Protein 4H3S (pdb70)

Solvent-accessible surface area: 27238 Å² total; per-residue (Å²): 215,162,20,4,7,25,81,32,21,3,35,127,24,34,148,28,20,117,6,89,39,47,71,118,97,34,25,146,113,2,69,118,66,9,57,40,121,8,30,0,17,5,37,12,72,14,56,13,59,8,42,1,14,54,0,5,18,0,2,0,1,6,3,7,2,130,82,79,121,18,41,4,8,1,5,0,6,13,0,42,23,92,180,113,18,84,87,32,38,81,2,0,67,111,1,1,58,14,0,18,13,155,43,104,96,72,8,34,2,5,71,40,6,84,74,0,21,118,5,0,18,36,0,0,105,77,23,75,0,1,0,0,58,15,61,68,115,70,14,100,133,10,45,4,72,105,112,103,76,40,142,78,99,48,32,187,39,44,129,27,63,80,143,77,3,24,98,23,0,76,30,0,76,82,35,132,28,137,70,55,84,0,14,0,10,0,46,19,61,17,126,14,123,14,65,36,16,27,0,13,52,0,3,48,2,58,82,36,88,5,55,130,34,33,122,122,20,102,1,0,2,23,66,54,0,0,71,1,0,1,2,8,57,5,18,0,0,1,1,3,23,26,44,113,113,130,98,23,60,86,5,14,46,34,0,0,24,39,7,83,32,15,33,1,2,11,45,8,4,0,105,9,43,12,58,11,17,4,45,46,106,158,38,3,25,52,0,27,103,100,175,71,6,118,13,57,32,1,3,27,1,7,2,0,23,0,0,47,33,16,0,0,7,0,3,6,0,8,32,18,3,29,113,41,20,3,64,92,73,58,22,88,3,77,6,90,117,1,22,16,31,3,22,111,39,0,55,82,13,4,0,49,0,0,0,0,25,51,28,5,37,1,18,3,64,70,16,66,126,126,68,56,33,91,5,60,6,53,11,40,83,84,9,119,79,14,37,114,12,47,0,1,0,14,14,72,1,25,2,14,62,70,2,16,25,90,84,77,123,57,183,138,23,84,65,1,5,58,117,37,59,0,0,0,27,117,10,86,74,23,2,27,45,99,51,45,69,91,58,192,96,38,110,24,85,86,0,33,0,47,4,48,63,238,242,177,19,130,34,108,0,0,0,0,0,52,10,115,145,82,124,6,19,43,128,0,38,24,0,8,12,12,61,61,8,4,133,50,118,88,2,58,74,43,127,129,31,15,39,123,4,28,27,109,104,6,42,50,54,72,136,98,0,1,0,0,42,9,5,35,67,0,52,156,86,6,35,34,47,7,61,82,23,114,108,48,103,26,90,15,142,31,85,156,122,20,76,18,3,5,17,0,18,0,24,90,24,0,2,0,0,9,0,142,90,5,71,136,104,134,12,17,0,0,32,1,5,34,42,143,74,90,93,121,199

Sequence (585 aa):
KRTMFNEGFLGDLHKKVGEENPQAYPELMKEHLEVTGGKVRTRFPPEPNGYLHIGHSKAIMVNFGYAKYHNGTCYYLRFDDTNNPEKEAPEYFEESIKRMVSWLGFKPWWKITYSSDYFDEELYRLAEVLIKNGKAYVCHCTAEEEIKRGRGIGTPGGEERYACKHRDQSIEQNLQEFRDMRDGKKYKPGEAILRMKQDLNSPSPQMWDLIAYRRVLNAPHPRTGTKWRIYPTYDFTHCLVDSMENITHSLCTTEFYYLSRESYEWLCDQVHVFRPAQREYGRLNITGTVLSKRRKIAQQLVDEKFVRRGWDDPRLFTLEAIRRRRGVPPGAILSFINTLGVTTSTTNIQVVRFEESSAVRKYLEEDTTTPRLMFVLDPVEVVVDNLSDDYEELATIPYRPGTPEFGERTVPFTNKFYIERSDFSENVDDKEFFRLTPNQPVGLIKVSHTVSFKSLEKDEAGKIIRIHVNYDNKKKPKTYIQWVPISSKYNNSPLRVTETRVYNQLFKSENPSSHPEEGFLKDINPESEVVYKESVMEHNFGDDVVKNSPWVVDSVKNSEFYVEEDKDSKKEVCCRFQAMMRVGYFTLDKESTTSKVILNRIVSLKDATSK

B-factor: mean 52.73, std 15.09, range [30.98, 138.37]

Organism: Saccharomyces cerevisiae (strain ATCC 204508 / S288c) (NCBI:txid559292)

GO terms:
  GO:0004819 glutamine-tRNA ligase activity (F, IDA)
  GO:0005739 mitochondrion (C, IDA)
  GO:0005829 cytosol (C, IDA)
  GO:1990825 sequence-specific mRNA binding (F, IDA)
  GO:0003729 mRNA binding (F, HDA)
  GO:0006425 glutaminyl-tRNA aminoacylation (P, IMP)

Nearest PDB structures (foldseek):
  4h3s-assembly1_A  TM=1.002E+00  e=0.000E+00  Saccharomyces cerevisiae S288C
  5bnz-assembly2_B  TM=8.940E-01  e=2.618E-63  Pseudomonas aeruginosa PAO1
  2hz7-assembly1_A  TM=8.549E-01  e=1.106E-59  Deinococcus radiodurans
  7wrs-assembly1_A  TM=8.658E-01  e=7.623E-50  Gallus gallus
  7wru-assembly1_A  TM=8.829E-01  e=6.756E-43  Gallus gallus

Radius of gyration: 30.84 Å; Cα contacts (8 Å, |Δi|>4): 1229; chains: 1; bounding box: 51×100×58 Å

CATH classification: 3.40.50.620 (+2 more: 2.40.240.10, 2.40.240.10)

InterPro domains:
  IPR000924 Glutamyl/glutaminyl-tRNA synthetase [PR00987] (255-267)
  IPR000924 Glutamyl/glutaminyl-tRNA synthetase [PR00987] (269-280)
  IPR000924 Glutamyl/glutaminyl-tRNA synthetase [PR00987] (284-297)
  IPR000924 Glutamyl/glutaminyl-tRNA synthetase [PR00987] (438-448)
  IPR001412 Aminoacyl-tRNA synthetase, class I, conserved site [PS00178] (258-269)
  IPR004514 Glutamine-tRNA synthetase [TIGR00440] (252-809)
  IPR007638 Glutaminyl-tRNA synthetase, class Ib, non-specific RNA-binding domain 2 [PF04557] (166-244)
  IPR007639 Glutaminyl-tRNA synthetase, class Ib, non-specific RNA-binding domain, N-terminal [PF04558] (5-163)
  IPR011035 Large ribosomal subunit protein bL25/Gln-tRNA synthetase, anti-codon-binding domain superfamily [SSF50715] (568-805)
  IPR014729 Rossmann-like alpha/beta/alpha sandwich fold [G3DSA:3.40.50.620] (215-570)
  IPR020056 Large ribosomal subunit protein bL25/Gln-tRNA synthetase, N-terminal [G3DSA:2.40.240.10] (571-697)
  IPR020056 Large ribosomal subunit protein bL25/Gln-tRNA synthetase, N-terminal [G3DSA:2.40.240.10] (698-809)
  IPR020058 Glutamyl/glutaminyl-tRNA synthetase, class Ib, catalytic domain [PF00749] (251-564)
  IPR020059 Glutamyl/glutaminyl-tRNA synthetase, class Ib, anti-codon binding domain [PF03950] (568-669)
  IPR042558 Glutaminyl-tRNA synthetase, class Ib, non-specific RNA-binding domain, N-terminal, subdomain 1 [G3DSA:1.10.8.1290] (1-115)
  IPR042559 Glutaminyl-tRNA synthetase, class Ib, non-specific RNA-binding domain, N-terminal, subdomain 2 [G3DSA:1.10.10.2420] (116-187)
  IPR049437 tRNA synthetases class I (E and Q), anti-codon binding domain [PF20974] (685-746)
  IPR050132 Glutamine/Glutamate--tRNA Ligase [PTHR43097] (13-806)

Secondary structure (DSSP, 8-state):
---TTSSHHHHTPPPTT-S--SSTTHHHHHHHHHTT--EEEE---SSS--BTTHHHHHHHHHHHHHHTT-EEEEEE---S-----HHHHHHHHHHHHHTT---SEEEEGGGGHHHHHHHHHHHHHTT-EEEE---HHHHHHHTT---S-------GGGG--HHHHHHHHHHHHTT-S-TTS-EEEE---TTSS-GGGS--EEEEE----BTTTBTS-SEEE-HHHHHHHHHHHTT-S-EEEEGGGGGGHHHHHHHHHHTT-----EEEEPPEEEESS---HHHHHHHHHTTSSSSTT-TTS-BHHHHHHHT--HHHHHHHHHHH---SSPEEEEHHHHHHHHHHHHHHH--EE-EESSEEEEEETTS-TT--EEEEEESSTT-GGG-EEEEEE-SEEEEEGGGB-S-TT-TT--SBBTTB-BEETT-SS-EEEEEEEE-TTS-EEEEEEEE------S-EE--EE-BGGGTBPEEEEEEEEE--SBSSS-GGG-TT-GGGGB-TTSEEEEEEEEE-TTHHHHHHTPSP--HHHHTSTT-----TT-GGG--EEETTTEEEEE-TT--SSS-EEEEEE-SS-----

Structure (mmCIF, N/CA/C/O backbone):
data_4H3S
#
_entry.id   4H3S
#
_cell.length_a   176.611
_cell.length_b   176.611
_cell.length_c   72.188
_cell.angle_alpha   90.00
_cell.angle_beta   90.00
_cell.angle_gamma   120.00
#
_symmetry.space_group_name_H-M   'P 31 2 1'
#
loop_
_entity.id
_entity.type
_entity.pdbx_description
1 polymer 'Glutamine-tRNA ligase'
2 non-polymer 'ZINC ION'
3 non-polymer GLYCEROL
4 non-polymer 'BROMIDE ION'
5 non-polymer 'CHLORIDE ION'
6 non-polymer 'ACETATE ION'
7 non-polymer 2,3-DIHYDROXY-1,4-DITHIOBUTANE
8 water water
#
loop_
_atom_site.group_PDB
_atom_site.id
_atom_site.type_symbol
_atom_site.label_atom_id
_atom_site.label_alt_id
_atom_site.label_comp_id
_atom_site.label_asym_id
_atom_site.label_entity_id
_atom_site.label_seq_id
_atom_site.pdbx_PDB_ins_code
_atom_site.Cartn_x
_atom_site.Cartn_y
_atom_site.Cartn_z
_atom_site.occupancy
_atom_site.B_iso_or_equiv
_atom_site.auth_seq_id
_atom_site.auth_comp_id
_atom_site.auth_asym_id
_atom_site.auth_atom_id
_atom_site.pdbx_PDB_model_num
ATOM 1 N N . LYS A 1 215 ? -100.374 29.066 -7.068 1.00 101.40 215 LYS A N 1
ATOM 2 C CA . LYS A 1 215 ? -100.252 28.345 -5.806 1.00 100.67 215 LYS A CA 1
ATOM 3 C C . LYS A 1 215 ? -99.288 27.168 -5.927 1.00 98.23 215 LYS A C 1
ATOM 4 O O . LYS A 1 215 ? -98.731 26.709 -4.929 1.00 97.33 215 LYS A O 1
ATOM 22 N N . ARG A 1 216 ? -99.092 26.683 -7.149 1.00 93.70 216 ARG A N 1
ATOM 23 C CA . ARG A 1 216 ? -98.250 25.514 -7.374 1.00 85.66 216 ARG A CA 1
ATOM 24 C C . ARG A 1 216 ? -96.769 25.852 -7.238 1.00 72.36 216 ARG A C 1
ATOM 25 O O . ARG A 1 216 ? -96.280 26.823 -7.818 1.00 70.78 216 ARG A O 1
ATOM 46 N N . THR A 1 217 ? -96.067 25.041 -6.455 1.00 58.06 217 THR A N 1
ATOM 47 C CA . THR A 1 217 ? -94.635 25.199 -6.255 1.00 49.19 217 THR A CA 1
ATOM 48 C C . THR A 1 217 ? -93.986 23.826 -6.316 1.00 44.03 217 THR A C 1
ATOM 49 O O . THR A 1 217 ? -94.670 22.820 -6.491 1.00 44.16 217 THR A O 1
ATOM 60 N N . MET A 1 218 ? -92.668 23.784 -6.158 1.00 42.15 218 MET A N 1
ATOM 61 C CA . MET A 1 218 ? -91.934 22.524 -6.197 1.00 43.65 218 MET A CA 1
ATOM 62 C C . MET A 1 218 ? -92.423 21.528 -5.143 1.00 44.34 218 MET A C 1
ATOM 63 O O . MET A 1 218 ? -92.238 20.320 -5.294 1.00 43.71 218 MET A O 1
ATOM 77 N N . PHE A 1 219 ? -93.054 22.027 -4.085 1.00 44.93 219 PHE A N 1
ATOM 78 C CA . PHE A 1 219 ? -93.409 21.177 -2.950 1.00 45.39 219 PHE A CA 1
ATOM 79 C C . PHE A 1 219 ? -94.711 20.399 -3.139 1.00 47.03 219 PHE A C 1
ATOM 80 O O . PHE A 1 219 ? -94.937 19.400 -2.456 1.00 48.62 219 PHE A O 1
ATOM 97 N N . ASN A 1 220 ? -95.559 20.843 -4.063 1.00 47.39 220 ASN A N 1
ATOM 98 C CA . ASN A 1 220 ? -96.831 20.164 -4.311 1.00 51.14 220 ASN A CA 1
ATOM 99 C C . ASN A 1 220 ? -96.982 19.656 -5.745 1.00 53.71 220 ASN A C 1
ATOM 100 O O . ASN A 1 220 ? -98.088 19.351 -6.190 1.00 57.00 220 ASN A O 1
ATOM 111 N N . GLU A 1 221 ? -95.869 19.561 -6.464 1.00 53.26 221 GLU A N 1
ATOM 112 C CA . GLU A 1 221 ? -95.873 18.957 -7.790 1.00 55.42 221 GLU A CA 1
ATOM 113 C C . GLU A 1 221 ? -94.523 18.306 -8.062 1.00 51.78 221 GLU A C 1
ATOM 114 O O . GLU A 1 221 ? -93.604 18.405 -7.250 1.00 54.06 221 GLU A O 1
ATOM 126 N N . GLY A 1 222 ? -94.410 17.635 -9.202 1.00 45.36 222 GLY A N 1
ATOM 127 C CA . GLY A 1 222 ? -93.179 16.961 -9.565 1.00 41.59 222 GLY A CA 1
ATOM 128 C C . GLY A 1 222 ? -92.804 15.876 -8.573 1.00 43.60 222 GLY A C 1
ATOM 129 O O . GLY A 1 222 ? -93.664 15.157 -8.065 1.00 44.60 222 GLY A O 1
ATOM 133 N N . PHE A 1 223 ? -91.509 15.763 -8.296 1.00 45.52 223 PHE A N 1
ATOM 134 C CA . PHE A 1 223 ? -90.990 14.729 -7.405 1.00 42.95 223 PHE A CA 1
ATOM 135 C C . PHE A 1 223 ? -91.590 14.827 -6.005 1.00 41.48 223 PHE A C 1
ATOM 136 O O . PHE A 1 223 ? -92.119 13.848 -5.476 1.00 42.50 223 PHE A O 1
ATOM 153 N N . LEU A 1 224 ? -91.509 16.010 -5.408 1.00 41.05 224 LEU A N 1
ATOM 154 C CA . LEU A 1 224 ? -91.988 16.208 -4.045 1.00 43.16 224 LEU A CA 1
ATOM 155 C C . LEU A 1 224 ? -93.499 16.028 -3.949 1.00 46.23 224 LEU A C 1
ATOM 156 O O . LEU A 1 224 ? -94.004 15.523 -2.949 1.00 47.35 224 LEU A O 1
ATOM 172 N N . GLY A 1 225 ? -94.215 16.435 -4.990 1.00 49.38 225 GLY A N 1
ATOM 173 C CA . GLY A 1 225 ? -95.658 16.286 -5.024 1.00 48.90 225 GLY A CA 1
ATOM 174 C C . GLY A 1 225 ? -96.093 14.834 -5.097 1.00 49.52 225 GLY A C 1
ATOM 175 O O . GLY A 1 225 ? -97.147 14.467 -4.577 1.00 52.10 225 GLY A O 1
ATOM 179 N N . ASP A 1 226 ? -95.280 14.003 -5.741 1.00 46.93 226 ASP A N 1
ATOM 180 C CA . ASP A 1 226 ? -95.616 12.595 -5.930 1.00 49.76 226 ASP A CA 1
ATOM 181 C C . ASP A 1 226 ? -95.191 11.726 -4.749 1.00 46.99 226 ASP A C 1
ATOM 182 O O . ASP A 1 226 ? -95.439 10.520 -4.744 1.00 47.37 226 ASP A O 1
ATOM 191 N N . LEU A 1 227 ? -94.555 12.331 -3.752 1.00 45.86 227 LEU A N 1
ATOM 192 C CA . LEU A 1 227 ? -94.082 11.579 -2.596 1.00 43.55 227 LEU A CA 1
ATOM 193 C C . LEU A 1 227 ? -95.234 10.994 -1.789 1.00 45.47 227 LEU A C 1
ATOM 194 O O . LEU A 1 227 ? -96.343 11.526 -1.775 1.00 48.52 227 LEU A O 1
ATOM 210 N N . HIS A 1 228 ? -94.944 9.886 -1.119 1.00 45.06 228 HIS A N 1
ATOM 211 C CA . HIS A 1 228 ? -95.899 9.218 -0.249 1.00 46.47 228 HIS A CA 1
ATOM 212 C C . HIS A 1 228 ? -96.273 10.084 0.944 1.00 48.50 228 HIS A C 1
ATOM 213 O O . HIS A 1 228 ? -95.561 11.025 1.292 1.00 45.19 228 HIS A O 1
ATOM 228 N N A LYS A 1 229 ? -97.407 9.767 1.560 0.59 52.62 229 LYS A N 1
ATOM 229 N N B LYS A 1 229 ? -97.394 9.751 1.571 0.41 52.62 229 LYS A N 1
ATOM 230 C CA A LYS A 1 229 ? -97.811 10.406 2.806 0.59 53.38 229 LYS A CA 1
ATOM 231 C CA B LYS A 1 229 ? -97.815 10.409 2.799 0.41 53.70 229 LYS A CA 1
ATOM 232 C C A LYS A 1 229 ? -97.124 9.699 3.964 0.59 51.68 229 LYS A C 1
ATOM 233 C C B LYS A 1 229 ? -97.168 9.689 3.978 0.41 51.66 229 LYS A C 1
ATOM 234 O O A LYS A 1 229 ? -96.783 8.521 3.863 0.59 49.86 229 LYS A O 1
ATOM 235 O O B LYS A 1 229 ? -96.891 8.494 3.902 0.41 50.11 229 LYS A O 1
ATOM 271 N N . VAL A 1 230 ? -96.919 10.416 5.063 1.00 50.34 230 VAL A N 1
ATOM 272 C CA . VAL A 1 230 ? -96.295 9.828 6.244 1.00 47.72 230 VAL A CA 1
ATOM 273 C C . VAL A 1 230 ? -97.057 8.579 6.683 1.00 45.66 230 VAL A C 1
ATOM 274 O O . VAL A 1 230 ? -98.278 8.606 6.830 1.00 48.26 230 VAL A O 1
ATOM 287 N N . GLY A 1 231 ? -96.328 7.485 6.877 1.00 42.48 231 GLY A N 1
ATOM 288 C CA . GLY A 1 231 ? -96.916 6.247 7.354 1.00 46.07 231 GLY A CA 1
ATOM 289 C C . GLY A 1 231 ? -97.449 5.348 6.255 1.00 50.43 231 GLY A C 1
ATOM 290 O O . GLY A 1 231 ? -97.978 4.272 6.530 1.00 48.83 231 GLY A O 1
ATOM 294 N N A GLU A 1 232 ? -97.314 5.774 5.005 0.57 53.86 232 GLU A N 1
ATOM 295 N N B GLU A 1 232 ? -97.291 5.794 5.012 0.43 53.84 232 GLU A N 1
ATOM 296 C CA A GLU A 1 232 ? -97.846 4.994 3.894 0.57 54.71 232 GLU A CA 1
ATOM 297 C CA B GLU A 1 232 ? -97.818 5.094 3.846 0.43 55.06 232 GLU A CA 1
ATOM 298 C C A GLU A 1 232 ? -96.745 4.379 3.030 0.57 53.72 232 GLU A C 1
ATOM 299 C C B GLU A 1 232 ? -96.778 4.154 3.238 0.43 53.80 232 GLU A C 1
ATOM 300 O O A GLU A 1 232 ? -97.018 3.863 1.946 0.57 53.92 232 GLU A O 1
ATOM 301 O O B GLU A 1 232 ? -97.123 3.201 2.541 0.43 53.71 232 GLU A O 1
ATOM 324 N N . ASN A 1 233 ? -95.506 4.424 3.513 1.00 52.12 233 ASN A N 1
ATOM 325 C CA . ASN A 1 233 ? -94.406 3.734 2.835 1.00 50.22 233 ASN A CA 1
ATOM 326 C C . ASN A 1 233 ? -94.246 2.280 3.287 1.00 51.32 233 ASN A C 1
ATOM 327 O O . ASN A 1 233 ? -94.384 1.976 4.470 1.00 50.63 233 ASN A O 1
ATOM 339 N N . PRO A 1 234 ? -93.938 1.378 2.338 1.00 54.10 234 PRO A N 1
ATOM 340 C CA . PRO A 1 234 ? -93.964 -0.073 2.567 1.00 54.61 234 PRO A CA 1
ATOM 341 C C . PRO A 1 234 ? -92.972 -0.565 3.619 1.00 52.93 234 PRO A C 1
ATOM 342 O O . PRO A 1 234 ? -91.868 -0.031 3.735 1.00 50.23 234 PRO A O 1
ATOM 353 N N . GLN A 1 235 ? -93.374 -1.594 4.363 1.00 51.50 235 GLN A N 1
ATOM 354 C CA . GLN A 1 235 ? -92.536 -2.193 5.394 1.00 48.80 235 GLN A CA 1
ATOM 355 C C . GLN A 1 235 ? -92.417 -3.697 5.186 1.00 50.79 235 GLN A C 1
ATOM 356 O O . GLN A 1 235 ? -93.338 -4.336 4.679 1.00 52.48 235 GLN A O 1
ATOM 370 N N . ALA A 1 236 ? -91.280 -4.258 5.581 1.00 49.47 236 ALA A N 1
ATOM 371 C CA . ALA A 1 236 ? -91.089 -5.701 5.546 1.00 50.06 236 ALA A CA 1
ATOM 372 C C . ALA A 1 236 ? -91.837 -6.337 6.711 1.00 54.82 236 ALA A C 1
ATOM 373 O O . ALA A 1 236 ? -92.358 -7.447 6.601 1.00 55.88 236 ALA A O 1
ATOM 380 N N . TYR A 1 237 ? -91.887 -5.617 7.828 1.00 57.43 237 TYR A N 1
ATOM 381 C CA . TYR A 1 237 ? -92.560 -6.098 9.026 1.00 57.99 237 TYR A CA 1
ATOM 382 C C . TYR A 1 237 ? -93.630 -5.094 9.445 1.00 64.21 237 TYR A C 1
ATOM 383 O O . TYR A 1 237 ? -93.322 -3.937 9.724 1.00 53.64 237 TYR A O 1
ATOM 401 N N . PRO A 1 238 ? -94.893 -5.542 9.501 1.00 87.89 238 PRO A N 1
ATOM 402 C CA . PRO A 1 238 ? -96.056 -4.658 9.656 1.00 92.86 238 PRO A CA 1
ATOM 403 C C . PRO A 1 238 ? -96.091 -3.881 10.971 1.00 86.29 238 PRO A C 1
ATOM 404 O O . PRO A 1 238 ? -96.580 -2.753 10.995 1.00 95.94 238 PRO A O 1
ATOM 415 N N . GLU A 1 239 ? -95.579 -4.474 12.044 1.00 64.11 239 GLU A N 1
ATOM 416 C CA . GLU A 1 239 ? -95.728 -3.889 13.374 1.00 59.27 239 GLU A CA 1
ATOM 417 C C . GLU A 1 239 ? -94.801 -2.699 13.628 1.00 54.09 239 GLU A C 1
ATOM 418 O O . GLU A 1 239 ? -94.979 -1.970 14.602 1.00 55.17 239 GLU A O 1
ATOM 430 N N . LEU A 1 240 ? -93.818 -2.499 12.757 1.00 51.75 240 LEU A N 1
ATOM 431 C CA . LEU A 1 240 ? -92.831 -1.442 12.965 1.00 47.33 240 LEU A CA 1
ATOM 432 C C . LEU A 1 240 ? -93.380 -0.044 12.683 1.00 48.71 240 LEU A C 1
ATOM 433 O O . LEU A 1 240 ? -92.858 0.946 13.197 1.00 50.61 240 LEU A O 1
ATOM 449 N N . MET A 1 241 ? -94.432 0.043 11.876 1.00 49.63 241 MET A N 1
ATOM 450 C CA . MET A 1 241 ? -94.989 1.343 11.515 1.00 49.45 241 MET A CA 1
ATOM 451 C C . MET A 1 241 ? -95.647 2.024 12.714 1.00 52.08 241 MET A C 1
ATOM 452 O O . MET A 1 241 ? -95.690 3.253 12.789 1.00 49.80 241 MET A O 1
ATOM 466 N N . LYS A 1 242 ? -96.153 1.228 13.651 1.00 58.84 242 LYS A N 1
ATOM 467 C CA . LYS A 1 242 ? -96.845 1.773 14.814 1.00 62.01 242 LYS A CA 1
ATOM 468 C C . LYS A 1 242 ? -95.970 2.750 15.592 1.00 56.76 242 LYS A C 1
ATOM 469 O O . LYS A 1 242 ? -96.370 3.889 15.834 1.00 56.75 242 LYS A O 1
ATOM 488 N N . GLU A 1 243 ? -94.782 2.306 15.991 1.00 51.72 243 GLU A N 1
ATOM 489 C CA . GLU A 1 243 ? -93.881 3.161 16.757 1.00 54.43 243 GLU A CA 1
ATOM 490 C C . GLU A 1 243 ? -93.439 4.360 15.925 1.00 50.17 243 GLU A C 1
ATOM 491 O O . GLU A 1 243 ? -93.305 5.468 16.443 1.00 51.54 243 GLU A O 1
ATOM 503 N N . HIS A 1 244 ? -93.209 4.136 14.635 1.00 47.91 244 HIS A N 1
ATOM 504 C CA . HIS A 1 244 ? -92.817 5.218 13.739 1.00 45.08 244 HIS A CA 1
ATOM 505 C C . HIS A 1 244 ? -93.817 6.364 13.822 1.00 44.50 244 HIS A C 1
ATOM 506 O O . HIS A 1 244 ? -93.437 7.522 14.002 1.00 48.28 244 HIS A O 1
ATOM 521 N N . LEU A 1 245 ? -95.098 6.037 13.697 1.00 44.74 245 LEU A N 1
ATOM 522 C CA . LEU A 1 245 ? -96.146 7.052 13.715 1.00 49.73 245 LEU A CA 1
ATOM 523 C C . LEU A 1 245 ? -96.270 7.709 15.086 1.00 53.07 245 LEU A C 1
ATOM 524 O O . LEU A 1 245 ? -96.548 8.905 15.185 1.00 50.68 245 LEU A O 1
ATOM 540 N N . GLU A 1 246 ? -96.060 6.928 16.140 1.00 59.28 246 GLU A N 1
ATOM 541 C CA . GLU A 1 246 ? -96.106 7.456 17.498 1.00 62.22 246 GLU A CA 1
ATOM 542 C C . GLU A 1 246 ? -95.010 8.495 17.719 1.00 55.72 246 GLU A C 1
ATOM 543 O O . GLU A 1 246 ? -95.258 9.561 18.278 1.00 57.41 246 GLU A O 1
ATOM 555 N N . VAL A 1 247 ? -93.799 8.182 17.270 1.00 51.60 247 VAL A N 1
ATOM 556 C CA . VAL A 1 247 ? -92.658 9.073 17.456 1.00 54.77 247 VAL A CA 1
ATOM 557 C C . VAL A 1 247 ? -92.761 10.322 16.581 1.00 54.64 247 VAL A C 1
ATOM 558 O O . VAL A 1 247 ? -92.525 11.437 17.050 1.00 54.07 247 VAL A O 1
ATOM 571 N N . THR A 1 248 ? -93.107 10.134 15.311 1.00 53.25 248 THR A N 1
ATOM 572 C CA . THR A 1 248 ? -93.226 11.254 14.377 1.00 50.61 248 THR A CA 1
ATOM 573 C C . THR A 1 248 ? -94.505 12.052 14.601 1.00 50.74 248 THR A C 1
ATOM 574 O O . THR A 1 248 ? -94.608 13.204 14.176 1.00 49.12 248 THR A O 1
ATOM 585 N N . GLY A 1 249 ? -95.482 11.435 15.258 1.00 51.58 249 GLY A N 1
ATOM 586 C CA . GLY A 1 249 ? -96.781 12.055 15.436 1.00 54.78 249 GLY A CA 1
ATOM 587 C C . GLY A 1 249 ? -97.487 12.238 14.105 1.00 54.82 249 GLY A C 1
ATOM 588 O O . GLY A 1 249 ? -98.387 13.067 13.977 1.00 53.14 249 GLY A O 1
ATOM 592 N N . GLY A 1 250 ? -97.074 11.459 13.109 1.00 56.92 250 GLY A N 1
ATOM 593 C CA . GLY A 1 250 ? -97.651 11.545 11.780 1.00 52.79 250 GLY A CA 1
ATOM 594 C C . GLY A 1 250 ? -97.171 12.759 11.009 1.00 51.22 250 GLY A C 1
ATOM 595 O O . GLY A 1 250 ? -97.744 13.112 9.979 1.00 54.53 250 GLY A O 1
ATOM 599 N N . LYS A 1 251 ? -96.118 13.401 11.504 1.00 48.17 251 LYS A N 1
ATOM 600 C CA . LYS A 1 251 ? -95.563 14.580 10.849 1.00 48.50 251 LYS A CA 1
ATOM 601 C C . LYS A 1 251 ? -94.306 14.230 10.060 1.00 47.90 251 LYS A C 1
ATOM 602 O O . LYS A 1 251 ? -93.571 13.309 10.419 1.00 47.49 251 LYS A O 1
ATOM 621 N N . VAL A 1 252 ? -94.066 14.979 8.988 1.00 46.84 252 VAL A N 1
ATOM 622 C CA . VAL A 1 252 ? -92.905 14.764 8.134 1.00 45.24 252 VAL A CA 1
ATOM 623 C C . VAL A 1 252 ? -91.603 14.953 8.902 1.00 42.11 252 VAL A C 1
ATOM 624 O O . VAL A 1 252 ? -91.453 15.906 9.666 1.00 39.40 252 VAL A O 1
ATOM 637 N N . ARG A 1 253 ? -90.666 14.035 8.690 1.00 42.12 253 ARG A N 1
ATOM 638 C CA . ARG A 1 253 ? -89.313 14.172 9.211 1.00 42.45 253 ARG A CA 1
ATOM 639 C C . ARG A 1 253 ? -88.308 13.921 8.103 1.00 42.03 253 ARG A C 1
ATOM 640 O O . ARG A 1 253 ? -88.202 12.803 7.597 1.00 42.31 253 ARG A O 1
ATOM 661 N N . THR A 1 254 ? -87.569 14.959 7.728 1.00 40.60 254 THR A N 1
ATOM 662 C CA . THR A 1 254 ? -86.506 14.819 6.742 1.00 39.20 254 THR A CA 1
ATOM 663 C C . THR A 1 254 ? -85.165 15.092 7.405 1.00 37.36 254 THR A C 1
ATOM 664 O O . THR A 1 254 ? -85.106 15.398 8.597 1.00 35.92 254 THR A O 1
ATOM 675 N N . ARG A 1 255 ? -84.091 14.982 6.631 1.00 36.51 255 ARG A N 1
ATOM 676 C CA . ARG A 1 255 ? -82.769 15.351 7.115 1.00 36.98 255 ARG A CA 1
ATOM 677 C C . ARG A 1 255 ? -81.902 15.903 5.990 1.00 36.78 255 ARG A C 1
ATOM 678 O O . ARG A 1 255 ? -82.055 15.529 4.828 1.00 36.91 255 ARG A O 1
ATOM 699 N N . PHE A 1 256 ? -81.007 16.813 6.356 1.00 36.52 256 PHE A N 1
ATOM 700 C CA . PHE A 1 256 ? -79.923 17.238 5.489 1.00 35.65 256 PHE A CA 1
ATOM 701 C C . PHE A 1 256 ? -78.637 16.686 6.099 1.00 37.36 256 PHE A C 1
ATOM 702 O O . PHE A 1 256 ? -78.215 17.134 7.166 1.00 37.41 256 PHE A O 1
ATOM 719 N N . PRO A 1 257 ? -78.027 15.685 5.441 1.00 39.21 257 PRO A N 1
ATOM 720 C CA . PRO A 1 257 ? -76.919 14.942 6.045 1.00 39.61 257 PRO A CA 1
ATOM 721 C C . PRO A 1 257 ? -75.558 15.163 5.378 1.00 39.42 257 PRO A C 1
ATOM 722 O O . PRO A 1 257 ? -74.972 14.198 4.889 1.00 40.61 257 PRO A O 1
ATOM 733 N N . PRO A 1 258 ? -75.050 16.403 5.367 1.00 38.94 258 PRO A N 1
ATOM 734 C CA . PRO A 1 258 ? -73.768 16.652 4.696 1.00 38.89 258 PRO A CA 1
ATOM 735 C C . PRO A 1 258 ? -72.562 16.113 5.465 1.00 39.39 258 PRO A C 1
ATOM 736 O O . PRO A 1 258 ? -72.580 16.078 6.696 1.00 39.87 258 PRO A O 1
ATOM 747 N N . GLU A 1 259 ? -71.530 15.693 4.739 1.00 40.58 259 GLU A N 1
ATOM 748 C CA . GLU A 1 259 ? -70.247 15.364 5.348 1.00 44.06 259 GLU A CA 1
ATOM 749 C C . GLU A 1 259 ? -69.526 16.663 5.682 1.00 45.39 259 GLU A C 1
ATOM 750 O O . GLU A 1 259 ? -69.295 17.485 4.797 1.00 46.76 259 GLU A O 1
ATOM 762 N N . PRO A 1 260 ? -69.162 16.859 6.958 1.00 45.18 260 PRO A N 1
ATOM 763 C CA . PRO A 1 260 ? -68.503 18.108 7.349 1.00 44.63 260 PRO A CA 1
ATOM 764 C C . PRO A 1 260 ? -67.005 18.105 7.040 1.00 43.83 260 PRO A C 1
ATOM 765 O O . PRO A 1 260 ? -66.192 18.384 7.923 1.00 46.44 260 PRO A O 1
ATOM 776 N N . ASN A 1 261 ? -66.649 17.798 5.796 1.00 41.91 261 ASN A N 1
ATOM 777 C CA . ASN A 1 261 ? -65.248 17.739 5.394 1.00 43.74 261 ASN A CA 1
ATOM 778 C C . ASN A 1 261 ? -64.943 18.699 4.246 1.00 45.62 261 ASN A C 1
ATOM 779 O O . ASN A 1 261 ? -63.967 18.519 3.517 1.00 43.91 261 ASN A O 1
ATOM 790 N N . GLY A 1 262 ? -65.782 19.718 4.092 1.00 47.62 262 GLY A N 1
ATOM 791 C CA . GLY A 1 262 ? -65.594 20.713 3.053 1.00 45.93 262 GLY A CA 1
ATOM 792 C C . GLY A 1 262 ? -66.693 21.757 3.079 1.00 44.36 262 GLY A C 1
ATOM 793 O O . GLY A 1 262 ? -67.709 21.589 3.758 1.00 42.89 262 GLY A O 1
ATOM 797 N N . TYR A 1 263 ? -66.490 22.844 2.343 1.00 44.15 263 TYR A N 1
ATOM 798 C CA . TYR A 1 263 ? -67.509 23.879 2.216 1.00 42.52 263 TYR A CA 1
ATOM 799 C C . TYR A 1 263 ? -68.592 23.442 1.241 1.00 41.95 263 TYR A C 1
ATOM 800 O O . TYR A 1 263 ? -68.314 22.740 0.271 1.00 44.86 263 TYR A O 1
ATOM 818 N N . LEU A 1 264 ? -69.827 23.852 1.506 1.00 39.74 264 LEU A N 1
ATOM 819 C CA . LEU A 1 264 ? -70.934 23.564 0.605 1.00 39.23 264 LEU A CA 1
ATOM 820 C C . LEU A 1 264 ? -70.856 24.458 -0.626 1.00 40.40 264 LEU A C 1
ATOM 821 O O . LEU A 1 264 ? -70.472 25.622 -0.534 1.00 40.96 264 LEU A O 1
ATOM 837 N N . HIS A 1 265 ? -71.176 23.896 -1.785 1.00 42.49 265 HIS A N 1
ATOM 838 C CA . HIS A 1 265 ? -71.352 24.684 -3.000 1.00 39.61 265 HIS A CA 1
ATOM 839 C C . HIS A 1 265 ? -72.809 24.783 -3.473 1.00 37.76 265 HIS A C 1
ATOM 840 O O . HIS A 1 265 ? -73.720 24.241 -2.850 1.00 36.91 265 HIS A O 1
ATOM 855 N N . ILE A 1 266 ? -73.007 25.498 -4.577 1.00 37.62 266 ILE A N 1
ATOM 856 C CA . ILE A 1 266 ? -74.338 25.829 -5.090 1.00 35.44 266 ILE A CA 1
ATOM 857 C C . ILE A 1 266 ? -75.277 24.626 -5.237 1.00 36.11 266 ILE A C 1
ATOM 858 O O . ILE A 1 266 ? -76.470 24.723 -4.952 1.00 36.76 266 ILE A O 1
ATOM 874 N N . GLY A 1 267 ? -74.750 23.505 -5.710 1.00 38.45 267 GLY A N 1
ATOM 875 C CA . GLY A 1 267 ? -75.498 22.258 -5.747 1.00 39.47 267 GLY A CA 1
ATOM 876 C C . GLY A 1 267 ? -76.207 21.882 -4.454 1.00 39.27 267 GLY A C 1
ATOM 877 O O . GLY A 1 267 ? -77.306 21.328 -4.487 1.00 40.44 267 GLY A O 1
ATOM 881 N N . HIS A 1 268 ? -75.591 22.167 -3.311 1.00 37.66 268 HIS A N 1
ATOM 882 C CA . HIS A 1 268 ? -76.191 21.794 -2.032 1.00 37.39 268 HIS A CA 1
ATOM 883 C C . HIS A 1 268 ? -77.391 22.658 -1.673 1.00 38.99 268 HIS A C 1
ATOM 884 O O . HIS A 1 268 ? -78.166 22.300 -0.787 1.00 39.62 268 HIS A O 1
ATOM 899 N N . SER A 1 269 ? -77.550 23.792 -2.350 1.00 40.59 269 SER A N 1
ATOM 900 C CA . SER A 1 269 ? -78.703 24.647 -2.095 1.00 39.24 269 SER A CA 1
ATOM 901 C C . SER A 1 269 ? -79.991 23.896 -2.425 1.00 39.04 269 SER A C 1
ATOM 902 O O . SER A 1 269 ? -81.026 24.115 -1.792 1.00 41.64 269 SER A O 1
ATOM 910 N N . LYS A 1 270 ? -79.919 22.992 -3.398 1.00 36.52 270 LYS A N 1
ATOM 911 C CA . LYS A 1 270 ? -81.079 22.193 -3.776 1.00 36.47 270 LYS A CA 1
ATOM 912 C C . LYS A 1 270 ? -81.404 21.163 -2.693 1.00 37.96 270 LYS A C 1
ATOM 913 O O . LYS A 1 270 ? -82.568 20.955 -2.351 1.00 39.07 270 LYS A O 1
ATOM 932 N N . ALA A 1 271 ? -80.372 20.524 -2.153 1.00 36.78 271 ALA A N 1
ATOM 933 C CA . ALA A 1 271 ? -80.564 19.548 -1.087 1.00 36.79 271 ALA A CA 1
ATOM 934 C C . ALA A 1 271 ? -81.140 20.227 0.149 1.00 36.08 271 ALA A C 1
ATOM 935 O O . ALA A 1 271 ? -81.996 19.669 0.837 1.00 36.84 271 ALA A O 1
ATOM 942 N N . ILE A 1 272 ? -80.664 21.434 0.431 1.00 33.81 272 ILE A N 1
ATOM 943 C CA . ILE A 1 272 ? -81.143 22.179 1.586 1.00 35.76 272 ILE A CA 1
ATOM 944 C C . ILE A 1 272 ? -82.608 22.560 1.404 1.00 37.26 272 ILE A C 1
ATOM 945 O O . ILE A 1 272 ? -83.437 22.301 2.275 1.00 37.61 272 ILE A O 1
ATOM 961 N N . MET A 1 273 ? -82.928 23.161 0.264 1.00 39.27 273 MET A N 1
ATOM 962 C CA . MET A 1 273 ? -84.295 23.590 0.003 1.00 37.78 273 MET A CA 1
ATOM 963 C C . MET A 1 273 ? -85.255 22.407 -0.063 1.00 36.74 273 MET A C 1
ATOM 964 O O . MET A 1 273 ? -86.382 22.489 0.420 1.00 38.04 273 MET A O 1
ATOM 978 N N . VAL A 1 274 ? -84.813 21.309 -0.666 1.00 35.33 274 VAL A N 1
ATOM 979 C CA . VAL A 1 274 ? -85.658 20.129 -0.801 1.00 37.44 274 VAL A CA 1
ATOM 980 C C . VAL A 1 274 ? -86.018 19.549 0.566 1.00 37.43 274 VAL A C 1
ATOM 981 O O . VAL A 1 274 ? -87.191 19.317 0.863 1.00 39.01 274 VAL A O 1
ATOM 994 N N . ASN A 1 275 ? -85.008 19.323 1.399 1.00 35.39 275 ASN A N 1
ATOM 995 C CA . ASN A 1 275 ? -85.220 18.666 2.685 1.00 36.97 275 ASN A CA 1
ATOM 996 C C . ASN A 1 275 ? -85.858 19.574 3.740 1.00 37.94 275 ASN A C 1
ATOM 997 O O . ASN A 1 275 ? -86.857 19.206 4.357 1.00 37.97 275 ASN A O 1
ATOM 1008 N N . PHE A 1 276 ? -85.289 20.757 3.944 1.00 38.05 276 PHE A N 1
ATOM 1009 C CA . PHE A 1 276 ? -85.861 21.709 4.890 1.00 38.92 276 PHE A CA 1
ATOM 1010 C C . PHE A 1 276 ? -87.190 22.258 4.377 1.00 40.76 276 PHE A C 1
ATOM 1011 O O . PHE A 1 276 ? -88.128 22.464 5.149 1.00 42.02 276 PHE A O 1
ATOM 1028 N N . GLY A 1 277 ? -87.269 22.483 3.070 1.00 39.41 277 GLY A N 1
ATOM 1029 C CA . GLY A 1 277 ? -88.456 23.061 2.465 1.00 38.12 277 GLY A CA 1
ATOM 1030 C C . GLY A 1 277 ? -89.658 22.137 2.494 1.00 40.19 277 GLY A C 1
ATOM 1031 O O . GLY A 1 277 ? -90.775 2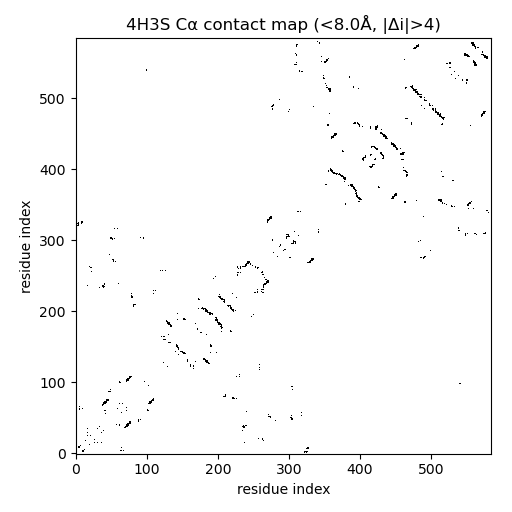2.570 2.778 1.00 42.27 277 GLY A O 1
ATOM 1035 N N . TYR A 1 278 ? -89.439 20.862 2.193 1.00 42.31 278 TYR A N 1
ATOM 1036 C CA . TYR A 1 278 ? -90.525 19.888 2.197 1.00 42.84 278 TYR A CA 1
ATOM 1037 C C . TYR A 1 278 ? -91.094 19.724 3.605 1.00 43.55 278 TYR A C 1
ATOM 1038 O O . TYR A 1 278 ? -92.312 19.656 3.793 1.00 45.06 278 TYR A O 1
ATOM 1056 N N . ALA A 1 279 ? -90.208 19.658 4.593 1.00 40.01 279 ALA A N 1
ATOM 1057 C CA . ALA A 1 279 ? -90.631 19.530 5.979 1.00 41.04 279 ALA A CA 1
ATOM 1058 C C . ALA A 1 279 ? -91.464 20.743 6.369 1.00 44.29 279 ALA A C 1
ATOM 1059 O O . ALA A 1 279 ? -92.577 20.610 6.873 1.00 46.38 279 ALA A O 1
ATOM 1066 N N . LYS A 1 280 ? -90.915 21.926 6.118 1.00 47.97 280 LYS A N 1
ATOM 1067 C CA . LYS A 1 280 ? -91.577 23.179 6.452 1.00 52.58 280 LYS A CA 1
ATOM 1068 C C . LYS A 1 280 ? -92.957 23.258 5.804 1.00 52.78 280 LYS A C 1
ATOM 1069 O O . LYS A 1 280 ? -93.942 23.598 6.459 1.00 52.68 280 LYS A O 1
ATOM 1088 N N . TYR A 1 281 ? -93.021 22.934 4.516 1.00 49.84 281 TYR A N 1
ATOM 1089 C CA . TYR A 1 281 ? -94.274 22.984 3.769 1.00 48.09 281 TYR A CA 1
ATOM 1090 C C . TYR A 1 281 ? -95.357 22.133 4.428 1.00 47.80 281 TYR A C 1
ATOM 1091 O O . TYR A 1 281 ? -96.536 22.485 4.402 1.00 48.72 281 TYR A O 1
ATOM 1109 N N . HIS A 1 282 ? -94.953 21.015 5.022 1.00 46.65 282 HIS A N 1
ATOM 1110 C CA . HIS A 1 282 ? -95.902 20.098 5.646 1.00 46.64 282 HIS A CA 1
ATOM 1111 C C . HIS A 1 282 ? -95.956 20.262 7.163 1.00 44.34 282 HIS A C 1
ATOM 1112 O O . HIS A 1 282 ? -96.426 19.370 7.871 1.00 45.62 282 HIS A O 1
ATOM 1127 N N . ASN A 1 283 ? -95.478 21.401 7.655 1.00 44.23 283 ASN A N 1
ATOM 1128 C CA . ASN A 1 283 ? -95.442 21.664 9.089 1.00 51.17 283 ASN A CA 1
ATOM 1129 C C . ASN A 1 283 ? -94.782 20.520 9.852 1.00 50.47 283 ASN A C 1
ATOM 1130 O O . ASN A 1 283 ? -95.256 20.106 10.908 1.00 52.96 283 ASN A O 1
ATOM 1141 N N . GLY A 1 284 ? -93.687 20.013 9.297 1.00 45.91 284 GLY A N 1
ATOM 1142 C CA . GLY A 1 284 ? -92.910 18.967 9.932 1.00 44.20 284 GLY A CA 1
ATOM 1143 C C . GLY A 1 284 ? -91.540 19.486 10.320 1.00 43.27 284 GLY A C 1
ATOM 1144 O O . GLY A 1 284 ? -91.362 20.686 10.526 1.00 44.33 284 GLY A O 1
ATOM 1148 N N . THR A 1 285 ? -90.566 18.586 10.405 1.00 41.89 285 THR A N 1
ATOM 1149 C CA . THR A 1 285 ? -89.240 18.948 10.889 1.00 40.91 285 THR A CA 1
ATOM 1150 C C . THR A 1 285 ? -88.135 18.351 10.029 1.00 40.67 285 THR A C 1
ATOM 1151 O O . THR A 1 285 ? -88.339 17.349 9.349 1.00 38.83 285 THR A O 1
ATOM 1162 N N . CYS A 1 286 ? -86.962 18.974 10.075 1.00 43.94 286 CYS A N 1
ATOM 1163 C CA . CYS A 1 286 ? -85.802 18.493 9.338 1.00 43.31 286 CYS A CA 1
ATOM 1164 C C . CYS A 1 286 ? -84.558 18.511 10.221 1.00 41.22 286 CYS A C 1
ATOM 1165 O O . CYS A 1 286 ? -84.228 19.533 10.822 1.00 39.22 286 CYS A O 1
ATOM 1173 N N A TYR A 1 287 ? -83.881 17.366 10.295 0.72 40.15 287 TYR A N 1
ATOM 1174 N N B TYR A 1 287 ? -83.869 17.381 10.307 0.28 40.13 287 TYR A N 1
ATOM 1175 C CA A TYR A 1 287 ? -82.615 17.247 11.011 0.72 40.45 287 TYR A CA 1
ATOM 1176 C CA B TYR A 1 287 ? -82.646 17.320 11.092 0.28 40.10 287 TYR A CA 1
ATOM 1177 C C A TYR A 1 287 ? -81.499 17.931 10.237 0.72 39.12 287 TYR A C 1
ATOM 1178 C C B TYR A 1 287 ? -81.463 17.827 10.281 0.28 39.13 287 TYR A C 1
ATOM 1179 O O A TYR A 1 287 ? -81.504 17.942 9.004 0.72 39.00 287 TYR A O 1
ATOM 1180 O O B TYR A 1 287 ? -81.390 17.619 9.069 0.28 38.86 287 TYR A O 1
ATOM 1214 N N . LEU A 1 288 ? -80.537 18.495 10.959 1.00 38.78 288 LEU A N 1
ATOM 1215 C CA . LEU A 1 288 ? -79.248 18.813 10.371 1.00 38.30 288 LEU A CA 1
ATOM 1216 C C . LEU A 1 288 ? -78.301 17.762 10.929 1.00 41.50 288 LEU A C 1
ATOM 1217 O O . LEU A 1 288 ? -77.929 17.811 12.102 1.00 43.59 288 LEU A O 1
ATOM 1233 N N . ARG A 1 289 ? -77.946 16.792 10.095 1.00 40.97 289 ARG A N 1
ATOM 1234 C CA . ARG A 1 289 ? -77.118 15.680 10.532 1.00 40.06 289 ARG A CA 1
ATOM 1235 C C . ARG A 1 289 ? -75.741 15.769 9.901 1.00 39.28 289 ARG A C 1
ATOM 1236 O O . ARG A 1 289 ? -75.601 15.655 8.688 1.00 39.45 289 ARG A O 1
ATOM 1257 N N . PHE A 1 290 ? -74.719 15.981 10.721 1.00 39.92 290 PHE A N 1
ATOM 1258 C CA . PHE A 1 290 ? -73.356 15.939 10.219 1.00 39.99 290 PHE A CA 1
ATOM 1259 C C . PHE A 1 290 ? -72.966 14.482 10.017 1.00 40.53 290 PHE A C 1
ATOM 1260 O O . PHE A 1 290 ? -72.885 13.714 10.975 1.00 43.09 290 PHE A O 1
ATOM 1277 N N . ASP A 1 291 ? -72.748 14.094 8.766 1.00 37.70 291 ASP A N 1
ATOM 1278 C CA . ASP A 1 291 ? -72.362 12.722 8.472 1.00 39.85 291 ASP A CA 1
ATOM 1279 C C . ASP A 1 291 ? -70.879 12.547 8.745 1.00 40.42 291 ASP A C 1
ATOM 1280 O O . ASP A 1 291 ? -70.049 12.662 7.842 1.00 38.33 291 ASP A O 1
ATOM 1289 N N . ASP A 1 292 ? -70.559 12.270 10.004 1.00 42.23 292 ASP A N 1
ATOM 1290 C CA . ASP A 1 292 ? -69.176 12.122 10.434 1.00 44.21 292 ASP A CA 1
ATOM 1291 C C . ASP A 1 292 ? -68.821 10.650 10.628 1.00 46.07 292 ASP A C 1
ATOM 1292 O O . ASP A 1 292 ? -68.027 10.300 11.497 1.00 49.05 292 ASP A O 1
ATOM 1301 N N . THR A 1 293 ? -69.422 9.797 9.805 1.00 45.41 293 THR A N 1
ATOM 1302 C CA . THR A 1 293 ? -69.168 8.361 9.833 1.00 48.58 293 THR A CA 1
ATOM 1303 C C . THR A 1 293 ? -67.676 8.045 9.805 1.00 49.21 293 THR A C 1
ATOM 1304 O O . THR A 1 293 ? -67.196 7.229 10.590 1.00 47.94 293 THR A O 1
ATOM 1315 N N A ASN A 1 294 ? -66.953 8.691 8.894 0.56 50.87 294 ASN A N 1
ATOM 1316 N N B ASN A 1 294 ? -66.946 8.685 8.897 0.44 50.87 294 ASN A N 1
ATOM 1317 C CA A ASN A 1 294 ? -65.519 8.466 8.744 0.56 51.17 294 ASN A CA 1
ATOM 1318 C CA B ASN A 1 294 ? -65.519 8.425 8.761 0.44 51.28 294 ASN A CA 1
ATOM 1319 C C A ASN A 1 294 ? -64.710 9.353 9.688 0.56 51.13 294 ASN A C 1
ATOM 1320 C C B ASN A 1 294 ? -64.696 9.342 9.662 0.44 51.34 294 ASN A C 1
ATOM 1321 O O A ASN A 1 294 ? -64.996 10.542 9.817 0.56 51.73 294 ASN A O 1
ATOM 1322 O O B ASN A 1 294 ? -64.961 10.540 9.735 0.44 51.65 294 ASN A O 1
ATOM 1343 N N . PRO A 1 295 ? -63.694 8.778 10.355 1.00 49.54 295 PRO A N 1
ATOM 1344 C CA . PRO A 1 295 ? -62.818 9.573 11.226 1.00 49.65 295 PRO A CA 1
ATOM 1345 C C . PRO A 1 295 ? -62.003 10.594 10.434 1.00 56.72 295 PRO A C 1
ATOM 1346 O O . PRO A 1 295 ? -61.397 10.240 9.424 1.00 61.07 295 PRO A O 1
ATOM 1357 N N . GLU A 1 296 ? -61.981 11.839 10.897 1.00 57.23 296 GLU A N 1
ATOM 1358 C CA . GLU A 1 296 ? -61.281 12.911 10.200 1.00 56.19 296 GLU A CA 1
ATOM 1359 C C . GLU A 1 296 ? -60.593 13.804 11.218 1.00 55.25 296 GLU A C 1
ATOM 1360 O O . GLU A 1 296 ? -60.926 13.780 12.402 1.00 54.76 296 GLU A O 1
ATOM 1372 N N . LYS A 1 297 ? -59.633 14.594 10.752 1.00 59.09 297 LYS A N 1
ATOM 1373 C CA . LYS A 1 297 ? -58.990 15.591 11.593 1.00 65.37 297 LYS A CA 1
ATOM 1374 C C . LYS A 1 297 ? -60.024 16.640 11.989 1.00 62.80 297 LYS A C 1
ATOM 1375 O O . LYS A 1 297 ? -61.005 16.853 11.274 1.00 58.08 297 LYS A O 1
ATOM 1394 N N . GLU A 1 298 ? -59.809 17.286 13.131 1.00 67.50 298 GLU A N 1
ATOM 1395 C CA . GLU A 1 298 ? -60.708 18.335 13.597 1.00 68.44 298 GLU A CA 1
ATOM 1396 C C . GLU A 1 298 ? -60.788 19.442 12.548 1.00 65.18 298 GLU A C 1
ATOM 1397 O O . GLU A 1 298 ? -59.762 19.898 12.042 1.00 67.33 298 GLU A O 1
ATOM 1409 N N . ALA A 1 299 ? -62.003 19.869 12.219 1.00 56.92 299 ALA A N 1
ATOM 1410 C CA . ALA A 1 299 ? -62.200 20.931 11.234 1.00 50.64 299 ALA A CA 1
ATOM 1411 C C . ALA A 1 299 ? -63.499 21.683 11.508 1.00 49.80 299 ALA A C 1
ATOM 1412 O O . ALA A 1 299 ? -64.444 21.604 10.724 1.00 49.91 299 ALA A O 1
ATOM 1419 N N . PRO A 1 300 ? -63.540 22.430 12.622 1.00 50.75 300 PRO A N 1
ATOM 1420 C CA . PRO A 1 300 ? -64.752 23.106 13.102 1.00 50.76 300 PRO A CA 1
ATOM 1421 C C . PRO A 1 300 ? -65.350 24.055 12.070 1.00 50.14 300 PRO A C 1
ATOM 1422 O O . PRO A 1 300 ? -66.569 24.207 12.007 1.00 49.15 300 PRO A O 1
ATOM 1433 N N . GLU A 1 301 ? -64.490 24.685 11.277 1.00 52.14 301 GLU A N 1
ATOM 1434 C CA . GLU A 1 301 ? -64.926 25.674 10.298 1.00 55.64 301 GLU A CA 1
ATOM 1435 C C . GLU A 1 301 ? -65.986 25.124 9.337 1.00 52.22 301 GLU A C 1
ATOM 1436 O O . GLU A 1 301 ? -66.879 25.856 8.912 1.00 49.76 301 GLU A O 1
ATOM 1448 N N . TYR A 1 302 ? -65.891 23.841 8.999 1.00 49.82 302 TYR A N 1
ATOM 1449 C CA . TYR A 1 302 ? -66.841 23.228 8.074 1.00 46.64 302 TYR A CA 1
ATOM 1450 C C . TYR A 1 302 ? -68.209 23.062 8.722 1.00 44.87 302 TYR A C 1
ATOM 1451 O O . TYR A 1 302 ? -69.242 23.234 8.071 1.00 44.01 302 TYR A O 1
ATOM 1469 N N . PHE A 1 303 ? -68.210 22.724 10.007 1.00 41.49 303 PHE A N 1
ATOM 1470 C CA . PHE A 1 303 ? -69.450 22.534 10.745 1.00 43.15 303 PHE A CA 1
ATOM 1471 C C . PHE A 1 303 ? -70.182 23.861 10.885 1.00 42.82 303 PHE A C 1
ATOM 1472 O O . PHE A 1 303 ? -71.386 23.946 10.646 1.00 42.97 303 PHE A O 1
ATOM 1489 N N A GLU A 1 304 ? -69.456 24.903 11.275 0.61 43.68 304 GLU A N 1
ATOM 1490 N N B GLU A 1 304 ? -69.434 24.890 11.272 0.39 43.68 304 GLU A N 1
ATOM 1491 C CA A GLU A 1 304 ? -70.069 26.210 11.475 0.61 43.34 304 GLU A CA 1
ATOM 1492 C CA B GLU A 1 304 ? -69.980 26.225 11.476 0.39 44.09 304 GLU A CA 1
ATOM 1493 C C A GLU A 1 304 ? -70.539 26.815 10.153 0.61 40.92 304 GLU A C 1
ATOM 1494 C C B GLU A 1 304 ? -70.516 26.809 10.171 0.39 41.21 304 GLU A C 1
ATOM 1495 O O A GLU A 1 304 ? -71.596 27.441 10.095 0.61 40.47 304 GLU A O 1
ATOM 1496 O O B GLU A 1 304 ? -71.588 27.410 10.143 0.39 40.79 304 GLU A O 1
ATOM 1519 N N . SER A 1 305 ? -69.762 26.628 9.092 1.00 39.66 305 SER A N 1
ATOM 1520 C CA . SER A 1 305 ? -70.153 27.146 7.784 1.00 42.70 305 SER A CA 1
ATOM 1521 C C . SER A 1 305 ? -71.462 26.503 7.332 1.00 44.86 305 SER A C 1
ATOM 1522 O O . SER A 1 305 ? -72.367 27.188 6.855 1.00 45.08 305 SER A O 1
ATOM 1531 N N . ILE A 1 306 ? -71.561 25.188 7.492 1.00 42.98 306 ILE A N 1
ATOM 1532 C CA . ILE A 1 306 ? -72.779 24.466 7.144 1.00 40.53 306 ILE A CA 1
ATOM 1533 C C . ILE A 1 306 ? -73.981 25.038 7.888 1.00 40.89 306 ILE A C 1
ATOM 1534 O O . ILE A 1 306 ? -75.033 25.274 7.291 1.00 40.11 306 ILE A O 1
ATOM 1550 N N . LYS A 1 307 ? -73.821 25.264 9.189 1.00 40.96 307 LYS A N 1
ATOM 1551 C CA . LYS A 1 307 ? -74.888 25.843 10.000 1.00 41.27 307 LYS A CA 1
ATOM 1552 C C . LYS A 1 307 ? -75.270 27.227 9.484 1.00 40.55 307 LYS A C 1
ATOM 1553 O O . LYS A 1 307 ? -76.452 27.565 9.408 1.00 41.04 307 LYS A O 1
ATOM 1572 N N . ARG A 1 308 ? -74.267 28.027 9.136 1.00 39.95 308 ARG A N 1
ATOM 1573 C CA . ARG A 1 308 ? -74.511 29.376 8.631 1.00 41.52 308 ARG A CA 1
ATOM 1574 C C . ARG A 1 308 ? -75.269 29.355 7.305 1.00 39.02 308 ARG A C 1
ATOM 1575 O O . ARG A 1 308 ? -76.166 30.167 7.081 1.00 40.94 308 ARG A O 1
ATOM 1596 N N . MET A 1 309 ? -74.903 28.431 6.425 1.00 35.92 309 MET A N 1
ATOM 1597 C CA . MET A 1 309 ? -75.512 28.367 5.100 1.00 35.40 309 MET A CA 1
ATOM 1598 C C . MET A 1 309 ? -76.964 27.907 5.181 1.00 37.64 309 MET A C 1
ATOM 1599 O O . MET A 1 309 ? -77.832 28.445 4.494 1.00 40.82 309 MET A O 1
ATOM 1613 N N . VAL A 1 310 ? -77.230 26.919 6.026 1.00 38.91 310 VAL A N 1
ATOM 1614 C CA . VAL A 1 310 ? -78.599 26.486 6.270 1.00 38.97 310 VAL A CA 1
ATOM 1615 C C . VAL A 1 310 ? -79.426 27.668 6.769 1.00 40.04 310 VAL A C 1
ATOM 1616 O O . VAL A 1 310 ? -80.537 27.913 6.291 1.00 40.87 310 VAL A O 1
ATOM 1629 N N . SER A 1 311 ? -78.872 28.407 7.724 1.00 38.85 311 SER A N 1
ATOM 1630 C CA . 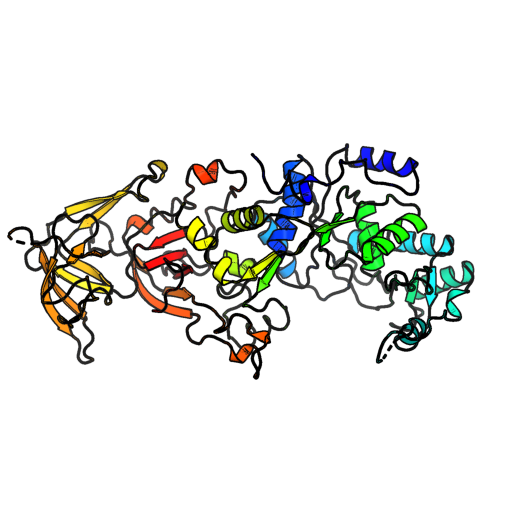SER A 1 311 ? -79.549 29.572 8.280 1.00 39.95 311 SER A CA 1
ATOM 1631 C C . SER A 1 311 ? -79.674 30.695 7.250 1.00 38.99 311 SER A C 1
ATOM 1632 O O . SER A 1 311 ? -80.698 31.374 7.180 1.00 36.99 311 SER A O 1
ATOM 1640 N N . TRP A 1 312 ? -78.631 30.884 6.450 1.00 38.79 312 TRP A N 1
ATOM 1641 C CA . TRP A 1 312 ? -78.615 31.953 5.460 1.00 40.41 312 TRP A CA 1
ATOM 1642 C C . TRP A 1 312 ? -79.743 31.782 4.444 1.00 42.17 312 TRP A C 1
ATOM 1643 O O . TRP A 1 312 ? -80.326 32.764 3.978 1.00 42.14 312 TRP A O 1
ATOM 1664 N N . LEU A 1 313 ? -80.051 30.533 4.109 1.00 40.67 313 LEU A N 1
ATOM 1665 C CA . LEU A 1 313 ? -81.115 30.239 3.157 1.00 38.34 313 LEU A CA 1
ATOM 1666 C C . LEU A 1 313 ? -82.492 30.246 3.824 1.00 40.19 313 LEU A C 1
ATOM 1667 O O . LEU A 1 313 ? -83.502 29.971 3.178 1.00 42.57 313 LEU A O 1
ATOM 1683 N N . GLY A 1 314 ? -82.526 30.553 5.117 1.00 41.84 314 GLY A N 1
ATOM 1684 C CA . GLY A 1 314 ? -83.777 30.796 5.816 1.00 41.02 314 GLY A CA 1
ATOM 1685 C C . GLY A 1 314 ? -84.385 29.589 6.510 1.00 42.13 314 GLY A C 1
ATOM 1686 O O . GLY A 1 314 ? -85.548 29.625 6.914 1.00 44.76 314 GLY A O 1
ATOM 1690 N N . PHE A 1 315 ? -83.609 28.522 6.665 1.00 39.02 315 PHE A N 1
ATOM 1691 C CA . PHE A 1 315 ? -84.142 27.287 7.234 1.00 38.38 315 PHE A CA 1
ATOM 1692 C C . PHE A 1 315 ? -83.617 27.022 8.643 1.00 39.64 315 PHE A C 1
ATOM 1693 O O . PHE A 1 315 ? -82.559 27.523 9.024 1.00 40.11 315 PHE A O 1
ATOM 1710 N N . LYS A 1 316 ? -84.371 26.231 9.405 1.00 41.77 316 LYS A N 1
ATOM 1711 C CA . LYS A 1 316 ? -84.087 25.993 10.818 1.00 42.00 316 LYS A CA 1
ATOM 1712 C C . LYS A 1 316 ? -84.141 24.503 11.143 1.00 44.91 316 LYS A C 1
ATOM 1713 O O . LYS A 1 316 ? -85.199 23.883 11.034 1.00 47.32 316 LYS A O 1
ATOM 1732 N N . PRO A 1 317 ? -83.007 23.920 11.558 1.00 43.77 317 PRO A N 1
ATOM 1733 C CA . PRO A 1 317 ? -83.047 22.518 11.994 1.00 44.45 317 PRO A CA 1
ATOM 1734 C C . PRO A 1 317 ? -83.729 22.347 13.353 1.00 45.47 317 PRO A C 1
ATOM 1735 O O . PRO A 1 317 ? -83.432 23.083 14.296 1.00 46.63 317 PRO A O 1
ATOM 1746 N N A TRP A 1 318 ? -84.647 21.390 13.454 0.55 44.86 318 TRP A N 1
ATOM 1747 N N B TRP A 1 318 ? -84.634 21.376 13.424 0.45 44.84 318 TRP A N 1
ATOM 1748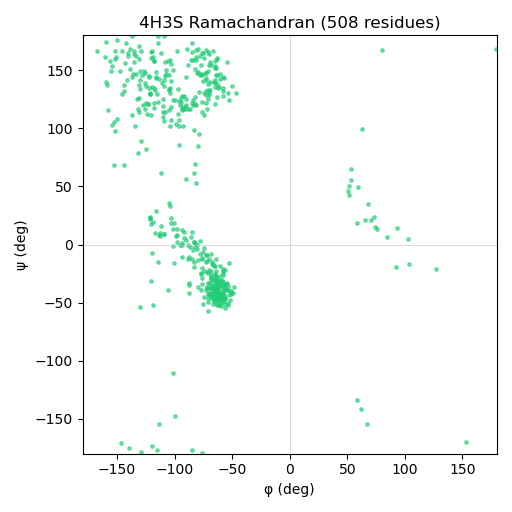 C CA A TRP A 1 318 ? -85.335 21.144 14.719 0.55 44.43 318 TRP A CA 1
ATOM 1749 C CA B TRP A 1 318 ? -85.367 21.054 14.641 0.45 44.12 318 TRP A CA 1
ATOM 1750 C C A TRP A 1 318 ? -84.382 20.476 15.700 0.55 44.40 318 TRP A C 1
ATOM 1751 C C B TRP A 1 318 ? -84.420 20.438 15.667 0.45 44.37 318 TRP A C 1
ATOM 1752 O O A TRP A 1 318 ? -84.586 20.528 16.912 0.55 45.23 318 TRP A O 1
ATOM 1753 O O B TRP A 1 318 ? -84.663 20.494 16.872 0.45 45.38 318 TRP A O 1
ATOM 1794 N N . LYS A 1 319 ? -83.338 19.850 15.167 1.00 42.70 319 LYS A N 1
ATOM 1795 C CA . LYS A 1 319 ? -82.332 19.209 15.996 1.00 43.50 319 LYS A CA 1
ATOM 1796 C C . LYS A 1 319 ? -81.072 19.012 15.163 1.00 41.92 319 LYS A C 1
ATOM 1797 O O . LYS A 1 319 ? -81.148 18.762 13.959 1.00 42.77 319 LYS A O 1
ATOM 1817 N N . ILE A 1 320 ? -79.915 19.139 15.803 1.00 41.14 320 ILE A N 1
ATOM 1818 C CA . ILE A 1 320 ? -78.642 18.914 15.134 1.00 43.55 320 ILE A CA 1
ATOM 1819 C C . ILE A 1 320 ? -78.021 17.631 15.669 1.00 43.81 320 ILE A C 1
ATOM 1820 O O . ILE A 1 320 ? -77.845 17.482 16.875 1.00 42.32 320 ILE A O 1
ATOM 1836 N N . THR A 1 321 ? -77.698 16.703 14.772 1.00 44.25 321 THR A N 1
ATOM 1837 C CA . THR A 1 321 ? -77.156 15.411 15.175 1.00 43.81 321 THR A CA 1
ATOM 1838 C C . THR A 1 321 ? -75.897 15.051 14.393 1.00 40.92 321 THR A C 1
ATOM 1839 O O . THR A 1 321 ? -75.530 15.727 13.431 1.00 39.12 321 THR A O 1
ATOM 1850 N N . TYR A 1 322 ? -75.242 13.980 14.829 1.00 39.90 322 TYR A N 1
ATOM 1851 C CA . TYR A 1 322 ? -74.054 13.458 14.165 1.00 38.91 322 TYR A CA 1
ATOM 1852 C C . TYR A 1 322 ? -74.240 11.962 13.958 1.00 38.46 322 TYR A C 1
ATOM 1853 O O . TYR A 1 322 ? -74.787 11.278 14.822 1.00 38.95 322 TYR A O 1
ATOM 1871 N N . SER A 1 323 ? -73.787 11.445 12.823 1.00 37.36 323 SER A N 1
ATOM 1872 C CA . SER A 1 323 ? -73.837 10.006 12.597 1.00 37.95 323 SER A CA 1
ATOM 1873 C C . SER A 1 323 ? -73.118 9.271 13.727 1.00 37.85 323 SER A C 1
ATOM 1874 O O . SER A 1 323 ? -73.528 8.185 14.138 1.00 39.99 323 SER A O 1
ATOM 1882 N N . SER A 1 324 ? -72.055 9.883 14.239 1.00 37.66 324 SER A N 1
ATOM 1883 C CA . SER A 1 324 ? -71.258 9.286 15.303 1.00 39.00 324 SER A CA 1
ATOM 1884 C C . SER A 1 324 ? -72.025 9.174 16.622 1.00 40.35 324 SER A C 1
ATOM 1885 O O . SER A 1 324 ? -71.616 8.435 17.517 1.00 42.91 324 SER A O 1
ATOM 1893 N N . ASP A 1 325 ? -73.127 9.908 16.750 1.00 39.94 325 ASP A N 1
ATOM 1894 C CA . ASP A 1 325 ? -73.966 9.809 17.944 1.00 40.69 325 ASP A CA 1
ATOM 1895 C C . ASP A 1 325 ? -74.516 8.395 18.111 1.00 41.55 325 ASP A C 1
ATOM 1896 O O . ASP A 1 325 ? -74.950 8.013 19.198 1.00 43.06 325 ASP A O 1
ATOM 1905 N N . TYR A 1 326 ? -74.501 7.622 17.030 1.00 39.75 326 TYR A N 1
ATOM 1906 C CA . TYR A 1 326 ? -75.184 6.337 17.003 1.00 38.25 326 TYR A CA 1
ATOM 1907 C C . TYR A 1 326 ? -74.239 5.142 16.921 1.00 38.19 326 TYR A C 1
ATOM 1908 O O . TYR A 1 326 ? -74.691 4.012 16.758 1.00 38.19 326 TYR A O 1
ATOM 1926 N N . PHE A 1 327 ? -72.936 5.385 17.038 1.00 38.49 327 PHE A N 1
ATOM 1927 C CA . PHE A 1 327 ? -71.952 4.306 16.937 1.00 38.31 327 PHE A CA 1
ATOM 1928 C C . PHE A 1 327 ? -72.268 3.118 17.855 1.00 39.18 327 PHE A C 1
ATOM 1929 O O . PHE A 1 327 ? -72.090 1.968 17.459 1.00 39.41 327 PHE A O 1
ATOM 1946 N N . ASP A 1 328 ? -72.727 3.383 19.075 1.00 39.52 328 ASP A N 1
ATOM 1947 C CA . ASP A 1 328 ? -73.061 2.299 20.000 1.00 40.56 328 ASP A CA 1
ATOM 1948 C C . ASP A 1 328 ? -74.183 1.444 19.432 1.00 39.74 328 ASP A C 1
ATOM 1949 O O . ASP A 1 328 ? -74.078 0.219 19.373 1.00 39.41 328 ASP A O 1
ATOM 1958 N N A GLU A 1 329 ? -75.273 2.085 19.027 0.50 39.86 329 GLU A N 1
ATOM 1959 N N B GLU A 1 329 ? -75.248 2.113 19.005 0.50 39.85 329 GLU A N 1
ATOM 1960 C CA A GLU A 1 329 ? -76.412 1.351 18.491 0.50 40.77 329 GLU A CA 1
ATOM 1961 C CA B GLU A 1 329 ? -76.429 1.445 18.479 0.50 41.68 329 GLU A CA 1
ATOM 1962 C C A GLU A 1 329 ? -76.068 0.701 17.160 0.50 39.48 329 GLU A C 1
ATOM 1963 C C B GLU A 1 329 ? -76.103 0.747 17.163 0.50 39.54 329 GLU A C 1
ATOM 1964 O O A GLU A 1 329 ? -76.541 -0.395 16.854 0.50 39.04 329 GLU A O 1
ATOM 1965 O O B GLU A 1 329 ? -76.613 -0.337 16.877 0.50 39.16 329 GLU A O 1
ATOM 1988 N N . LEU A 1 330 ? -75.243 1.375 16.368 1.00 39.77 330 LEU A N 1
ATOM 1989 C CA . LEU A 1 330 ? -74.830 0.828 15.088 1.00 38.56 330 LEU A CA 1
ATOM 1990 C C . LEU A 1 330 ? -74.036 -0.453 15.306 1.00 36.15 330 LEU A C 1
ATOM 1991 O O . LEU A 1 330 ? -74.238 -1.441 14.602 1.00 35.47 330 LEU A O 1
ATOM 2008 N N . TYR A 1 331 ? -73.141 -0.440 16.288 1.00 34.86 331 TYR A N 1
ATOM 2009 C CA . TYR A 1 331 ? -72.371 -1.636 16.595 1.00 37.26 331 TYR A CA 1
ATOM 2010 C C . TYR A 1 331 ? -73.290 -2.775 17.031 1.00 38.90 331 TYR A C 1
ATOM 2011 O O . TYR A 1 331 ? -73.097 -3.922 16.628 1.00 37.27 331 TYR A O 1
ATOM 2029 N N . ARG A 1 332 ? -74.281 -2.461 17.860 1.00 41.50 332 ARG A N 1
ATOM 2030 C CA . ARG A 1 332 ? -75.217 -3.474 18.336 1.00 40.41 332 ARG A CA 1
ATOM 2031 C C . ARG A 1 332 ? -75.947 -4.111 17.161 1.00 39.05 332 ARG A C 1
ATOM 2032 O O . ARG A 1 332 ? -76.081 -5.333 17.088 1.00 40.67 332 ARG A O 1
ATOM 2053 N N . LEU A 1 333 ? -76.417 -3.276 16.240 1.00 36.21 333 LEU A N 1
ATOM 2054 C CA . LEU A 1 333 ? -77.143 -3.763 15.076 1.00 35.16 333 LEU A CA 1
ATOM 2055 C C . LEU A 1 333 ? -76.242 -4.607 14.185 1.00 34.18 333 LEU A C 1
ATOM 2056 O O . LEU A 1 333 ? -76.712 -5.516 13.504 1.00 35.66 333 LEU A O 1
ATOM 2072 N N . ALA A 1 334 ? -74.946 -4.309 14.190 1.00 33.42 334 ALA A N 1
ATOM 2073 C CA . ALA A 1 334 ? -73.990 -5.119 13.447 1.00 34.70 334 ALA A CA 1
ATOM 2074 C C . ALA A 1 334 ? -73.946 -6.526 14.035 1.00 36.41 334 ALA A C 1
ATOM 2075 O O . ALA A 1 334 ? -73.889 -7.510 13.300 1.00 37.58 334 ALA A O 1
ATOM 2082 N N . GLU A 1 335 ? -73.982 -6.625 15.360 1.00 35.23 335 GLU A N 1
ATOM 2083 C CA . GLU A 1 335 ? -74.010 -7.936 16.001 1.00 35.58 335 GLU A CA 1
ATOM 2084 C C . GLU A 1 335 ? -75.332 -8.646 15.704 1.00 36.66 335 GLU A C 1
ATOM 2085 O O . GLU A 1 335 ? -75.360 -9.858 15.498 1.00 36.90 335 GLU A O 1
ATOM 2097 N N . VAL A 1 336 ? -76.424 -7.888 15.667 1.00 36.74 336 VAL A N 1
ATOM 2098 C CA . VAL A 1 336 ? -77.714 -8.445 15.278 1.00 36.69 336 VAL A CA 1
ATOM 2099 C C . VAL A 1 336 ? -77.632 -9.016 13.864 1.00 36.48 336 VAL A C 1
ATOM 2100 O O . VAL A 1 336 ? -78.083 -10.133 13.607 1.00 38.08 336 VAL A O 1
ATOM 2113 N N . LEU A 1 337 ? -77.051 -8.244 12.950 1.00 34.62 337 LEU A N 1
ATOM 2114 C CA . LEU A 1 337 ? -76.898 -8.678 11.569 1.00 35.14 337 LEU A CA 1
ATOM 2115 C C . LEU A 1 337 ? -76.116 -9.990 11.515 1.00 34.62 337 LEU A C 1
ATOM 2116 O O . LEU A 1 337 ? -76.482 -10.912 10.787 1.00 34.28 337 LEU A O 1
ATOM 2132 N N . ILE A 1 338 ? -75.044 -10.071 12.298 1.00 34.06 338 ILE A N 1
ATOM 2133 C CA . ILE A 1 338 ? -74.235 -11.283 12.362 1.00 36.79 338 ILE A CA 1
ATOM 2134 C C . ILE A 1 338 ? -75.043 -12.446 12.928 1.00 38.53 338 ILE A C 1
ATOM 2135 O O . ILE A 1 338 ? -75.026 -13.550 12.381 1.00 38.00 338 ILE A O 1
ATOM 2151 N N . LYS A 1 339 ? -75.753 -12.192 14.022 1.00 39.03 339 LYS A N 1
ATOM 2152 C CA . LYS A 1 339 ? -76.528 -13.231 14.693 1.00 41.04 339 LYS A CA 1
ATOM 2153 C C . LYS A 1 339 ? -77.666 -13.733 13.810 1.00 43.44 339 LYS A C 1
ATOM 2154 O O . LYS A 1 339 ? -78.106 -14.875 13.945 1.00 42.65 339 LYS A O 1
ATOM 2173 N N . ASN A 1 340 ? -78.137 -12.883 12.902 1.00 43.22 340 ASN A N 1
ATOM 2174 C CA . ASN A 1 340 ? -79.183 -13.282 11.965 1.00 41.11 340 ASN A CA 1
ATOM 2175 C C . ASN A 1 340 ? -78.620 -13.974 10.726 1.00 38.08 340 ASN A C 1
ATOM 2176 O O . ASN A 1 340 ? -79.357 -14.261 9.784 1.00 37.99 340 ASN A O 1
ATOM 2187 N N . GLY A 1 341 ? -77.316 -14.238 10.732 1.00 39.47 341 GLY A N 1
ATOM 2188 C CA . GLY A 1 341 ? -76.670 -14.944 9.639 1.00 40.69 341 GLY A CA 1
ATOM 2189 C C . GLY A 1 341 ? -76.519 -14.108 8.380 1.00 41.88 341 GLY A C 1
ATOM 2190 O O . GLY A 1 341 ? -76.397 -14.648 7.281 1.00 44.66 341 GLY A O 1
ATOM 2194 N N . LYS A 1 342 ? -76.509 -12.788 8.535 1.00 39.15 342 LYS A N 1
ATOM 2195 C CA . LYS A 1 342 ? -76.495 -11.891 7.385 1.00 36.74 342 LYS A CA 1
ATOM 2196 C C . LYS A 1 342 ? -75.256 -10.999 7.332 1.00 37.02 342 LYS A C 1
ATOM 2197 O O . LYS A 1 342 ? -75.250 -9.969 6.654 1.00 39.41 342 LYS A O 1
ATOM 2216 N N . ALA A 1 343 ? -74.208 -11.403 8.040 1.00 35.24 343 ALA A N 1
ATOM 2217 C CA . ALA A 1 343 ? -72.915 -10.740 7.938 1.00 34.38 343 ALA A CA 1
ATOM 2218 C C . ALA A 1 343 ? -71.806 -11.713 8.317 1.00 35.95 343 ALA A C 1
ATOM 2219 O O . ALA A 1 343 ? -72.031 -12.657 9.075 1.00 38.89 343 ALA A O 1
ATOM 2226 N N . TYR A 1 344 ? -70.613 -11.489 7.779 1.00 33.32 344 TYR A N 1
ATOM 2227 C CA . TYR A 1 344 ? -69.465 -12.321 8.116 1.00 32.00 344 TYR A CA 1
ATOM 2228 C C . TYR A 1 344 ? -68.193 -11.493 8.186 1.00 31.26 344 TYR A C 1
ATOM 2229 O O . TYR A 1 344 ? -68.103 -10.424 7.586 1.00 32.04 344 TYR A O 1
ATOM 2247 N N . VAL A 1 345 ? -67.214 -11.986 8.936 1.00 32.87 345 VAL A N 1
ATOM 2248 C CA . VAL A 1 345 ? -65.925 -11.319 9.021 1.00 35.95 345 VAL A CA 1
ATOM 2249 C C . VAL A 1 345 ? -65.002 -11.881 7.951 1.00 37.19 345 VAL A C 1
ATOM 2250 O O . VAL A 1 345 ? -64.697 -13.072 7.941 1.00 35.96 345 VAL A O 1
ATOM 2263 N N . CYS A 1 346 ? -64.571 -11.006 7.051 1.00 38.19 346 CYS A N 1
ATOM 2264 C CA . CYS A 1 346 ? -63.756 -11.388 5.909 1.00 38.72 346 CYS A CA 1
ATOM 2265 C C . CYS A 1 346 ? -62.327 -10.888 6.104 1.00 38.36 346 CYS A C 1
ATOM 2266 O O . CYS A 1 346 ? -62.107 -9.825 6.684 1.00 39.47 346 CYS A O 1
ATOM 2273 N N . HIS A 1 347 ? -61.359 -11.665 5.631 1.00 38.12 347 HIS A N 1
ATOM 2274 C CA . HIS A 1 347 ? -59.953 -11.292 5.737 1.00 40.30 347 HIS A CA 1
ATOM 2275 C C . HIS A 1 347 ? -59.296 -11.210 4.360 1.00 43.04 347 HIS A C 1
ATOM 2276 O O . HIS A 1 347 ? -58.074 -11.315 4.236 1.00 43.55 347 HIS A O 1
ATOM 2291 N N . CYS A 1 348 ? -60.111 -11.017 3.327 1.00 42.59 348 CYS A N 1
ATOM 2292 C CA . CYS A 1 348 ? -59.598 -10.899 1.969 1.00 39.26 348 CYS A CA 1
ATOM 2293 C C . CYS A 1 348 ? -58.965 -9.534 1.741 1.00 39.84 348 CYS A C 1
ATOM 2294 O O . CYS A 1 348 ? -59.413 -8.530 2.292 1.00 39.01 348 CYS A O 1
ATOM 2301 N N . THR A 1 349 ? -57.922 -9.504 0.920 1.00 42.81 349 THR A N 1
ATOM 2302 C CA . THR A 1 349 ? -57.297 -8.249 0.530 1.00 43.84 349 THR A CA 1
ATOM 2303 C C . THR A 1 349 ? -58.215 -7.512 -0.438 1.00 42.33 349 THR A C 1
ATOM 2304 O O . THR A 1 349 ? -59.178 -8.084 -0.948 1.00 42.58 349 THR A O 1
ATOM 2315 N N . ALA A 1 350 ? -57.915 -6.244 -0.690 1.00 42.80 350 ALA A N 1
ATOM 2316 C CA . ALA A 1 350 ? -58.702 -5.444 -1.621 1.00 45.04 350 ALA A CA 1
ATOM 2317 C C . ALA A 1 350 ? -58.747 -6.096 -3.002 1.00 46.16 350 ALA A C 1
ATOM 2318 O O . ALA A 1 350 ? -59.774 -6.061 -3.681 1.00 46.26 350 ALA A O 1
ATOM 2325 N N A GLU A 1 351 ? -57.631 -6.709 -3.386 0.46 47.30 351 GLU A N 1
ATOM 2326 N N B GLU A 1 351 ? -57.633 -6.684 -3.426 0.54 47.31 351 GLU A N 1
ATOM 2327 C CA A GLU A 1 351 ? -57.499 -7.344 -4.691 0.46 48.69 351 GLU A CA 1
ATOM 2328 C CA B GLU A 1 351 ? -57.575 -7.324 -4.738 0.54 48.24 351 GLU A CA 1
ATOM 2329 C C A GLU A 1 351 ? -58.353 -8.605 -4.748 0.46 47.96 351 GLU A C 1
ATOM 2330 C C B GLU A 1 351 ? -58.370 -8.625 -4.763 0.54 47.97 351 GLU A C 1
ATOM 2331 O O A GLU A 1 351 ? -59.031 -8.865 -5.742 0.46 48.44 351 GLU A O 1
ATOM 2332 O O B GLU A 1 351 ? -59.026 -8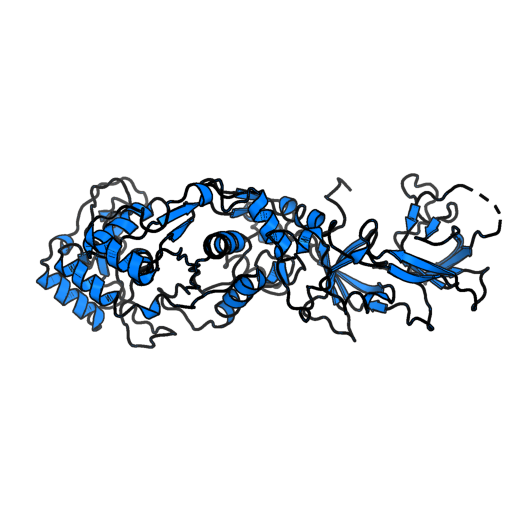.939 -5.757 0.54 48.50 351 GLU A O 1
ATOM 2355 N N . GLU A 1 352 ? -58.311 -9.383 -3.672 1.00 46.33 352 GLU A N 1
ATOM 2356 C CA . GLU A 1 352 ? -59.064 -10.627 -3.582 1.00 44.84 352 GLU A CA 1
ATOM 2357 C C . GLU A 1 352 ? -60.567 -10.356 -3.571 1.00 44.11 352 GLU A C 1
ATOM 2358 O O . GLU A 1 352 ? -61.354 -11.143 -4.099 1.00 43.87 352 GLU A O 1
ATOM 2371 N N . ILE A 1 353 ? -60.962 -9.238 -2.970 1.00 42.87 353 ILE A N 1
ATOM 2372 C CA . ILE A 1 353 ? -62.365 -8.844 -2.951 1.00 42.16 353 ILE A CA 1
ATOM 2373 C C . ILE A 1 353 ? -62.824 -8.467 -4.359 1.00 42.15 353 ILE A C 1
ATOM 2374 O O . ILE A 1 353 ? -63.901 -8.867 -4.796 1.00 41.86 353 ILE A O 1
ATOM 2390 N N . LYS A 1 354 ? -61.999 -7.701 -5.066 1.00 43.17 354 LYS A N 1
ATOM 2391 C CA . LYS A 1 354 ? -62.301 -7.330 -6.445 1.00 47.77 354 LYS A CA 1
ATOM 2392 C C . LYS A 1 354 ? -62.472 -8.571 -7.316 1.00 47.11 354 LYS A C 1
ATOM 2393 O O . LYS A 1 354 ? -63.406 -8.653 -8.112 1.00 45.40 354 LYS A O 1
ATOM 2412 N N . ARG A 1 355 ? -61.578 -9.539 -7.152 1.00 46.31 355 ARG A N 1
ATOM 2413 C CA . ARG A 1 355 ? -61.626 -10.760 -7.947 1.00 45.72 355 ARG A CA 1
ATOM 2414 C C . ARG A 1 355 ? -62.911 -11.540 -7.678 1.00 44.12 355 ARG A C 1
ATOM 2415 O O . ARG A 1 355 ? -63.507 -12.109 -8.596 1.00 43.17 355 ARG A O 1
ATOM 2436 N N . GLY A 1 356 ? -63.333 -11.568 -6.418 1.00 42.09 356 GLY A N 1
ATOM 2437 C CA . GLY A 1 356 ? -64.563 -12.241 -6.043 1.00 39.18 356 GLY A CA 1
ATOM 2438 C C . GLY A 1 356 ? -65.774 -11.570 -6.663 1.00 40.13 356 GLY A C 1
ATOM 2439 O O . GLY A 1 356 ? -66.810 -12.202 -6.871 1.00 40.94 356 GLY A O 1
ATOM 2443 N N . ARG A 1 357 ? -65.638 -10.282 -6.960 1.00 42.76 357 ARG A N 1
ATOM 2444 C CA . ARG A 1 357 ? -66.706 -9.518 -7.591 1.00 45.54 357 ARG A CA 1
ATOM 2445 C C . ARG A 1 357 ? -66.562 -9.508 -9.112 1.00 47.19 357 ARG A C 1
ATOM 2446 O O . ARG A 1 357 ? -67.232 -8.738 -9.801 1.00 46.33 357 ARG A O 1
ATOM 2467 N N . GLY A 1 358 ? -65.689 -10.368 -9.630 1.00 47.13 358 GLY A N 1
ATOM 2468 C CA . GLY A 1 358 ? -65.505 -10.511 -11.065 1.00 51.35 358 GLY A CA 1
ATOM 2469 C C . GLY A 1 358 ? -64.869 -9.296 -11.715 1.00 58.93 358 GLY A C 1
ATOM 2470 O O . GLY A 1 358 ? -65.189 -8.956 -12.854 1.00 60.28 358 GLY A O 1
ATOM 2474 N N . ILE A 1 359 ? -63.960 -8.647 -10.995 1.00 67.05 359 ILE A N 1
ATOM 2475 C CA . ILE A 1 359 ? -63.308 -7.440 -11.491 1.00 72.74 359 ILE A CA 1
ATOM 2476 C C . ILE A 1 359 ? -61.831 -7.693 -11.777 1.00 80.43 359 ILE A C 1
ATOM 2477 O O . ILE A 1 359 ? -61.003 -7.696 -10.867 1.00 84.24 359 ILE A O 1
ATOM 2493 N N . GLY A 1 363 ? -57.648 -4.333 -15.099 1.00 82.37 363 GLY A N 1
ATOM 2494 C CA . GLY A 1 363 ? -58.552 -4.427 -13.967 1.00 89.34 363 GLY A CA 1
ATOM 2495 C C . GLY A 1 363 ? -59.981 -4.101 -14.356 1.00 96.12 363 GLY A C 1
ATOM 2496 O O . GLY A 1 363 ? -60.575 -3.155 -13.836 1.00 86.89 363 GLY A O 1
ATOM 2499 N N . THR A 1 364 ? -60.537 -4.894 -15.267 1.00 114.07 364 THR A N 1
ATOM 2500 C CA . THR A 1 364 ? -61.873 -4.635 -15.795 1.00 115.31 364 THR A CA 1
ATOM 2501 C C . THR A 1 364 ? -62.904 -5.634 -15.265 1.00 112.41 364 THR A C 1
ATOM 2502 O O . THR A 1 364 ? -62.568 -6.780 -14.961 1.00 110.11 364 THR A O 1
ATOM 2513 N N . PRO A 1 365 ? -64.169 -5.191 -15.150 1.00 104.50 365 PRO A N 1
ATOM 2514 C CA . PRO A 1 365 ? -65.295 -5.979 -14.631 1.00 98.59 365 PRO A CA 1
ATOM 2515 C C . PRO A 1 365 ? -65.830 -7.016 -15.617 1.00 94.75 365 PRO A C 1
ATOM 2516 O O . PRO A 1 365 ? -65.313 -7.139 -16.729 1.00 101.18 365 PRO A O 1
ATOM 2527 N N . GLY A 1 366 ? -66.856 -7.754 -15.199 0.84 77.09 366 GLY A N 1
ATOM 2528 C CA . GLY A 1 366 ? -67.513 -8.721 -16.061 0.84 71.45 366 GLY A CA 1
ATOM 2529 C C . GLY A 1 366 ? -67.144 -10.162 -15.763 0.84 71.41 366 GLY A C 1
ATOM 2530 O O . GLY A 1 366 ? -67.835 -11.087 -16.191 0.84 70.94 366 GLY A O 1
ATOM 2534 N N . GLY A 1 367 ? -66.054 -10.359 -15.028 1.00 72.39 367 GLY A N 1
ATOM 2535 C CA . GLY A 1 367 ? -65.576 -11.695 -14.717 1.00 62.82 367 GLY A CA 1
ATOM 2536 C C . GLY A 1 367 ? -66.529 -12.477 -13.833 1.00 54.60 367 GLY A C 1
ATOM 2537 O O . GLY A 1 367 ? -67.528 -11.943 -13.353 1.00 56.93 367 GLY A O 1
ATOM 2541 N N A GLU A 1 368 ? -66.194 -13.747 -13.620 0.52 50.55 368 GLU A N 1
ATOM 2542 N N B GLU A 1 368 ? -66.240 -13.755 -13.623 0.48 50.54 368 GLU A N 1
ATOM 2543 C CA A GLU A 1 368 ? -66.950 -14.645 -12.752 0.52 52.22 368 GLU A CA 1
ATOM 2544 C CA B GLU A 1 368 ? -67.126 -14.582 -12.817 0.48 51.32 368 GLU A CA 1
ATOM 2545 C C A GLU A 1 368 ? -66.971 -14.135 -11.317 0.52 49.76 368 GLU A C 1
ATOM 2546 C C B GLU A 1 368 ? -66.976 -14.264 -11.332 0.48 49.76 368 GLU A C 1
ATOM 2547 O O A GLU A 1 368 ? -65.970 -13.611 -10.828 0.52 49.33 368 GLU A O 1
ATOM 2548 O O B GLU A 1 368 ? -65.876 -14.018 -10.836 0.48 49.78 368 GLU A O 1
ATOM 2571 N N . ARG A 1 369 ? -68.105 -14.280 -10.637 1.00 48.68 369 ARG A N 1
ATOM 2572 C CA . ARG A 1 369 ? -68.180 -13.889 -9.237 1.00 46.54 369 ARG A CA 1
ATOM 2573 C C . ARG A 1 369 ? -68.347 -15.116 -8.352 1.00 47.73 369 ARG A C 1
ATOM 2574 O O . ARG A 1 369 ? -69.087 -16.038 -8.690 1.00 49.67 369 ARG A O 1
ATOM 2595 N N . TYR A 1 370 ? -67.648 -15.124 -7.221 1.00 45.58 370 TYR A N 1
ATOM 2596 C CA . TYR A 1 370 ? -67.705 -16.252 -6.300 1.00 43.06 370 TYR A CA 1
ATOM 2597 C C . TYR A 1 370 ? -67.347 -15.833 -4.878 1.00 42.69 370 TYR A C 1
ATOM 2598 O O . TYR A 1 370 ? -66.687 -14.817 -4.659 1.00 41.72 370 TYR A O 1
ATOM 2616 N N . ALA A 1 371 ? -67.788 -16.632 -3.914 1.00 44.95 371 ALA A N 1
ATOM 2617 C CA . ALA A 1 371 ? -67.581 -16.329 -2.506 1.00 44.19 371 ALA A CA 1
ATOM 2618 C C . ALA A 1 371 ? -66.196 -16.762 -2.044 1.00 44.67 371 ALA A C 1
ATOM 2619 O O . ALA A 1 371 ? -65.614 -17.702 -2.585 1.00 47.11 371 ALA A O 1
ATOM 2626 N N . CYS A 1 372 ? -65.670 -16.063 -1.044 1.00 41.34 372 CYS A N 1
ATOM 2627 C CA . CYS A 1 372 ? -64.447 -16.484 -0.376 1.00 42.30 372 CYS A CA 1
ATOM 2628 C C . CYS A 1 372 ? -64.815 -17.495 0.704 1.00 41.07 372 CYS A C 1
ATOM 2629 O O . CYS A 1 372 ? -65.995 -17.721 0.972 1.00 41.19 372 CYS A O 1
ATOM 2636 N N . LYS A 1 373 ? -63.812 -18.099 1.329 1.00 43.71 373 LYS A N 1
ATOM 2637 C CA . LYS A 1 373 ? -64.063 -19.090 2.369 1.00 48.21 373 LYS A CA 1
ATOM 2638 C C . LYS A 1 373 ? -64.666 -18.465 3.629 1.00 44.50 373 LYS A C 1
ATOM 2639 O O . LYS A 1 373 ? -65.319 -19.149 4.416 1.00 46.06 373 LYS A O 1
ATOM 2658 N N . HIS A 1 374 ? -64.456 -17.166 3.814 1.00 38.82 374 HIS A N 1
ATOM 2659 C CA . HIS A 1 374 ? -64.931 -16.487 5.015 1.00 37.89 374 HIS A CA 1
ATOM 2660 C C . HIS A 1 374 ? -66.455 -16.403 5.056 1.00 38.64 374 HIS A C 1
ATOM 2661 O O . HIS A 1 374 ? -67.051 -16.329 6.130 1.00 38.97 374 HIS A O 1
ATOM 2675 N N . ARG A 1 375 ? -67.080 -16.425 3.882 1.00 38.98 375 ARG A N 1
ATOM 2676 C CA . ARG A 1 375 ? -68.524 -16.253 3.772 1.00 37.94 375 ARG A CA 1
ATOM 2677 C C . ARG A 1 375 ? -69.305 -17.381 4.447 1.00 37.12 375 ARG A C 1
ATOM 2678 O O . ARG A 1 375 ? -70.434 -17.177 4.894 1.00 39.26 375 ARG A O 1
ATOM 2699 N N . ASP A 1 376 ? -68.702 -18.565 4.522 1.00 34.99 376 ASP A N 1
ATOM 2700 C CA . ASP A 1 376 ? -69.369 -19.737 5.088 1.00 37.07 376 ASP A CA 1
ATOM 2701 C C . ASP A 1 376 ? -69.268 -19.821 6.609 1.00 37.82 376 ASP A C 1
ATOM 2702 O O . ASP A 1 376 ? -69.863 -20.708 7.224 1.00 37.91 376 ASP A O 1
ATOM 2711 N N . GLN A 1 377 ? -68.519 -18.906 7.214 1.00 36.75 377 GLN A N 1
ATOM 2712 C CA . GLN A 1 377 ? -68.232 -18.982 8.641 1.00 35.61 377 GLN A CA 1
ATOM 2713 C C . GLN A 1 377 ? -69.493 -19.002 9.505 1.00 36.07 377 GLN A C 1
ATOM 2714 O O . GLN A 1 377 ? -70.494 -18.354 9.197 1.00 36.37 377 GLN A O 1
ATOM 2728 N N . SER A 1 378 ? -69.430 -19.765 10.590 1.00 35.51 378 SER A N 1
ATOM 2729 C CA . SER A 1 378 ? -70.540 -19.869 11.525 1.00 35.70 378 SER A CA 1
ATOM 2730 C C . SER A 1 378 ? -70.818 -18.522 12.174 1.00 35.13 378 SER A C 1
ATOM 2731 O O . SER A 1 378 ? -69.961 -17.636 12.191 1.00 36.08 378 SER A O 1
ATOM 2739 N N . ILE A 1 379 ? -72.022 -18.378 12.714 1.00 34.55 379 ILE A N 1
ATOM 2740 C CA . ILE A 1 379 ? -72.392 -17.186 13.461 1.00 37.43 379 ILE A CA 1
ATOM 2741 C C . ILE A 1 379 ? -71.435 -16.971 14.631 1.00 38.60 379 ILE A C 1
ATOM 2742 O O . ILE A 1 379 ? -71.000 -15.850 14.895 1.00 37.33 379 ILE A O 1
ATOM 2758 N N . GLU A 1 380 ? -71.106 -18.057 15.322 1.00 40.58 380 GLU A N 1
ATOM 2759 C CA . GLU A 1 380 ? -70.231 -18.002 16.486 1.00 40.26 380 GLU A CA 1
ATOM 2760 C C . GLU A 1 380 ? -68.858 -17.432 16.138 1.00 37.41 380 GLU A C 1
ATOM 2761 O O . GLU A 1 380 ? -68.337 -16.573 16.846 1.00 37.75 380 GLU A O 1
ATOM 2773 N N . GLN A 1 381 ? -68.270 -17.927 15.052 1.00 34.73 381 GLN A N 1
ATOM 2774 C CA . GLN A 1 381 ? -66.948 -17.474 14.625 1.00 34.61 381 GLN A CA 1
ATOM 2775 C C . GLN A 1 381 ? -66.980 -16.019 14.173 1.00 35.09 381 GLN A C 1
ATOM 2776 O O . GLN A 1 381 ? -66.113 -15.227 14.539 1.00 36.43 381 GLN A O 1
ATOM 2790 N N . ASN A 1 382 ? -67.981 -15.671 13.374 1.00 35.13 382 ASN A N 1
ATOM 2791 C CA . ASN A 1 382 ? -68.144 -14.296 12.921 1.00 35.96 382 ASN A CA 1
ATOM 2792 C C . ASN A 1 382 ? -68.269 -13.330 14.093 1.00 37.17 382 ASN A C 1
ATOM 2793 O O . ASN A 1 382 ? -67.630 -12.277 14.118 1.00 37.03 382 ASN A O 1
ATOM 2804 N N . LEU A 1 383 ? -69.091 -13.699 15.068 1.00 38.30 383 LEU A N 1
ATOM 2805 C CA . LEU A 1 383 ? -69.343 -12.843 16.217 1.00 39.17 383 LEU A CA 1
ATOM 2806 C C . LEU A 1 383 ? -68.061 -12.635 17.021 1.00 37.54 383 LEU A C 1
ATOM 2807 O O . LEU A 1 383 ? -67.749 -11.518 17.431 1.00 38.23 383 LEU A O 1
ATOM 2823 N N . GLN A 1 384 ? -67.314 -13.712 17.237 1.00 35.66 384 GLN A N 1
ATOM 2824 C CA . GLN A 1 384 ? -66.065 -13.626 17.980 1.00 36.35 384 GLN A CA 1
ATOM 2825 C C . GLN A 1 384 ? -65.040 -12.775 17.234 1.00 37.39 384 GLN A C 1
ATOM 2826 O O . GLN A 1 384 ? -64.357 -11.947 17.835 1.00 37.99 384 GLN A O 1
ATOM 2840 N N . GLU A 1 385 ? -64.932 -12.983 15.926 1.00 36.84 385 GLU A N 1
ATOM 2841 C CA . GLU A 1 385 ? -63.956 -12.251 15.129 1.00 37.61 385 GLU A CA 1
ATOM 2842 C C . GLU A 1 385 ? -64.304 -10.765 15.044 1.00 35.95 385 GLU A C 1
ATOM 2843 O O . GLU A 1 385 ? -63.414 -9.916 15.022 1.00 36.74 385 GLU A O 1
ATOM 2855 N N . PHE A 1 386 ? -65.595 -10.450 15.004 1.00 34.27 386 PHE A N 1
ATOM 2856 C CA . PHE A 1 386 ? -66.031 -9.057 14.975 1.00 35.06 386 PHE A CA 1
ATOM 2857 C C . PHE A 1 386 ? -65.695 -8.364 16.295 1.00 36.33 386 PHE A C 1
ATOM 2858 O O . PHE A 1 386 ? -65.310 -7.192 16.321 1.00 35.74 386 PHE A O 1
ATOM 2875 N N . ARG A 1 387 ? -65.838 -9.095 17.393 1.00 37.18 387 ARG A N 1
ATOM 2876 C CA . ARG A 1 387 ? -65.496 -8.561 18.703 1.00 38.33 387 ARG A CA 1
ATOM 2877 C C . ARG A 1 387 ? -63.985 -8.408 18.831 1.00 38.27 387 ARG A C 1
ATOM 2878 O O . ARG A 1 387 ? -63.500 -7.481 19.480 1.00 36.98 387 ARG A O 1
ATOM 2899 N N . ASP A 1 388 ? -63.242 -9.309 18.195 1.00 39.11 388 ASP A N 1
ATOM 2900 C CA . ASP A 1 388 ? -61.791 -9.194 18.151 1.00 42.55 388 ASP A CA 1
ATOM 2901 C C . ASP A 1 388 ? -61.380 -7.971 17.326 1.00 40.49 388 ASP A C 1
ATOM 2902 O O . ASP A 1 388 ? -60.414 -7.286 17.666 1.00 40.37 388 ASP A O 1
ATOM 2911 N N . MET A 1 389 ? -62.114 -7.693 16.251 1.00 38.58 389 MET A N 1
ATOM 2912 C CA . MET A 1 389 ? -61.886 -6.476 15.472 1.00 39.27 389 MET A CA 1
ATOM 2913 C C . MET A 1 389 ? -62.054 -5.266 16.381 1.00 41.87 389 MET A C 1
ATOM 2914 O O . MET A 1 389 ? -61.205 -4.375 16.420 1.00 41.71 389 MET A O 1
ATOM 2928 N N . ARG A 1 390 ? -63.163 -5.247 17.113 1.00 42.74 390 ARG A N 1
ATOM 2929 C CA . ARG A 1 390 ? -63.471 -4.160 18.034 1.00 40.14 390 ARG A CA 1
ATOM 2930 C C . ARG A 1 390 ? -62.376 -3.982 19.081 1.00 39.53 390 ARG A C 1
ATOM 2931 O O . ARG A 1 390 ? -62.057 -2.859 19.467 1.00 39.44 390 ARG A O 1
ATOM 2952 N N . ASP A 1 391 ? -61.804 -5.093 19.538 1.00 39.35 391 ASP A N 1
ATOM 2953 C CA . ASP A 1 391 ? -60.858 -5.063 20.649 1.00 44.39 391 ASP A CA 1
ATOM 2954 C C . ASP A 1 391 ? -59.401 -4.922 20.208 1.00 46.74 391 ASP A C 1
ATOM 2955 O O . ASP A 1 391 ? -58.492 -4.986 21.034 1.00 48.27 391 ASP A O 1
ATOM 2964 N N . GLY A 1 392 ? -59.180 -4.736 18.910 1.00 47.73 392 GLY A N 1
ATOM 2965 C CA . GLY A 1 392 ? -57.860 -4.391 18.410 1.00 46.61 392 GLY A CA 1
ATOM 2966 C C . GLY A 1 392 ? -56.927 -5.560 18.152 1.00 45.63 392 GLY A C 1
ATOM 2967 O O . GLY A 1 392 ? -55.710 -5.413 18.231 1.00 46.99 392 GLY A O 1
ATOM 2971 N N A LYS A 1 393 ? -57.501 -6.723 17.856 0.49 43.80 393 LYS A N 1
ATOM 2972 N N B LYS A 1 393 ? -57.483 -6.718 17.821 0.51 43.80 393 LYS A N 1
ATOM 2973 C CA A LYS A 1 393 ? -56.721 -7.911 17.524 0.49 43.72 393 LYS A CA 1
ATOM 2974 C CA B LYS A 1 393 ? -56.658 -7.888 17.550 0.51 43.83 393 LYS A CA 1
ATOM 2975 C C A LYS A 1 393 ? -56.130 -7.784 16.125 0.49 43.03 393 LYS A C 1
ATOM 2976 C C B LYS A 1 393 ? -56.340 -8.018 16.057 0.51 42.82 393 LYS A C 1
ATOM 2977 O O A LYS A 1 393 ? -55.052 -8.305 15.840 0.49 42.56 393 LYS A O 1
ATOM 2978 O O B LYS A 1 393 ? -55.638 -8.940 15.642 0.51 42.92 393 LYS A O 1
ATOM 3015 N N . TYR A 1 394 ? -56.850 -7.084 15.257 1.00 42.42 394 TYR A N 1
ATOM 3016 C CA . TYR A 1 394 ? -56.494 -7.001 13.845 1.00 44.07 394 TYR A CA 1
ATOM 3017 C C . TYR A 1 394 ? -55.958 -5.621 13.481 1.00 47.06 394 TYR A C 1
ATOM 3018 O O . TYR A 1 394 ? -56.410 -4.606 14.011 1.00 46.26 394 TYR A O 1
ATOM 3037 N N . LYS A 1 395 ? -54.993 -5.593 12.568 1.00 50.40 395 LYS A N 1
ATOM 3038 C CA . LYS A 1 395 ? -54.486 -4.337 12.033 1.00 52.13 395 LYS A CA 1
ATOM 3039 C C . LYS A 1 395 ? -55.438 -3.849 10.950 1.00 45.42 395 LYS A C 1
ATOM 3040 O O . LYS A 1 395 ? -56.200 -4.640 10.396 1.00 42.76 395 LYS A O 1
ATOM 3059 N N . PRO A 1 396 ? -55.409 -2.542 10.647 1.00 46.04 396 PRO A N 1
ATOM 3060 C CA . PRO A 1 396 ? -56.284 -2.012 9.596 1.00 44.77 396 PRO A CA 1
ATOM 3061 C C . PRO A 1 396 ? -56.118 -2.776 8.285 1.00 45.20 396 PRO A C 1
ATOM 3062 O O . PRO A 1 396 ? -54.992 -2.992 7.838 1.00 48.13 396 PRO A O 1
ATOM 3073 N N . GLY A 1 397 ? -57.232 -3.195 7.693 1.00 41.80 397 GLY A N 1
ATOM 3074 C CA . GLY A 1 397 ? -57.204 -3.918 6.434 1.00 42.16 397 GLY A CA 1
ATOM 3075 C C . GLY A 1 397 ? -57.164 -5.430 6.588 1.00 45.85 397 GLY A C 1
ATOM 3076 O O . GLY A 1 397 ? -57.488 -6.158 5.652 1.00 49.46 397 GLY A O 1
ATOM 3080 N N . GLU A 1 398 ? -56.769 -5.909 7.763 1.00 44.46 398 GLU A N 1
ATOM 3081 C CA . GLU A 1 398 ? -56.634 -7.347 7.985 1.00 41.40 398 GLU A CA 1
ATOM 3082 C C . GLU A 1 398 ? -57.976 -8.023 8.248 1.00 40.47 398 GLU A C 1
ATOM 3083 O O . GLU A 1 398 ? -58.078 -9.249 8.216 1.00 40.86 398 GLU A O 1
ATOM 3095 N N . ALA A 1 399 ? -59.005 -7.227 8.510 1.00 40.80 399 ALA A N 1
ATOM 3096 C CA . ALA A 1 399 ? -60.320 -7.779 8.799 1.00 39.15 399 ALA A CA 1
ATOM 3097 C C . ALA A 1 399 ? -61.409 -6.751 8.548 1.00 39.01 399 ALA A C 1
ATOM 3098 O O . ALA A 1 399 ? -61.269 -5.579 8.899 1.00 41.14 399 ALA A O 1
ATOM 3105 N N . ILE A 1 400 ? -62.493 -7.203 7.931 1.00 35.27 400 ILE A N 1
ATOM 3106 C CA . ILE A 1 400 ? -63.648 -6.359 7.681 1.00 36.23 400 ILE A CA 1
ATOM 3107 C C . ILE A 1 400 ? -64.912 -7.157 7.951 1.00 36.51 400 ILE A C 1
ATOM 3108 O O . ILE A 1 400 ? -64.920 -8.380 7.816 1.00 35.90 400 ILE A O 1
ATOM 3124 N N . LEU A 1 401 ? -65.975 -6.469 8.349 1.00 37.40 401 LEU A N 1
ATOM 3125 C CA . LEU A 1 401 ? -67.285 -7.096 8.423 1.00 36.72 401 LEU A CA 1
ATOM 3126 C C . LEU A 1 401 ? -67.999 -6.810 7.115 1.00 35.83 401 LEU A C 1
ATOM 3127 O O . LEU A 1 401 ? -68.108 -5.657 6.706 1.00 37.05 401 LEU A O 1
ATOM 3143 N N . ARG A 1 402 ? -68.470 -7.859 6.451 1.00 33.44 402 ARG A N 1
ATOM 3144 C CA . ARG A 1 402 ? -69.194 -7.704 5.198 1.00 33.33 402 ARG A CA 1
ATOM 3145 C C . ARG A 1 402 ? -70.631 -8.178 5.350 1.00 33.84 402 ARG A C 1
ATOM 3146 O O . ARG A 1 402 ? -70.909 -9.144 6.063 1.00 33.20 402 ARG A O 1
ATOM 3167 N N . MET A 1 403 ? -71.544 -7.491 4.677 1.00 35.00 403 MET A N 1
ATOM 3168 C CA . MET A 1 403 ? -72.926 -7.929 4.628 1.00 36.18 403 MET A CA 1
ATOM 3169 C C . MET A 1 403 ? -72.979 -9.198 3.785 1.00 36.64 403 MET A C 1
ATOM 3170 O O . MET A 1 403 ? -72.283 -9.308 2.778 1.00 37.14 403 MET A O 1
ATOM 3184 N N . LYS A 1 404 ? -73.782 -10.164 4.212 1.00 35.30 404 LYS A N 1
ATOM 3185 C CA . LYS A 1 404 ? -73.938 -11.403 3.467 1.00 35.33 404 LYS A CA 1
ATOM 3186 C C . LYS A 1 404 ? -75.176 -11.285 2.591 1.00 36.00 404 LYS A C 1
ATOM 3187 O O . LYS A 1 404 ? -76.270 -11.688 2.982 1.00 35.39 404 LYS A O 1
ATOM 3206 N N . GLN A 1 405 ? -74.986 -10.716 1.406 1.00 38.12 405 GLN A N 1
ATOM 3207 C CA . GLN A 1 405 ? -76.089 -10.416 0.508 1.00 36.40 405 GLN A CA 1
ATOM 3208 C C . GLN A 1 405 ? -76.190 -11.468 -0.593 1.00 36.34 405 GLN A C 1
ATOM 3209 O O . GLN A 1 405 ? -76.538 -12.616 -0.322 1.00 37.46 405 GLN A O 1
ATOM 3223 N N . ASP A 1 406 ? -75.878 -11.089 -1.829 1.00 37.62 406 ASP A N 1
ATOM 3224 C CA . ASP A 1 406 ? -76.027 -12.007 -2.953 1.00 39.65 406 ASP A CA 1
ATOM 3225 C C . ASP A 1 406 ? -75.032 -11.696 -4.069 1.00 40.99 406 ASP A C 1
ATOM 3226 O O . ASP A 1 406 ? -75.261 -10.816 -4.900 1.00 41.12 406 ASP A O 1
ATOM 3235 N N . LEU A 1 407 ? -73.925 -12.433 -4.081 1.00 41.76 407 LEU A N 1
ATOM 3236 C CA . LEU A 1 407 ? -72.877 -12.238 -5.075 1.00 43.42 407 LEU A CA 1
ATOM 3237 C C . LEU A 1 407 ? -73.329 -12.626 -6.481 1.00 43.69 407 LEU A C 1
ATOM 3238 O O . LEU A 1 407 ? -72.676 -12.277 -7.463 1.00 43.76 407 LEU A O 1
ATOM 3254 N N . ASN A 1 408 ? -74.441 -13.347 -6.577 1.00 45.38 408 ASN A N 1
ATOM 3255 C CA . ASN A 1 408 ? -74.984 -13.735 -7.874 1.00 49.59 408 ASN A CA 1
ATOM 3256 C C . ASN A 1 408 ? -75.911 -12.671 -8.456 1.00 51.28 408 ASN A C 1
ATOM 3257 O O . ASN A 1 408 ? -76.302 -12.748 -9.619 1.00 56.19 408 ASN A O 1
ATOM 3268 N N . SER A 1 409 ? -76.261 -11.679 -7.645 1.00 46.09 409 SER A N 1
ATOM 3269 C CA . SER A 1 409 ? -77.085 -10.574 -8.112 1.00 46.04 409 SER A CA 1
ATOM 3270 C C . SER A 1 409 ? -76.345 -9.776 -9.179 1.00 47.60 409 SER A C 1
ATOM 3271 O O . SER A 1 409 ? -75.123 -9.645 -9.124 1.00 48.49 409 SER A O 1
ATOM 3279 N N . PRO A 1 410 ? -77.086 -9.243 -10.161 1.00 48.37 410 PRO A N 1
ATOM 3280 C CA . PRO A 1 410 ? -76.489 -8.368 -11.175 1.00 49.20 410 PRO A CA 1
ATOM 3281 C C . PRO A 1 410 ? -76.118 -6.989 -10.630 1.00 48.72 410 PRO A C 1
ATOM 3282 O O . PRO A 1 410 ? -75.375 -6.262 -11.288 1.00 51.76 410 PRO A O 1
ATOM 3293 N N . SER A 1 411 ? -76.620 -6.639 -9.448 1.00 44.87 411 SER A N 1
ATOM 3294 C CA . SER A 1 411 ? -76.338 -5.329 -8.864 1.00 44.83 411 SER A CA 1
ATOM 3295 C C . SER A 1 411 ? -75.086 -5.347 -7.989 1.00 41.71 411 SER A C 1
ATOM 3296 O O . SER A 1 411 ? -74.988 -6.142 -7.055 1.00 40.69 411 SER A O 1
ATOM 3304 N N . PRO A 1 412 ? -74.126 -4.459 -8.286 1.00 41.57 412 PRO A N 1
ATOM 3305 C CA . PRO A 1 412 ? -72.913 -4.321 -7.472 1.00 41.84 412 PRO A CA 1
ATOM 3306 C C . PRO A 1 412 ? -73.203 -3.992 -6.008 1.00 41.62 412 PRO A C 1
ATOM 3307 O O . PRO A 1 412 ? -72.377 -4.282 -5.143 1.00 42.27 412 PRO A O 1
ATOM 3318 N N . GLN A 1 413 ? -74.357 -3.394 -5.734 1.00 42.18 413 GLN A N 1
ATOM 3319 C CA . GLN A 1 413 ? -74.703 -3.005 -4.370 1.00 43.01 413 GLN A CA 1
ATOM 3320 C C . GLN A 1 413 ? -75.182 -4.191 -3.527 1.00 43.30 413 GLN A C 1
ATOM 3321 O O . GLN A 1 413 ? -75.566 -4.020 -2.370 1.00 43.09 413 GLN A O 1
ATOM 3335 N N . MET A 1 414 ? -75.152 -5.389 -4.105 1.00 39.63 414 MET A N 1
ATOM 3336 C CA . MET A 1 414 ? -75.506 -6.603 -3.376 1.00 36.99 414 MET A CA 1
ATOM 3337 C C . MET A 1 414 ? -74.321 -7.563 -3.280 1.00 37.63 414 MET A C 1
ATOM 3338 O O . MET A 1 414 ? -74.476 -8.710 -2.860 1.00 38.73 414 MET A O 1
ATOM 3352 N N . TRP A 1 415 ? -73.139 -7.095 -3.667 1.00 38.92 415 TRP A N 1
ATOM 3353 C CA . TRP A 1 415 ? -71.955 -7.948 -3.679 1.00 39.53 415 TRP A CA 1
ATOM 3354 C C . TRP A 1 415 ? -71.216 -7.897 -2.344 1.00 37.98 415 TRP A C 1
ATOM 3355 O O . TRP A 1 415 ? -70.027 -7.574 -2.288 1.00 37.52 415 TRP A O 1
ATOM 3376 N N . ASP A 1 416 ? -71.942 -8.217 -1.274 1.00 35.07 416 ASP A N 1
ATOM 3377 C CA . ASP A 1 416 ? -71.379 -8.295 0.071 1.00 35.94 416 ASP A CA 1
ATOM 3378 C C . ASP A 1 416 ? -70.635 -7.024 0.472 1.00 36.02 416 ASP A C 1
ATOM 3379 O O . ASP A 1 416 ? -69.421 -7.035 0.697 1.00 33.56 416 ASP A O 1
ATOM 3388 N N . LEU A 1 417 ? -71.387 -5.935 0.579 1.00 36.38 417 LEU A N 1
ATOM 3389 C CA . LEU A 1 417 ? -70.836 -4.637 0.933 1.00 36.80 417 LEU A CA 1
ATOM 3390 C C . LEU A 1 417 ? -70.100 -4.678 2.263 1.00 36.81 417 LEU A C 1
ATOM 3391 O O . LEU A 1 417 ? -70.513 -5.366 3.200 1.00 35.27 417 LEU A O 1
ATOM 3407 N N . ILE A 1 418 ? -69.005 -3.932 2.340 1.00 36.92 418 ILE A N 1
ATOM 3408 C CA . ILE A 1 418 ? -68.274 -3.785 3.588 1.00 37.33 418 ILE A CA 1
ATOM 3409 C C . ILE A 1 418 ? -69.092 -2.940 4.558 1.00 35.62 418 ILE A C 1
ATOM 3410 O O . ILE A 1 418 ? -69.581 -1.867 4.204 1.00 34.83 418 ILE A O 1
ATOM 3426 N N . ALA A 1 419 ? -69.247 -3.440 5.779 1.00 34.74 419 ALA A N 1
ATOM 3427 C CA . ALA A 1 419 ? -70.051 -2.770 6.794 1.00 36.04 419 ALA A CA 1
ATOM 3428 C C . ALA A 1 419 ? -69.175 -2.105 7.852 1.00 34.81 419 ALA A C 1
ATOM 3429 O O . ALA A 1 419 ? -69.485 -1.009 8.313 1.00 34.06 419 ALA A O 1
ATOM 3436 N N . TYR A 1 420 ? -68.092 -2.775 8.241 1.00 34.85 420 TYR A N 1
ATOM 3437 C CA . TYR A 1 420 ? -67.158 -2.228 9.223 1.00 35.69 420 TYR A CA 1
ATOM 3438 C C . TYR A 1 420 ? -65.708 -2.454 8.809 1.00 35.93 420 TYR A C 1
ATOM 3439 O O . TYR A 1 420 ? -65.366 -3.496 8.244 1.00 34.38 420 TYR A O 1
ATOM 3457 N N A ARG A 1 421 ? -64.856 -1.480 9.106 0.44 37.00 421 ARG A N 1
ATOM 3458 N N B ARG A 1 421 ? -64.864 -1.465 9.093 0.56 37.00 421 ARG A N 1
ATOM 3459 C CA A ARG A 1 421 ? -63.431 -1.598 8.838 0.44 37.95 421 ARG A CA 1
ATOM 3460 C CA B ARG A 1 421 ? -63.432 -1.555 8.838 0.56 38.05 421 ARG A CA 1
ATOM 3461 C C A ARG A 1 421 ? -62.631 -1.251 10.088 0.44 38.17 421 ARG A C 1
ATOM 3462 C C B ARG A 1 421 ? -62.652 -1.292 10.121 0.56 38.17 421 ARG A C 1
ATOM 3463 O O A ARG A 1 421 ? -63.100 -0.507 10.950 0.44 39.30 421 ARG A O 1
ATOM 3464 O O B ARG A 1 421 ? -63.156 -0.646 11.040 0.56 39.40 421 ARG A O 1
ATOM 3505 N N . VAL A 1 422 ? -61.422 -1.794 10.180 1.00 37.22 422 VAL A N 1
ATOM 3506 C CA . VAL A 1 422 ? -60.512 -1.467 11.269 1.00 39.15 422 VAL A CA 1
ATOM 3507 C C . VAL A 1 422 ? -59.671 -0.273 10.826 1.00 42.77 422 VAL A C 1
ATOM 3508 O O . VAL A 1 422 ? -59.011 -0.333 9.790 1.00 39.65 422 VAL A O 1
ATOM 3521 N N . LEU A 1 423 ? -59.699 0.810 11.598 1.00 45.14 423 LEU A N 1
ATOM 3522 C CA . LEU A 1 423 ? -58.993 2.033 11.211 1.00 45.77 423 LEU A CA 1
ATOM 3523 C C . LEU A 1 423 ? -57.933 2.479 12.218 1.00 53.22 423 LEU A C 1
ATOM 3524 O O . LEU A 1 423 ? -56.927 3.075 11.835 1.00 58.01 423 LEU A O 1
ATOM 3540 N N . ASN A 1 424 ? -58.150 2.197 13.497 1.00 58.48 424 ASN A N 1
ATOM 3541 C CA . ASN A 1 424 ? -57.190 2.594 14.522 1.00 68.14 424 ASN A CA 1
ATOM 3542 C C . ASN A 1 424 ? -56.851 4.075 14.412 1.00 70.17 424 ASN A C 1
ATOM 3543 O O . ASN A 1 424 ? -55.682 4.457 14.376 1.00 74.33 424 ASN A O 1
ATOM 3554 N N . ALA A 1 425 ? -57.888 4.901 14.345 1.00 66.45 425 ALA A N 1
ATOM 3555 C CA . ALA A 1 425 ? -57.728 6.345 14.290 1.00 62.61 425 ALA A CA 1
ATOM 3556 C C . ALA A 1 425 ? -58.759 6.973 15.215 1.00 59.26 425 ALA A C 1
ATOM 3557 O O . ALA A 1 425 ? -59.877 6.469 15.331 1.00 56.80 425 ALA A O 1
ATOM 3564 N N . PRO A 1 426 ? -58.389 8.072 15.886 1.00 56.68 426 PRO A N 1
ATOM 3565 C CA . PRO A 1 426 ? -59.338 8.682 16.819 1.00 54.87 426 PRO A CA 1
ATOM 3566 C C . PRO A 1 426 ? -60.433 9.439 16.079 1.00 52.84 426 PRO A C 1
ATOM 3567 O O . PRO A 1 426 ? -60.295 9.717 14.889 1.00 54.08 426 PRO A O 1
ATOM 3578 N N . HIS A 1 427 ? -61.509 9.761 16.785 1.00 48.62 427 HIS A N 1
ATOM 3579 C CA . HIS A 1 427 ? -62.643 10.453 16.191 1.00 43.99 427 HIS A CA 1
ATOM 3580 C C . HIS A 1 427 ? -62.910 11.725 16.996 1.00 47.08 427 HIS A C 1
ATOM 3581 O O . HIS A 1 427 ? -62.873 11.699 18.226 1.00 47.46 427 HIS A O 1
ATOM 3596 N N . PRO A 1 428 ? -63.169 12.848 16.308 1.00 50.57 428 PRO A N 1
ATOM 3597 C CA . PRO A 1 428 ? -63.358 14.129 17.002 1.00 51.23 428 PRO A CA 1
ATOM 3598 C C . PRO A 1 428 ? -64.423 14.078 18.094 1.00 50.20 428 PRO A C 1
ATOM 3599 O O . PRO A 1 428 ? -64.257 14.698 19.139 1.00 52.97 428 PRO A O 1
ATOM 3610 N N . ARG A 1 429 ? -65.510 13.359 17.837 1.00 47.27 429 ARG A N 1
ATOM 3611 C CA . ARG A 1 429 ? -66.608 13.242 18.795 1.00 47.03 429 ARG A CA 1
ATOM 3612 C C . ARG A 1 429 ? -66.448 12.112 19.815 1.00 49.40 429 ARG A C 1
ATOM 3613 O O . ARG A 1 429 ? -66.872 12.256 20.961 1.00 51.94 429 ARG A O 1
ATOM 3634 N N . THR A 1 430 ? -65.852 10.993 19.411 1.00 46.99 430 THR A N 1
ATOM 3635 C CA . THR A 1 430 ? -65.810 9.810 20.272 1.00 47.98 430 THR A CA 1
ATOM 3636 C C . THR A 1 430 ? -64.395 9.453 20.730 1.00 48.39 430 THR A C 1
ATOM 3637 O O . THR A 1 430 ? -64.180 8.407 21.342 1.00 49.15 430 THR A O 1
ATOM 3648 N N . GLY A 1 431 ? -63.434 10.322 20.438 1.00 49.65 431 GLY A N 1
ATOM 3649 C CA . GLY A 1 431 ? -62.073 10.132 20.908 1.00 49.47 431 GLY A CA 1
ATOM 3650 C C . GLY A 1 431 ? -61.449 8.824 20.455 1.00 46.90 431 GLY A C 1
ATOM 3651 O O . GLY A 1 431 ? -61.544 8.447 19.288 1.00 43.64 431 GLY A O 1
ATOM 3655 N N . THR A 1 432 ? -60.808 8.129 21.388 1.00 46.72 432 THR A N 1
ATOM 3656 C CA . THR A 1 432 ? -60.076 6.907 21.073 1.00 46.09 432 THR A CA 1
ATOM 3657 C C . THR A 1 432 ? -60.899 5.659 21.372 1.00 48.16 432 THR A C 1
ATOM 3658 O O . THR A 1 432 ? -60.369 4.548 21.397 1.00 48.41 432 THR A O 1
ATOM 3669 N N . LYS A 1 433 ? -62.195 5.841 21.595 1.00 48.73 433 LYS A N 1
ATOM 3670 C CA . LYS A 1 433 ? -63.056 4.732 21.983 1.00 49.29 433 LYS A CA 1
ATOM 3671 C C . LYS A 1 433 ? -63.099 3.628 20.930 1.00 46.68 433 LYS A C 1
ATOM 3672 O O . LYS A 1 433 ? -63.081 2.444 21.266 1.00 49.96 433 LYS A O 1
ATOM 3691 N N . TRP A 1 434 ? -63.156 4.014 19.660 1.00 42.01 434 TRP A N 1
ATOM 3692 C CA . TRP A 1 434 ? -63.374 3.049 18.584 1.00 42.33 434 TRP A CA 1
ATOM 3693 C C . TRP A 1 434 ? -62.123 2.732 17.771 1.00 44.59 434 TRP A C 1
ATOM 3694 O O . TRP A 1 434 ? -61.382 3.629 17.370 1.00 47.49 434 TRP A O 1
ATOM 3715 N N . ARG A 1 435 ? -61.905 1.440 17.537 1.00 44.02 435 ARG A N 1
ATOM 3716 C CA . ARG A 1 435 ? -60.881 0.965 16.615 1.00 43.36 435 ARG A CA 1
ATOM 3717 C C . ARG A 1 435 ? -61.531 0.588 15.292 1.00 41.92 435 ARG A C 1
ATOM 3718 O O . ARG A 1 435 ? -60.853 0.416 14.280 1.00 42.02 435 ARG A O 1
ATOM 3739 N N . ILE A 1 436 ? -62.851 0.443 15.311 1.00 39.71 436 ILE A N 1
ATOM 3740 C CA . ILE A 1 436 ? -63.595 0.082 14.115 1.00 37.36 436 ILE A CA 1
ATOM 3741 C C . ILE A 1 436 ? -64.693 1.101 13.862 1.00 36.69 436 ILE A C 1
ATOM 3742 O O . ILE A 1 436 ? -65.252 1.676 14.799 1.00 39.23 436 ILE A O 1
ATOM 3758 N N . TYR A 1 437 ? -64.990 1.326 12.589 1.00 34.87 437 TYR A N 1
ATOM 3759 C CA . TYR A 1 437 ? -66.015 2.279 12.195 1.00 33.61 437 TYR A CA 1
ATOM 3760 C C . TYR A 1 437 ? -66.882 1.701 11.086 1.00 35.33 437 TYR A C 1
ATOM 3761 O O . TYR A 1 437 ? -66.403 0.935 10.247 1.00 35.46 437 TYR A O 1
ATOM 3779 N N . PRO A 1 438 ? -68.168 2.070 11.079 1.00 37.43 438 PRO A N 1
ATOM 3780 C CA . PRO A 1 438 ? -69.080 1.616 10.031 1.00 38.38 438 PRO A CA 1
ATOM 3781 C C . PRO A 1 438 ? -68.877 2.397 8.738 1.00 39.15 438 PRO A C 1
ATOM 3782 O O . PRO A 1 438 ? -68.268 3.467 8.758 1.00 38.65 438 PRO A O 1
ATOM 3793 N N . THR A 1 439 ? -69.377 1.857 7.633 1.00 38.51 439 THR A N 1
ATOM 3794 C CA . THR A 1 439 ? -69.324 2.533 6.345 1.00 37.12 439 THR A CA 1
ATOM 3795 C C . THR A 1 439 ? -70.645 3.236 6.080 1.00 36.98 439 THR A C 1
ATOM 3796 O O . THR A 1 439 ? -71.639 2.980 6.761 1.00 35.01 439 THR A O 1
ATOM 3807 N N . TYR A 1 440 ? -70.654 4.115 5.082 1.00 36.84 440 TYR A N 1
ATOM 3808 C CA . TYR A 1 440 ? -71.873 4.803 4.671 1.00 37.38 440 TYR A CA 1
ATOM 3809 C C . TYR A 1 440 ? -72.982 3.806 4.344 1.00 35.68 440 TYR A C 1
ATOM 3810 O O . TYR A 1 440 ? -74.149 4.044 4.653 1.00 37.25 440 TYR A O 1
ATOM 3828 N N . ASP A 1 441 ? -72.619 2.697 3.709 1.00 33.78 441 ASP A N 1
ATOM 3829 C CA . ASP A 1 441 ? -73.598 1.680 3.339 1.00 35.08 441 ASP A CA 1
ATOM 3830 C C . ASP A 1 441 ? -74.309 1.147 4.577 1.00 36.20 441 ASP A C 1
ATOM 3831 O O . ASP A 1 441 ? -75.481 0.775 4.519 1.00 38.85 441 ASP A O 1
ATOM 3840 N N . PHE A 1 442 ? -73.597 1.122 5.699 1.00 34.86 442 PHE A N 1
ATOM 3841 C CA . PHE A 1 442 ? -74.154 0.611 6.943 1.00 35.73 442 PHE A CA 1
ATOM 3842 C C . PHE A 1 442 ? -74.896 1.690 7.734 1.00 37.16 442 PHE A C 1
ATOM 3843 O O . PHE A 1 442 ? -75.973 1.435 8.269 1.00 38.98 442 PHE A O 1
ATOM 3860 N N . THR A 1 443 ? -74.332 2.893 7.798 1.00 35.38 443 THR A N 1
ATOM 3861 C CA . THR A 1 443 ? -74.862 3.927 8.686 1.00 36.96 443 THR A CA 1
ATOM 3862 C C . THR A 1 443 ? -76.085 4.663 8.143 1.00 37.76 443 THR A C 1
ATOM 3863 O O . THR A 1 443 ? -76.981 5.019 8.906 1.00 39.97 443 THR A O 1
ATOM 3874 N N . HIS A 1 444 ? -76.127 4.901 6.836 1.00 37.09 444 HIS A N 1
ATOM 3875 C CA . HIS A 1 444 ? -77.133 5.803 6.277 1.00 39.01 444 HIS A CA 1
ATOM 3876 C C . HIS A 1 444 ? -78.575 5.354 6.529 1.00 38.56 444 HIS A C 1
ATOM 3877 O O . HIS A 1 444 ? -79.386 6.135 7.028 1.00 38.75 444 HIS A O 1
ATOM 3892 N N . CYS A 1 445 ? -78.901 4.107 6.205 1.00 37.91 445 CYS A N 1
ATOM 3893 C CA . CYS A 1 445 ? -80.268 3.626 6.398 1.00 37.23 445 CYS A CA 1
ATOM 3894 C C . CYS A 1 445 ? -80.605 3.420 7.875 1.00 35.58 445 CYS A C 1
ATOM 3895 O O . CYS A 1 445 ? -81.729 3.687 8.306 1.00 34.30 445 CYS A O 1
ATOM 3903 N N . LEU A 1 446 ? -79.632 2.956 8.651 1.00 36.00 446 LEU A N 1
ATOM 3904 C CA . LEU A 1 446 ? -79.866 2.659 10.060 1.00 36.63 446 LEU A CA 1
ATOM 3905 C C . LEU A 1 446 ? -80.032 3.923 10.898 1.00 38.35 446 LEU A C 1
ATOM 3906 O O . LEU A 1 446 ? -80.846 3.957 11.819 1.00 37.39 446 LEU A O 1
ATOM 3922 N N . VAL A 1 447 ? -79.269 4.964 10.581 1.00 40.76 447 VAL A N 1
ATOM 3923 C CA . VAL A 1 447 ? -79.435 6.238 11.267 1.00 40.77 447 VAL A CA 1
ATOM 3924 C C . VAL A 1 447 ? -80.759 6.883 10.858 1.00 41.03 447 VAL A C 1
ATOM 3925 O O . VAL A 1 447 ? -81.478 7.417 11.704 1.00 41.46 447 VAL A O 1
ATOM 3938 N N . ASP A 1 448 ? -81.083 6.830 9.568 1.00 40.09 448 ASP A N 1
ATOM 3939 C CA . ASP A 1 448 ? -82.387 7.295 9.103 1.00 41.11 448 ASP A CA 1
ATOM 3940 C C . ASP A 1 448 ? -83.486 6.608 9.912 1.00 41.44 448 ASP A C 1
ATOM 3941 O O . ASP A 1 448 ? -84.452 7.241 10.337 1.00 38.49 448 ASP A O 1
ATOM 3950 N N . SER A 1 449 ? -83.331 5.306 10.122 1.00 39.89 449 SER A N 1
ATOM 3951 C CA . SER A 1 449 ? -84.328 4.533 10.848 1.00 39.87 449 SER A CA 1
ATOM 3952 C C . SER A 1 449 ? -84.410 4.976 12.304 1.00 39.52 449 SER A C 1
ATOM 3953 O O . SER A 1 449 ? -85.499 5.222 12.821 1.00 38.46 449 SER A O 1
ATOM 3961 N N . MET A 1 450 ? -83.257 5.085 12.960 1.00 40.97 450 MET A N 1
ATOM 3962 C CA . MET A 1 450 ? -83.213 5.495 14.360 1.00 43.48 450 MET A CA 1
ATOM 3963 C C . MET A 1 450 ? -83.793 6.893 14.544 1.00 43.31 450 MET A C 1
ATOM 3964 O O . MET A 1 450 ? -84.368 7.199 15.587 1.00 42.81 450 MET A O 1
ATOM 3978 N N . GLU A 1 451 ? -83.643 7.741 13.531 1.00 40.63 451 GLU A N 1
ATOM 3979 C CA . GLU A 1 451 ? -84.155 9.106 13.604 1.00 38.76 451 GLU A CA 1
ATOM 3980 C C . GLU A 1 451 ? -85.586 9.201 13.079 1.00 39.05 451 GLU A C 1
ATOM 3981 O O . GLU A 1 451 ? -86.159 10.290 13.009 1.00 39.97 451 GLU A O 1
ATOM 3993 N N . ASN A 1 452 ? -86.159 8.053 12.728 1.00 39.74 452 ASN A N 1
ATOM 3994 C CA . ASN A 1 452 ? -87.522 7.984 12.207 1.00 41.13 452 ASN A CA 1
ATOM 3995 C C . ASN A 1 452 ? -87.774 8.962 11.065 1.00 41.02 452 ASN A C 1
ATOM 3996 O O . ASN A 1 452 ? -88.784 9.666 11.036 1.00 41.70 452 ASN A O 1
ATOM 4007 N N . ILE A 1 453 ? -86.843 8.997 10.122 1.00 40.06 453 ILE A N 1
ATOM 4008 C CA . ILE A 1 453 ? -87.015 9.786 8.915 1.00 38.62 453 ILE A CA 1
ATOM 4009 C C . ILE A 1 453 ? -88.206 9.233 8.140 1.00 37.35 453 ILE A C 1
ATOM 4010 O O . ILE A 1 453 ? -88.275 8.037 7.860 1.00 37.33 453 ILE A O 1
ATOM 4026 N N . THR A 1 454 ? -89.151 10.104 7.807 1.00 38.27 454 THR A N 1
ATOM 4027 C CA . THR A 1 454 ? -90.328 9.693 7.056 1.00 40.71 454 THR A CA 1
ATOM 4028 C C . THR A 1 454 ? -90.027 9.757 5.563 1.00 41.76 454 THR A C 1
ATOM 4029 O O . THR A 1 454 ? -90.543 8.960 4.779 1.00 40.67 454 THR A O 1
ATOM 4040 N N . HIS A 1 455 ? -89.188 10.717 5.183 1.00 43.71 455 HIS A N 1
ATOM 4041 C CA . HIS A 1 455 ? -88.797 10.912 3.792 1.00 41.38 455 HIS A CA 1
ATOM 4042 C C . HIS A 1 455 ? -87.288 11.119 3.699 1.00 38.56 455 HIS A C 1
ATOM 4043 O O . HIS A 1 455 ? -86.780 12.201 4.000 1.00 39.72 455 HIS A O 1
ATOM 4058 N N . SER A 1 456 ? -86.571 10.075 3.297 1.00 33.35 456 SER A N 1
ATOM 4059 C CA . SER A 1 456 ? -85.125 10.162 3.135 1.00 35.90 456 SER A CA 1
ATOM 4060 C C . SER A 1 456 ? -84.806 10.534 1.693 1.00 37.33 456 SER A C 1
ATOM 4061 O O . SER A 1 456 ? -84.856 9.691 0.800 1.00 36.71 456 SER A O 1
ATOM 4069 N N . LEU A 1 457 ? -84.479 11.802 1.475 1.00 36.40 457 LEU A N 1
ATOM 4070 C CA . LEU A 1 457 ? -84.332 12.327 0.126 1.00 34.22 457 LEU A CA 1
ATOM 4071 C C . LEU A 1 457 ? -82.866 12.519 -0.255 1.00 36.13 457 LEU A C 1
ATOM 4072 O O . LEU A 1 457 ? -82.161 13.331 0.338 1.00 37.89 457 LEU A O 1
ATOM 4088 N N . CYS A 1 458 ? -82.418 11.757 -1.250 1.00 37.41 458 CYS A N 1
ATOM 4089 C CA . CYS A 1 458 ? -81.059 11.873 -1.771 1.00 38.22 458 CYS A CA 1
ATOM 4090 C C . CYS A 1 458 ? -81.114 12.020 -3.287 1.00 37.25 458 CYS A C 1
ATOM 4091 O O . CYS A 1 458 ? -82.195 12.052 -3.870 1.00 38.85 458 CYS A O 1
ATOM 4099 N N . THR A 1 459 ? -79.952 12.110 -3.927 1.00 36.43 459 THR A N 1
ATOM 4100 C CA . THR A 1 459 ? -79.906 12.280 -5.376 1.00 38.38 459 THR A CA 1
ATOM 4101 C C . THR A 1 459 ? -79.967 10.937 -6.101 1.00 39.60 459 THR A C 1
ATOM 4102 O O . THR A 1 459 ? -79.663 9.891 -5.522 1.00 38.27 459 THR A O 1
ATOM 4113 N N . THR A 1 460 ? -80.368 10.975 -7.370 1.00 39.16 460 THR A N 1
ATOM 4114 C CA . THR A 1 460 ? -80.463 9.771 -8.190 1.00 36.04 460 THR A CA 1
ATOM 4115 C C . THR A 1 460 ? -79.097 9.129 -8.404 1.00 35.08 460 THR A C 1
ATOM 4116 O O . THR A 1 460 ? -79.001 8.006 -8.886 1.00 35.29 460 THR A O 1
ATOM 4127 N N . GLU A 1 461 ? -78.039 9.852 -8.059 1.00 36.50 461 GLU A N 1
ATOM 4128 C CA . GLU A 1 461 ? -76.694 9.304 -8.115 1.00 40.84 461 GLU A CA 1
ATOM 4129 C C . GLU A 1 461 ? -76.606 8.032 -7.264 1.00 43.30 461 GLU A C 1
ATOM 4130 O O . GLU A 1 461 ? -75.734 7.188 -7.479 1.00 46.42 461 GLU A O 1
ATOM 4142 N N . PHE A 1 462 ? -77.520 7.895 -6.307 1.00 40.29 462 PHE A N 1
ATOM 4143 C CA . PHE A 1 462 ? -77.511 6.760 -5.392 1.00 38.64 462 PHE A CA 1
ATOM 4144 C C . PHE A 1 462 ? -78.762 5.882 -5.482 1.00 38.51 462 PHE A C 1
ATOM 4145 O O . PHE A 1 462 ? -79.107 5.194 -4.522 1.00 39.59 462 PHE A O 1
ATOM 4162 N N A TYR A 1 463 ? -79.450 5.905 -6.618 0.45 38.97 463 TYR A N 1
ATOM 4163 N N B TYR A 1 463 ? -79.416 5.895 -6.641 0.55 38.97 463 TYR A N 1
ATOM 4164 C CA A TYR A 1 463 ? -80.661 5.103 -6.754 0.45 39.61 463 TYR A CA 1
ATOM 4165 C CA B TYR A 1 463 ? -80.642 5.127 -6.844 0.55 40.02 463 TYR A CA 1
ATOM 4166 C C A TYR A 1 463 ? -80.361 3.616 -6.609 0.45 40.16 463 TYR A C 1
ATOM 4167 C C B TYR A 1 463 ? -80.400 3.626 -6.713 0.55 40.18 463 TYR A C 1
ATOM 4168 O O A TYR A 1 463 ? -81.147 2.872 -6.021 0.45 40.58 463 TYR A O 1
ATOM 4169 O O B TYR A 1 463 ? -81.258 2.887 -6.232 0.55 40.88 463 TYR A O 1
ATOM 4204 N N . LEU A 1 464 ? -79.225 3.184 -7.146 1.00 38.57 464 LEU A N 1
ATOM 4205 C CA . LEU A 1 464 ? -78.860 1.776 -7.099 1.00 40.53 464 LEU A CA 1
ATOM 4206 C C . LEU A 1 464 ? -78.756 1.276 -5.660 1.00 39.51 464 LEU A C 1
ATOM 4207 O O . LEU A 1 464 ? -79.013 0.105 -5.378 1.00 43.08 464 LEU A O 1
ATOM 4224 N N . SER A 1 465 ? -78.380 2.167 -4.750 1.00 36.18 465 SER A N 1
ATOM 4225 C CA . SER A 1 465 ? -78.142 1.774 -3.369 1.00 36.60 465 SER A CA 1
ATOM 4226 C C . SER A 1 465 ? -79.432 1.658 -2.560 1.00 37.33 465 SER A C 1
ATOM 4227 O O . SER A 1 465 ? -79.398 1.255 -1.400 1.00 38.16 465 SER A O 1
ATOM 4235 N N . ARG A 1 466 ? -80.570 1.998 -3.158 1.00 37.50 466 ARG A N 1
ATOM 4236 C CA . ARG A 1 466 ? -81.832 1.868 -2.439 1.00 38.28 466 ARG A CA 1
ATOM 4237 C C . ARG A 1 466 ? -82.119 0.403 -2.119 1.00 39.62 466 ARG A C 1
ATOM 4238 O O . ARG A 1 466 ? -82.742 0.094 -1.104 1.00 40.15 466 ARG A O 1
ATOM 4259 N N . GLU A 1 467 ? -81.658 -0.496 -2.985 1.00 38.96 467 GLU A N 1
ATOM 4260 C CA . GLU A 1 467 ? -81.860 -1.925 -2.777 1.00 37.24 467 GLU A CA 1
ATOM 4261 C C . GLU A 1 467 ? -81.146 -2.408 -1.519 1.00 37.34 467 GLU A C 1
ATOM 4262 O O . GLU A 1 467 ? -81.727 -3.120 -0.701 1.00 39.36 467 GLU A O 1
ATOM 4274 N N . SER A 1 468 ? -79.884 -2.020 -1.368 1.00 35.51 468 SER A N 1
ATOM 4275 C CA . SER A 1 468 ? -79.101 -2.427 -0.210 1.00 36.31 468 SER A CA 1
ATOM 4276 C C . SER A 1 468 ? -79.504 -1.631 1.031 1.00 35.07 468 SER A C 1
ATOM 4277 O O . SER A 1 468 ? -79.395 -2.117 2.155 1.00 35.75 468 SER A O 1
ATOM 4285 N N . TYR A 1 469 ? -79.967 -0.407 0.807 1.00 34.38 469 TYR A N 1
ATOM 4286 C CA . TYR A 1 469 ? -80.521 0.440 1.857 1.00 35.49 469 TYR A CA 1
ATOM 4287 C C . TYR A 1 469 ? -81.679 -0.274 2.556 1.00 38.08 469 TYR A C 1
ATOM 4288 O O . TYR A 1 469 ? -81.712 -0.385 3.785 1.00 36.56 469 TYR A O 1
ATOM 4306 N N . GLU A 1 470 ? -82.622 -0.770 1.763 1.00 39.19 470 GLU A N 1
ATOM 4307 C CA . GLU A 1 470 ? -83.786 -1.465 2.299 1.00 38.61 470 GLU A CA 1
ATOM 4308 C C . GLU A 1 470 ? -83.422 -2.849 2.838 1.00 38.07 470 GLU A C 1
ATOM 4309 O O . GLU A 1 470 ? -83.941 -3.277 3.870 1.00 39.15 470 GLU A O 1
ATOM 4321 N N . TRP A 1 471 ? -82.528 -3.539 2.139 1.00 37.06 471 TRP A N 1
ATOM 4322 C CA . TRP A 1 471 ? -82.074 -4.861 2.556 1.00 37.98 471 TRP A CA 1
ATOM 4323 C C . TRP A 1 471 ? -81.561 -4.839 3.995 1.00 38.55 471 TRP A C 1
ATOM 4324 O O . TRP A 1 471 ? -81.999 -5.631 4.830 1.00 39.60 471 TRP A O 1
ATOM 4345 N N . LEU A 1 472 ? -80.643 -3.923 4.287 1.00 36.26 472 LEU A N 1
ATOM 4346 C CA . LEU A 1 472 ? -80.013 -3.871 5.603 1.00 36.48 472 LEU A CA 1
ATOM 4347 C C . LEU A 1 472 ? -81.041 -3.665 6.715 1.00 38.32 472 LEU A C 1
ATOM 4348 O O . LEU A 1 472 ? -81.026 -4.379 7.722 1.00 39.30 472 LEU A O 1
ATOM 4364 N N . CYS A 1 473 ? -81.932 -2.695 6.533 1.00 37.82 473 CYS A N 1
ATOM 4365 C CA . CYS A 1 473 ? -83.014 -2.467 7.486 1.00 38.84 473 CYS A CA 1
ATOM 4366 C C . CYS A 1 473 ? -83.777 -3.756 7.756 1.00 41.36 473 CYS A C 1
ATOM 4367 O O . CYS A 1 473 ? -84.038 -4.103 8.907 1.00 42.93 473 CYS A O 1
ATOM 4375 N N . ASP A 1 474 ? -84.135 -4.461 6.687 1.00 42.06 474 ASP A N 1
ATOM 4376 C CA . ASP A 1 474 ? -84.918 -5.683 6.810 1.00 42.29 474 ASP A CA 1
ATOM 4377 C C . ASP A 1 474 ? -84.161 -6.775 7.566 1.00 42.81 474 ASP A C 1
ATOM 4378 O O . ASP A 1 474 ? -84.755 -7.514 8.347 1.00 46.22 474 ASP A O 1
ATOM 4387 N N . GLN A 1 475 ? -82.853 -6.869 7.343 1.00 37.17 475 GLN A N 1
ATOM 4388 C CA . GLN A 1 475 ? -82.058 -7.945 7.936 1.00 37.84 475 GLN A CA 1
ATOM 4389 C C . GLN A 1 475 ? -81.858 -7.790 9.442 1.00 41.47 475 GLN A C 1
ATOM 4390 O O . GLN A 1 475 ? -81.607 -8.774 10.136 1.00 45.69 475 GLN A O 1
ATOM 4404 N N . VAL A 1 476 ? -81.961 -6.566 9.951 1.00 40.23 476 VAL A N 1
ATOM 4405 C CA . VAL A 1 476 ? -81.834 -6.345 11.390 1.00 38.79 476 VAL A CA 1
ATOM 4406 C C . VAL A 1 476 ? -83.180 -5.977 12.009 1.00 38.83 476 VAL A C 1
ATOM 4407 O O . VAL A 1 476 ? -83.252 -5.590 13.173 1.00 39.78 476 VAL A O 1
ATOM 4420 N N . HIS A 1 477 ? -84.242 -6.096 11.219 1.00 41.40 477 HIS A N 1
ATOM 4421 C CA . HIS A 1 477 ? -85.601 -5.943 11.725 1.00 45.66 477 HIS A CA 1
ATOM 4422 C C . HIS A 1 477 ? -85.845 -4.566 12.341 1.00 43.56 477 HIS A C 1
ATOM 4423 O O . HIS A 1 477 ? -86.353 -4.461 13.457 1.00 41.92 477 HIS A O 1
ATOM 4438 N N . VAL A 1 478 ? -85.483 -3.511 11.618 1.00 44.03 478 VAL A N 1
ATOM 4439 C CA . VAL A 1 478 ? -85.783 -2.156 12.067 1.00 41.77 478 VAL A CA 1
ATOM 4440 C C . VAL A 1 478 ? -86.650 -1.442 11.043 1.00 38.99 478 VAL A C 1
ATOM 4441 O O . VAL A 1 478 ? -86.720 -1.846 9.881 1.00 38.82 478 VAL A O 1
ATOM 4454 N N . PHE A 1 47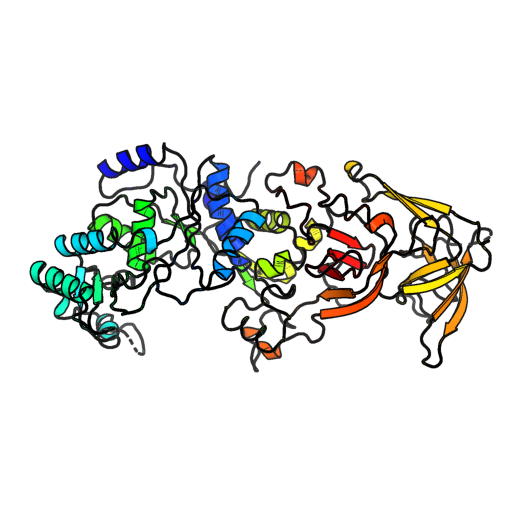9 ? -87.317 -0.382 11.487 1.00 39.26 479 PHE A N 1
ATOM 4455 C CA . PHE A 1 479 ? -88.152 0.417 10.607 1.00 40.89 479 PHE A CA 1
ATOM 4456 C C . PHE A 1 479 ? -87.400 0.717 9.318 1.00 41.52 479 PHE A C 1
ATOM 4457 O O . PHE A 1 479 ? -86.247 1.146 9.346 1.00 42.22 479 PHE A O 1
ATOM 4474 N N . ARG A 1 480 ? -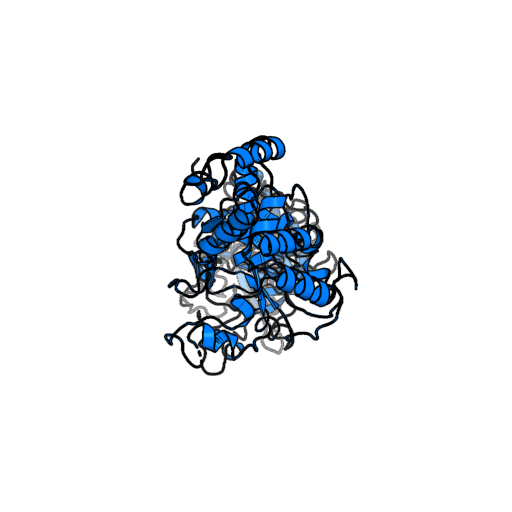88.056 0.472 8.190 1.00 40.10 480 ARG A N 1
ATOM 4475 C CA . ARG A 1 480 ? -87.448 0.690 6.886 1.00 40.39 480 ARG A CA 1
ATOM 4476 C C . ARG A 1 480 ? -87.897 2.027 6.322 1.00 41.89 480 ARG A C 1
ATOM 4477 O O . ARG A 1 480 ? -89.024 2.149 5.842 1.00 43.59 480 ARG A O 1
ATOM 4498 N N . PRO A 1 481 ? -87.021 3.042 6.379 1.00 40.50 481 PRO A N 1
ATOM 4499 C CA . PRO A 1 481 ? -87.422 4.361 5.885 1.00 39.50 481 PRO A CA 1
ATOM 4500 C C . PRO A 1 481 ? -87.557 4.373 4.370 1.00 38.93 481 PRO A C 1
ATOM 4501 O O . PRO A 1 481 ? -87.069 3.468 3.692 1.00 37.82 481 PRO A O 1
ATOM 4512 N N . ALA A 1 482 ? -88.223 5.394 3.849 1.00 40.54 482 ALA A N 1
ATOM 4513 C CA . ALA A 1 482 ? -88.430 5.515 2.418 1.00 40.75 482 ALA A CA 1
ATOM 4514 C C . ALA A 1 482 ? -87.373 6.418 1.801 1.00 40.13 482 ALA A C 1
ATOM 4515 O O . ALA A 1 482 ? -87.457 7.642 1.911 1.00 40.36 482 ALA A O 1
ATOM 4522 N N . GLN A 1 483 ? -86.373 5.818 1.164 1.00 40.02 483 GLN A N 1
ATOM 4523 C CA . GLN A 1 483 ? -85.425 6.593 0.375 1.00 40.16 483 GLN A CA 1
ATOM 4524 C C . GLN A 1 483 ? -85.999 6.825 -1.011 1.00 38.93 483 GLN A C 1
ATOM 4525 O O . GLN A 1 483 ? -86.351 5.880 -1.713 1.00 36.69 483 GLN A O 1
ATOM 4539 N N . ARG A 1 484 ? -86.095 8.090 -1.398 1.00 38.49 484 ARG A N 1
ATOM 4540 C CA . ARG A 1 484 ? -86.570 8.446 -2.726 1.00 36.47 484 ARG A CA 1
ATOM 4541 C C . ARG A 1 484 ? -85.592 9.443 -3.328 1.00 37.67 484 ARG A C 1
ATOM 4542 O O . ARG A 1 484 ? -85.126 10.355 -2.644 1.00 37.71 484 ARG A O 1
ATOM 4563 N N . GLU A 1 485 ? -85.272 9.263 -4.605 1.00 39.47 485 GLU A N 1
ATOM 4564 C CA . GLU A 1 485 ? -84.180 10.013 -5.217 1.00 39.49 485 GLU A CA 1
ATOM 4565 C C . GLU A 1 485 ? -84.656 11.055 -6.227 1.00 38.21 485 GLU A C 1
ATOM 4566 O O . GLU A 1 485 ? -85.530 10.791 -7.052 1.00 38.24 485 GLU A O 1
ATOM 4578 N N . TYR A 1 486 ? -84.064 12.242 -6.149 1.00 36.53 486 TYR A N 1
ATOM 4579 C CA . TYR A 1 486 ? -84.344 13.312 -7.094 1.00 36.94 486 TYR A CA 1
ATOM 4580 C C . TYR A 1 486 ? -83.065 13.658 -7.848 1.00 38.28 486 TYR A C 1
ATOM 4581 O O . TYR A 1 486 ? -81.965 13.381 -7.376 1.00 39.21 486 TYR A O 1
ATOM 4599 N N . GLY A 1 487 ? -83.211 14.258 -9.023 1.00 38.72 487 GLY A N 1
ATOM 4600 C CA . GLY A 1 487 ? -82.060 14.632 -9.824 1.00 39.38 487 GLY A CA 1
ATOM 4601 C C . GLY A 1 487 ? -81.343 15.819 -9.220 1.00 39.58 487 GLY A C 1
ATOM 4602 O O . GLY A 1 487 ? -81.971 16.812 -8.858 1.00 40.83 487 GLY A O 1
ATOM 4606 N N . ARG A 1 488 ? -80.024 15.723 -9.107 1.00 38.87 488 ARG A N 1
ATOM 4607 C CA . ARG A 1 488 ? -79.248 16.791 -8.498 1.00 40.26 488 ARG A CA 1
ATOM 4608 C C . ARG A 1 488 ? -79.075 17.969 -9.444 1.00 40.17 488 ARG A C 1
ATOM 4609 O O . ARG A 1 488 ? -79.323 17.865 -10.645 1.00 41.06 488 ARG A O 1
ATOM 4630 N N . LEU A 1 489 ? -78.656 19.096 -8.880 1.00 40.01 489 LEU A N 1
ATOM 4631 C CA . LEU A 1 489 ? -78.341 20.283 -9.657 1.00 41.23 489 LEU A CA 1
ATOM 4632 C C . LEU A 1 489 ? -76.867 20.260 -10.042 1.00 42.68 489 LEU A C 1
ATOM 4633 O O . LEU A 1 489 ? -75.992 20.221 -9.176 1.00 42.45 489 LEU A O 1
ATOM 4649 N N . ASN A 1 490 ? -76.603 20.265 -11.345 1.00 43.50 490 ASN A N 1
ATOM 4650 C CA . ASN A 1 490 ? -75.243 20.314 -11.865 1.00 45.01 490 ASN A CA 1
ATOM 4651 C C . ASN A 1 490 ? -74.955 21.675 -12.488 1.00 47.15 490 ASN A C 1
ATOM 4652 O O . ASN A 1 490 ? -75.556 22.039 -13.496 1.00 45.43 490 ASN A O 1
ATOM 4663 N N . ILE A 1 491 ? -74.039 22.423 -11.885 1.00 50.90 491 ILE A N 1
ATOM 4664 C CA . ILE A 1 491 ? -73.636 23.715 -12.426 1.00 51.67 491 ILE A CA 1
ATOM 4665 C C . ILE A 1 491 ? -72.381 23.564 -13.275 1.00 52.22 491 ILE A C 1
ATOM 4666 O O . ILE A 1 491 ? -71.340 23.126 -12.787 1.00 56.10 491 ILE A O 1
ATOM 4682 N N . THR A 1 492 ? -72.488 23.926 -14.549 1.00 49.64 492 THR A N 1
ATOM 4683 C CA . THR A 1 492 ? -71.367 23.832 -15.475 1.00 48.95 492 THR A CA 1
ATOM 4684 C C . THR A 1 492 ? -70.762 25.212 -15.710 1.00 48.45 492 THR A C 1
ATOM 4685 O O . THR A 1 492 ? -71.435 26.230 -15.543 1.00 49.86 492 THR A O 1
ATOM 4696 N N . GLY A 1 493 ? -69.490 25.240 -16.096 1.00 44.80 493 GLY A N 1
ATOM 4697 C CA . GLY A 1 493 ? -68.801 26.489 -16.367 1.00 44.06 493 GLY A CA 1
ATOM 4698 C C . GLY A 1 493 ? -67.871 26.909 -15.243 1.00 44.96 493 GLY A C 1
ATOM 4699 O O . GLY A 1 493 ? -67.283 27.987 -15.286 1.00 44.99 493 GLY A O 1
ATOM 4703 N N . THR A 1 494 ? -67.738 26.059 -14.230 1.00 45.37 494 THR A N 1
ATOM 4704 C CA . THR A 1 494 ? -66.831 26.333 -13.122 1.00 43.92 494 THR A CA 1
ATOM 4705 C C . THR A 1 494 ? -66.247 25.021 -12.605 1.00 44.49 494 THR A C 1
ATOM 4706 O O . THR A 1 494 ? -66.418 23.975 -13.230 1.00 48.20 494 THR A O 1
ATOM 4717 N N . VAL A 1 495 ? -65.544 25.078 -11.478 1.00 42.45 495 VAL A N 1
ATOM 4718 C CA . VAL A 1 495 ? -65.041 23.870 -10.829 1.00 43.87 495 VAL A CA 1
ATOM 4719 C C . VAL A 1 495 ? -65.585 23.788 -9.408 1.00 45.02 495 VAL A C 1
ATOM 4720 O O . VAL A 1 495 ? -65.579 24.779 -8.676 1.00 42.89 495 VAL A O 1
ATOM 4733 N N . LEU A 1 496 ? -66.059 22.606 -9.025 1.00 48.23 496 LEU A N 1
ATOM 4734 C CA . LEU A 1 496 ? -66.716 22.425 -7.734 1.00 50.13 496 LEU A CA 1
ATOM 4735 C C . LEU A 1 496 ? -66.011 21.420 -6.828 1.00 52.80 496 LEU A C 1
ATOM 4736 O O . LEU A 1 496 ? -66.376 21.275 -5.662 1.00 54.92 496 LEU A O 1
ATOM 4752 N N . SER A 1 497 ? -65.007 20.725 -7.354 1.00 52.72 497 SER A N 1
ATOM 4753 C CA . SER A 1 497 ? -64.283 19.744 -6.556 1.00 52.68 497 SER A CA 1
ATOM 4754 C C . SER A 1 497 ? -63.398 20.448 -5.533 1.00 50.24 497 SER A C 1
ATOM 4755 O O . SER A 1 497 ? -62.826 21.503 -5.812 1.00 45.22 497 SER A O 1
ATOM 4763 N N . LYS A 1 498 ? -63.289 19.859 -4.347 1.00 51.49 498 LYS A N 1
ATOM 4764 C CA . LYS A 1 498 ? -62.481 20.436 -3.282 1.00 52.29 498 LYS A CA 1
ATOM 4765 C C . LYS A 1 498 ? -61.026 20.570 -3.720 1.00 48.33 498 LYS A C 1
ATOM 4766 O O . LYS A 1 498 ? -60.369 21.568 -3.428 1.00 45.93 498 LYS A O 1
ATOM 4785 N N A ARG A 1 499 ? -60.533 19.549 -4.415 0.48 48.42 499 ARG A N 1
ATOM 4786 N N B ARG A 1 499 ? -60.534 19.566 -4.438 0.52 48.42 499 ARG A N 1
ATOM 4787 C CA A ARG A 1 499 ? -59.154 19.522 -4.889 0.48 51.68 499 ARG A CA 1
ATOM 4788 C CA B ARG A 1 499 ? -59.139 19.540 -4.861 0.52 50.98 499 ARG A CA 1
ATOM 4789 C C A ARG A 1 499 ? -58.848 20.704 -5.800 0.48 51.01 499 ARG A C 1
ATOM 4790 C C B ARG A 1 499 ? -58.819 20.680 -5.829 0.52 51.03 499 ARG A C 1
ATOM 4791 O O A ARG A 1 499 ? -57.848 21.396 -5.619 0.48 51.19 499 ARG A O 1
ATOM 4792 O O B ARG A 1 499 ? -57.772 21.319 -5.718 0.52 51.14 499 ARG A O 1
ATOM 4833 N N . LYS A 1 500 ? -59.717 20.932 -6.777 1.00 52.46 500 LYS A N 1
ATOM 4834 C CA . LYS A 1 500 ? -59.494 21.983 -7.769 1.00 53.26 500 LYS A CA 1
ATOM 4835 C C . LYS A 1 500 ? -59.642 23.383 -7.177 1.00 49.53 500 LYS A C 1
ATOM 4836 O O . LYS A 1 500 ? -58.824 24.262 -7.443 1.00 50.97 500 LYS A O 1
ATOM 4855 N N . ILE A 1 501 ? -60.681 23.594 -6.376 1.00 45.80 501 ILE A N 1
ATOM 4856 C CA . ILE A 1 501 ? -60.859 24.880 -5.711 1.00 46.06 501 ILE A CA 1
ATOM 4857 C C . ILE A 1 501 ? -59.693 25.138 -4.757 1.00 48.41 501 ILE A C 1
ATOM 4858 O O . ILE A 1 501 ? -59.217 26.267 -4.637 1.00 48.74 501 ILE A O 1
ATOM 4874 N N . ALA A 1 502 ? -59.231 24.085 -4.089 1.00 49.06 502 ALA A N 1
ATOM 4875 C CA . ALA A 1 502 ? -58.081 24.196 -3.200 1.00 49.97 502 ALA A CA 1
ATOM 4876 C C . ALA A 1 502 ? -56.868 24.729 -3.954 1.00 50.07 502 ALA A C 1
ATOM 4877 O O . ALA A 1 502 ? -56.109 25.539 -3.426 1.00 51.42 502 ALA A O 1
ATOM 4884 N N A GLN A 1 503 ? -56.691 24.263 -5.188 0.50 51.14 503 GLN A N 1
ATOM 4885 N N B GLN A 1 503 ? -56.689 24.286 -5.194 0.50 51.14 503 GLN A N 1
ATOM 4886 C CA A GLN A 1 503 ? -55.590 24.714 -6.032 0.50 53.25 503 GLN A CA 1
ATOM 4887 C CA B GLN A 1 503 ? -55.555 24.738 -5.990 0.50 53.36 503 GLN A CA 1
ATOM 4888 C C A GLN A 1 503 ? -55.726 26.200 -6.340 0.50 54.44 503 GLN A C 1
ATOM 4889 C C B GLN A 1 503 ? -55.715 26.205 -6.383 0.50 54.80 503 GLN A C 1
ATOM 4890 O O A GLN A 1 503 ? -54.743 26.940 -6.326 0.50 55.65 503 GLN A O 1
ATOM 4891 O O B GLN A 1 503 ? -54.731 26.939 -6.470 0.50 55.68 503 GLN A O 1
ATOM 4918 N N . LEU A 1 504 ? -56.953 26.629 -6.618 1.00 53.62 504 LEU A N 1
ATOM 4919 C CA . LEU A 1 504 ? -57.229 28.028 -6.930 1.00 52.40 504 LEU A CA 1
ATOM 4920 C C . LEU A 1 504 ? -56.892 28.914 -5.736 1.00 50.63 504 LEU A C 1
ATOM 4921 O O . LEU A 1 504 ? -56.293 29.980 -5.889 1.00 49.77 504 LEU A O 1
ATOM 4938 N N . VAL A 1 505 ? -57.282 28.465 -4.547 1.00 48.62 505 VAL A N 1
ATOM 4939 C CA . VAL A 1 505 ? -57.032 29.213 -3.322 1.00 51.11 505 VAL A CA 1
ATOM 4940 C C . VAL A 1 505 ? -55.551 29.186 -2.954 1.00 53.32 505 VAL A C 1
ATOM 4941 O O . VAL A 1 505 ? -54.951 30.226 -2.683 1.00 54.01 505 VAL A O 1
ATOM 4954 N N . ASP A 1 506 ? -54.967 27.992 -2.953 1.00 55.76 506 ASP A N 1
ATOM 4955 C CA . ASP A 1 506 ? -53.579 27.819 -2.540 1.00 60.00 506 ASP A CA 1
ATOM 4956 C C . ASP A 1 506 ? -52.616 28.578 -3.448 1.00 62.49 506 ASP A C 1
ATOM 4957 O O . ASP A 1 506 ? -51.643 29.163 -2.975 1.00 65.42 506 ASP A O 1
ATOM 4966 N N . GLU A 1 507 ? -52.889 28.575 -4.749 1.00 61.90 507 GLU A N 1
ATOM 4967 C CA . GLU A 1 507 ? -52.019 29.253 -5.706 1.00 62.15 507 GLU A CA 1
ATOM 4968 C C . GLU A 1 507 ? -52.454 30.695 -5.963 1.00 60.55 507 GLU A C 1
ATOM 4969 O O . GLU A 1 507 ? -51.962 31.344 -6.885 1.00 59.37 507 GLU A O 1
ATOM 4981 N N . LYS A 1 508 ? -53.384 31.185 -5.148 1.00 62.99 508 LYS A N 1
ATOM 4982 C CA . LYS A 1 508 ? -53.726 32.604 -5.128 1.00 64.59 508 LYS A CA 1
ATOM 4983 C C . LYS A 1 508 ? -54.470 33.075 -6.379 1.00 61.58 508 LYS A C 1
ATOM 4984 O O . LYS A 1 508 ? -54.480 34.268 -6.682 1.00 60.56 508 LYS A O 1
ATOM 5003 N N . PHE A 1 509 ? -55.091 32.152 -7.106 1.00 59.94 509 PHE A N 1
ATOM 5004 C CA . PHE A 1 509 ? -55.927 32.538 -8.241 1.00 57.74 509 PHE A CA 1
ATOM 5005 C C . PHE A 1 509 ? -57.173 33.259 -7.733 1.00 54.25 509 PHE A C 1
ATOM 5006 O O . PHE A 1 509 ? -57.728 34.123 -8.415 1.00 54.10 509 PHE A O 1
ATOM 5023 N N . VAL A 1 510 ? -57.603 32.894 -6.528 1.00 49.15 510 VAL A N 1
ATOM 5024 C CA . VAL A 1 510 ? -58.676 33.599 -5.837 1.00 46.57 510 VAL A CA 1
ATOM 5025 C C . VAL A 1 510 ? -58.204 33.963 -4.432 1.00 48.93 510 VAL A C 1
ATOM 5026 O O . VAL A 1 510 ? -57.180 33.464 -3.968 1.00 52.62 510 VAL A O 1
ATOM 5039 N N A ARG A 1 511 ? -58.966 34.834 -3.772 0.61 48.00 511 ARG A N 1
ATOM 5040 N N B ARG A 1 511 ? -58.945 34.823 -3.747 0.39 48.03 511 ARG A N 1
ATOM 5041 C CA A ARG A 1 511 ? -58.612 35.371 -2.459 0.61 49.08 511 ARG A CA 1
ATOM 5042 C CA B ARG A 1 511 ? -58.493 35.320 -2.454 0.39 48.94 511 ARG A CA 1
ATOM 5043 C C A ARG A 1 511 ? -58.837 34.370 -1.329 0.61 49.35 511 ARG A C 1
ATOM 5044 C C B ARG A 1 511 ? -58.918 34.431 -1.284 0.39 49.35 511 ARG A C 1
ATOM 5045 O O A ARG A 1 511 ? -58.218 34.467 -0.270 0.61 49.11 511 ARG A O 1
ATOM 5046 O O B ARG A 1 511 ? -58.521 34.671 -0.144 0.39 49.17 511 ARG A O 1
ATOM 5086 N N . GLY A 1 512 ? -59.721 33.407 -1.560 1.00 51.36 512 GLY A N 1
ATOM 5087 C CA . GLY A 1 512 ? -60.097 32.456 -0.530 1.00 51.15 512 GLY A CA 1
ATOM 5088 C C . GLY A 1 512 ? -61.283 31.605 -0.933 1.00 49.49 512 GLY A C 1
ATOM 5089 O O . GLY A 1 512 ? -61.725 31.649 -2.080 1.00 50.01 512 GLY A O 1
ATOM 5093 N N . TRP A 1 513 ? -61.802 30.834 0.018 1.00 46.01 513 TRP A N 1
ATOM 5094 C CA . TRP A 1 513 ? -62.900 29.913 -0.256 1.00 42.89 513 TRP A CA 1
ATOM 5095 C C . TRP A 1 513 ? -64.246 30.619 -0.385 1.00 40.34 513 TRP A C 1
ATOM 5096 O O . TRP A 1 513 ? -65.225 30.020 -0.829 1.00 41.29 513 TRP A O 1
ATOM 5117 N N . ASP A 1 514 ? -64.294 31.891 -0.007 1.00 40.76 514 ASP A N 1
ATOM 5118 C CA . ASP A 1 514 ? -65.509 32.681 -0.161 1.00 43.57 514 ASP A CA 1
ATOM 5119 C C . ASP A 1 514 ? -65.327 33.773 -1.216 1.00 42.65 514 ASP A C 1
ATOM 5120 O O . ASP A 1 514 ? -66.118 34.713 -1.293 1.00 44.53 514 ASP A O 1
ATOM 5129 N N . ASP A 1 515 ? -64.285 33.643 -2.032 1.00 39.72 515 ASP A N 1
ATOM 5130 C CA . ASP A 1 515 ? -64.049 34.590 -3.113 1.00 39.32 515 ASP A CA 1
ATOM 5131 C C . ASP A 1 515 ? -65.262 34.615 -4.040 1.00 40.71 515 ASP A C 1
ATOM 5132 O O . ASP A 1 515 ? -65.702 33.567 -4.504 1.00 41.66 515 ASP A O 1
ATOM 5141 N N . PRO A 1 516 ? -65.803 35.813 -4.315 1.00 44.47 516 PRO A N 1
ATOM 5142 C CA . PRO A 1 516 ? -67.030 35.975 -5.108 1.00 45.50 516 PRO A CA 1
ATOM 5143 C C . PRO A 1 516 ? -67.021 35.282 -6.476 1.00 43.20 516 PRO A C 1
ATOM 5144 O O . PRO A 1 516 ? -68.088 35.112 -7.065 1.00 43.38 516 PRO A O 1
ATOM 5155 N N . ARG A 1 517 ? -65.853 34.890 -6.973 1.00 41.20 517 ARG A N 1
ATOM 5156 C CA . ARG A 1 517 ? -65.770 34.230 -8.274 1.00 41.99 517 ARG A CA 1
ATOM 5157 C C . ARG A 1 517 ? -66.025 32.726 -8.184 1.00 42.16 517 ARG A C 1
ATOM 5158 O O . ARG A 1 517 ? -66.212 32.063 -9.203 1.00 44.76 517 ARG A O 1
ATOM 5179 N N . LEU A 1 518 ? -66.034 32.192 -6.966 1.00 39.46 518 LEU A N 1
ATOM 5180 C CA . LEU A 1 518 ? -66.280 30.770 -6.756 1.00 38.98 518 LEU A CA 1
ATOM 5181 C C . LEU A 1 518 ? -67.770 30.507 -6.586 1.00 39.62 518 LEU A C 1
ATOM 5182 O O . LEU A 1 518 ? -68.557 31.438 -6.412 1.00 39.37 518 LEU A O 1
ATOM 5198 N N . PHE A 1 519 ? -68.151 29.233 -6.627 1.00 38.62 519 PHE A N 1
ATOM 5199 C CA . PHE A 1 519 ? -69.548 28.856 -6.444 1.00 38.44 519 PHE A CA 1
ATOM 5200 C C . PHE A 1 519 ? -69.764 28.008 -5.194 1.00 38.94 519 PHE A C 1
ATOM 5201 O O . PHE A 1 519 ? -70.688 27.196 -5.125 1.00 38.22 519 PHE A O 1
ATOM 5218 N N . THR A 1 520 ? -68.907 28.211 -4.199 1.00 40.42 520 THR A N 1
ATOM 5219 C CA . THR A 1 520 ? -69.210 27.760 -2.853 1.00 40.73 520 THR A CA 1
ATOM 5220 C C . THR A 1 520 ? -70.356 28.639 -2.377 1.00 41.12 520 THR A C 1
ATOM 5221 O O . THR A 1 520 ? -70.515 29.760 -2.863 1.00 40.86 520 THR A O 1
ATOM 5232 N N . LEU A 1 521 ? -71.163 28.145 -1.445 1.00 39.33 521 LEU A N 1
ATOM 5233 C CA . LEU A 1 521 ? -72.270 28.941 -0.926 1.00 38.87 521 LEU A CA 1
ATOM 5234 C C . LEU A 1 521 ? -71.759 30.184 -0.205 1.00 39.64 521 LEU A C 1
ATOM 5235 O O . LEU A 1 521 ? -72.371 31.250 -0.285 1.00 38.85 521 LEU A O 1
ATOM 5251 N N . GLU A 1 522 ? -70.636 30.050 0.495 1.00 39.09 522 GLU A N 1
ATOM 5252 C CA . GLU A 1 522 ? -70.034 31.190 1.179 1.00 38.57 522 GLU A CA 1
ATOM 5253 C C . GLU A 1 522 ? -69.625 32.258 0.165 1.00 38.38 522 GLU A C 1
ATOM 5254 O O . GLU A 1 522 ? -69.811 33.452 0.398 1.00 37.82 522 GLU A O 1
ATOM 5266 N N . ALA A 1 523 ? -69.074 31.820 -0.963 1.00 40.15 523 ALA A N 1
ATOM 5267 C CA . ALA A 1 523 ? -68.663 32.735 -2.021 1.00 39.76 523 ALA A CA 1
ATOM 5268 C C . ALA A 1 523 ? -69.871 33.462 -2.597 1.00 40.56 523 ALA A C 1
ATOM 5269 O O . ALA A 1 523 ? -69.852 34.680 -2.777 1.00 40.78 523 ALA A O 1
ATOM 5276 N N . ILE A 1 524 ? -70.918 32.701 -2.889 1.00 39.09 524 ILE A N 1
ATOM 5277 C CA . ILE A 1 524 ? -72.136 33.252 -3.464 1.00 37.67 524 ILE A CA 1
ATOM 5278 C C . ILE A 1 524 ? -72.767 34.267 -2.515 1.00 38.30 524 ILE A C 1
ATOM 5279 O O . ILE A 1 524 ? -73.312 35.284 -2.949 1.00 37.35 524 ILE A O 1
ATOM 5295 N N . ARG A 1 525 ? -72.686 33.996 -1.217 1.00 38.89 525 ARG A N 1
ATOM 5296 C CA . ARG A 1 525 ? -73.206 34.922 -0.221 1.00 39.53 525 ARG A CA 1
ATOM 5297 C C . ARG A 1 525 ? -72.405 36.222 -0.219 1.00 37.55 525 ARG A C 1
ATOM 5298 O O . ARG A 1 525 ? -72.976 37.313 -0.234 1.00 36.30 525 ARG A O 1
ATOM 5319 N N . ARG A 1 526 ? -71.082 36.098 -0.196 1.00 37.26 526 ARG A N 1
ATOM 5320 C CA . ARG A 1 526 ? -70.208 37.264 -0.146 1.00 39.38 526 ARG A CA 1
ATOM 5321 C C . ARG A 1 526 ? -70.307 38.074 -1.435 1.00 40.41 526 ARG A C 1
ATOM 5322 O O . ARG A 1 526 ? -70.147 39.295 -1.425 1.00 37.84 526 ARG A O 1
ATOM 5343 N N A ARG A 1 527 ? -70.580 37.386 -2.538 0.65 43.02 527 ARG A N 1
ATOM 5344 N N B ARG A 1 527 ? -70.561 37.384 -2.543 0.35 43.01 527 ARG A N 1
ATOM 5345 C CA A ARG A 1 527 ? -70.723 38.032 -3.834 0.65 42.83 527 ARG A CA 1
ATOM 5346 C CA B ARG A 1 527 ? -70.729 38.034 -3.837 0.35 42.79 527 ARG A CA 1
ATOM 5347 C C A ARG A 1 527 ? -71.926 38.972 -3.856 0.65 40.83 527 ARG A C 1
ATOM 5348 C C B ARG A 1 527 ? -71.888 39.021 -3.782 0.35 40.90 527 ARG A C 1
ATOM 5349 O O A ARG A 1 527 ? -71.937 39.961 -4.589 0.65 40.33 527 ARG A O 1
ATOM 5350 O O B ARG A 1 527 ? -71.830 40.095 -4.383 0.35 40.43 527 ARG A O 1
ATOM 5390 N N . GLY A 1 528 ? -72.939 38.653 -3.056 1.00 38.09 528 GLY A N 1
ATOM 5391 C CA . GLY A 1 528 ? -74.114 39.498 -2.931 1.00 35.97 528 GLY A CA 1
ATOM 5392 C C . GLY A 1 528 ? -75.382 38.893 -3.510 1.00 37.23 528 GLY A C 1
ATOM 5393 O O . GLY A 1 528 ? -76.425 39.547 -3.545 1.00 38.86 528 GLY A O 1
ATOM 5398 N N . VAL A 1 529 ? -75.305 37.648 -3.968 1.00 36.18 529 VAL A N 1
ATOM 5399 C CA . VAL A 1 529 ? -76.487 36.967 -4.479 1.00 35.03 529 VAL A CA 1
ATOM 5400 C C . VAL A 1 529 ? -77.488 36.763 -3.343 1.00 37.39 529 VAL A C 1
ATOM 5401 O O . VAL A 1 529 ? -77.168 36.122 -2.344 1.00 38.27 529 VAL A O 1
ATOM 5414 N N . PRO A 1 530 ? -78.705 37.312 -3.487 1.00 38.98 530 PRO A N 1
ATOM 5415 C CA . PRO A 1 530 ? -79.711 37.148 -2.430 1.00 38.84 530 PRO A CA 1
ATOM 5416 C C . PRO A 1 530 ? -80.106 35.686 -2.236 1.00 40.00 530 PRO A C 1
ATOM 5417 O O . PRO A 1 530 ? -80.276 34.964 -3.223 1.00 41.54 530 PRO A O 1
ATOM 5428 N N . PRO A 1 531 ? -80.254 35.249 -0.977 1.00 38.18 531 PRO A N 1
ATOM 5429 C CA . PRO A 1 531 ? -80.651 33.862 -0.723 1.00 36.43 531 PRO A CA 1
ATOM 5430 C C . PRO A 1 531 ? -81.994 33.529 -1.363 1.00 37.61 531 PRO A C 1
ATOM 5431 O O . PRO A 1 531 ? -82.186 32.413 -1.842 1.00 38.52 531 PRO A O 1
ATOM 5442 N N . GLY A 1 532 ? -82.907 34.495 -1.380 1.00 40.62 532 GLY A N 1
ATOM 5443 C CA . GLY A 1 532 ? -84.215 34.299 -1.981 1.00 40.59 532 GLY A CA 1
ATOM 5444 C C . GLY A 1 532 ? -84.145 34.071 -3.481 1.00 39.01 532 GLY A C 1
ATOM 5445 O O . GLY A 1 532 ? -85.005 33.408 -4.056 1.00 39.95 532 GLY A O 1
ATOM 5449 N N . ALA A 1 533 ? -83.124 34.626 -4.124 1.00 36.25 533 ALA A N 1
ATOM 5450 C CA . ALA A 1 533 ? -82.932 34.420 -5.556 1.00 36.35 533 ALA A CA 1
ATOM 5451 C C . ALA A 1 533 ? -82.583 32.960 -5.819 1.00 37.09 533 ALA A C 1
ATOM 5452 O O . ALA A 1 533 ? -83.063 32.358 -6.778 1.00 36.04 533 ALA A O 1
ATOM 5459 N N . ILE A 1 534 ? -81.749 32.396 -4.953 1.00 38.19 534 ILE A N 1
ATOM 5460 C CA . ILE A 1 534 ? -81.365 30.996 -5.060 1.00 38.51 534 ILE A CA 1
ATOM 5461 C C . ILE A 1 534 ? -82.585 30.094 -4.891 1.00 37.81 534 ILE A C 1
ATOM 5462 O O . ILE A 1 534 ? -82.811 29.186 -5.692 1.00 37.62 534 ILE A O 1
ATOM 5478 N N . LEU A 1 535 ? -83.369 30.354 -3.850 1.00 36.86 535 LEU A N 1
ATOM 5479 C CA . LEU A 1 535 ? -84.578 29.580 -3.581 1.00 37.18 535 LEU A CA 1
ATOM 5480 C C . LEU A 1 535 ? -85.569 29.658 -4.743 1.00 35.93 535 LEU A C 1
ATOM 5481 O O . LEU A 1 535 ? -86.122 28.641 -5.165 1.00 34.60 535 LEU A O 1
ATOM 5497 N N . SER A 1 536 ? -85.797 30.864 -5.254 1.00 39.02 536 SER A N 1
ATOM 5498 C CA . SER A 1 536 ? -86.702 31.057 -6.382 1.00 42.95 536 SER A CA 1
ATOM 5499 C C . SER A 1 536 ? -86.193 30.310 -7.609 1.00 39.33 536 SER A C 1
ATOM 5500 O O . SER A 1 536 ? -86.959 29.659 -8.316 1.00 38.16 536 SER A O 1
ATOM 5508 N N . PHE A 1 537 ? -84.892 30.417 -7.852 1.00 36.90 537 PHE A N 1
ATOM 5509 C CA . PHE A 1 537 ? -84.258 29.766 -8.991 1.00 37.99 537 PHE A CA 1
ATOM 5510 C C . PHE A 1 537 ? -84.478 28.255 -8.945 1.00 37.77 537 PHE A C 1
ATOM 5511 O O . PHE A 1 537 ? -84.871 27.643 -9.939 1.00 37.95 537 PHE A O 1
ATOM 5528 N N . ILE A 1 538 ? -84.233 27.661 -7.781 1.00 37.17 538 ILE A N 1
ATOM 5529 C CA . ILE A 1 538 ? -84.419 26.226 -7.598 1.00 36.17 538 ILE A CA 1
ATOM 5530 C C . ILE A 1 538 ? -85.869 25.819 -7.840 1.00 36.47 538 ILE A C 1
ATOM 5531 O O . ILE A 1 538 ? -86.137 24.793 -8.465 1.00 37.57 538 ILE A O 1
ATOM 5547 N N . ASN A 1 539 ? -86.805 26.623 -7.348 1.00 37.34 539 ASN A N 1
ATOM 5548 C CA . ASN A 1 539 ? -88.220 26.319 -7.516 1.00 38.57 539 ASN A CA 1
ATOM 5549 C C . ASN A 1 539 ? -88.640 26.400 -8.979 1.00 41.50 539 ASN A C 1
ATOM 5550 O O . ASN A 1 539 ? -89.375 25.545 -9.475 1.00 43.24 539 ASN A O 1
ATOM 5561 N N . THR A 1 540 ? -88.164 27.430 -9.669 1.00 41.55 540 THR A N 1
ATOM 5562 C CA . THR A 1 540 ? -88.502 27.623 -11.073 1.00 41.29 540 THR A CA 1
ATOM 5563 C C . THR A 1 540 ? -88.026 26.438 -11.907 1.00 40.77 540 THR A C 1
ATOM 5564 O O . THR A 1 540 ? -88.753 25.950 -12.766 1.00 42.20 540 THR A O 1
ATOM 5575 N N . LEU A 1 541 ? -86.806 25.976 -11.646 1.00 43.84 541 LEU A N 1
ATOM 5576 C CA . LEU A 1 541 ? -86.263 24.813 -12.342 1.00 43.76 541 LEU A CA 1
ATOM 5577 C C . LEU A 1 541 ? -87.087 23.568 -12.046 1.00 46.85 541 LEU A C 1
ATOM 5578 O O . LEU A 1 541 ? -87.180 22.662 -12.874 1.00 51.19 541 LEU A O 1
ATOM 5594 N N . GLY A 1 542 ? -87.680 23.524 -10.857 1.00 43.77 542 GLY A N 1
ATOM 5595 C CA . GLY A 1 542 ? -88.503 22.397 -10.464 1.00 39.91 542 GLY A CA 1
ATOM 5596 C C . GLY A 1 542 ? -87.662 21.232 -9.985 1.00 39.57 542 GLY A C 1
ATOM 5597 O O . GLY A 1 542 ? -86.443 21.215 -10.169 1.00 40.50 542 GLY A O 1
ATOM 5601 N N . VAL A 1 543 ? -88.313 20.257 -9.360 1.00 39.52 543 VAL A N 1
ATOM 5602 C CA . VAL A 1 543 ? -87.618 19.079 -8.863 1.00 39.44 543 VAL A CA 1
ATOM 5603 C C . VAL A 1 543 ? -88.288 17.818 -9.383 1.00 40.62 543 VAL A C 1
ATOM 5604 O O . VAL A 1 543 ? -89.468 17.580 -9.132 1.00 43.23 543 VAL A O 1
ATOM 5617 N N . THR A 1 544 ? -87.522 17.019 -10.114 1.00 38.86 544 THR A N 1
ATOM 5618 C CA . THR A 1 544 ? -87.994 15.745 -10.631 1.00 40.52 544 THR A CA 1
ATOM 5619 C C . THR A 1 544 ? -86.869 14.736 -10.482 1.00 40.66 544 THR A C 1
ATOM 5620 O O . THR A 1 544 ? -85.822 15.048 -9.913 1.00 38.66 544 THR A O 1
ATOM 5631 N N . THR A 1 545 ? -87.076 13.532 -11.000 1.00 43.89 545 THR A N 1
ATOM 5632 C CA . THR A 1 545 ? -86.038 12.510 -10.976 1.00 44.70 545 THR A CA 1
ATOM 5633 C C . THR A 1 545 ? -84.924 12.831 -11.970 1.00 45.12 545 THR A C 1
ATOM 5634 O O . THR A 1 545 ? -83.888 12.168 -11.983 1.00 46.76 545 THR A O 1
ATOM 5645 N N . SER A 1 546 ? -85.137 13.845 -12.803 1.00 44.01 546 SER A N 1
ATOM 5646 C CA . SER A 1 546 ? -84.120 14.266 -13.758 1.00 43.54 546 SER A CA 1
ATOM 5647 C C . SER A 1 546 ? -83.217 15.333 -13.156 1.00 44.37 546 SER A C 1
ATOM 5648 O O . SER A 1 546 ? -83.666 16.184 -12.386 1.00 45.05 546 SER A O 1
ATOM 5656 N N . THR A 1 547 ? -81.938 15.279 -13.507 1.00 44.81 547 THR A N 1
ATOM 5657 C CA . THR A 1 547 ? -80.985 16.275 -13.046 1.00 47.87 547 THR A CA 1
ATOM 5658 C C . THR A 1 547 ? -81.245 17.604 -13.745 1.00 48.79 547 THR A C 1
ATOM 5659 O O . THR A 1 547 ? -81.716 17.637 -14.882 1.00 48.27 547 THR A O 1
ATOM 5670 N N . THR A 1 548 ? -80.942 18.698 -13.058 1.00 49.64 548 THR A N 1
ATOM 5671 C CA . THR A 1 548 ? -80.986 20.013 -13.676 1.00 50.16 548 THR A CA 1
ATOM 5672 C C . THR A 1 548 ? -79.559 20.457 -13.971 1.00 49.13 548 THR A C 1
ATOM 5673 O O . THR A 1 548 ? -78.740 20.597 -13.062 1.00 48.52 548 THR A O 1
ATOM 5684 N N . ASN A 1 549 ? -79.269 20.658 -15.252 1.00 46.71 549 ASN A N 1
ATOM 5685 C CA . ASN A 1 549 ? -77.923 20.974 -15.706 1.00 43.95 549 ASN A CA 1
ATOM 5686 C C . ASN A 1 549 ? -77.855 22.420 -16.175 1.00 42.71 549 ASN A C 1
ATOM 5687 O O . ASN A 1 549 ? -78.350 22.763 -17.247 1.00 43.34 549 ASN A O 1
ATOM 5698 N N . ILE A 1 550 ? -77.222 23.257 -15.361 1.00 40.97 550 ILE A N 1
ATOM 5699 C CA . ILE A 1 550 ? -77.343 24.701 -15.486 1.00 44.04 550 ILE A CA 1
ATOM 5700 C C . ILE A 1 550 ? -76.002 25.381 -15.718 1.00 45.77 550 ILE A C 1
ATOM 5701 O O . ILE A 1 550 ? -75.049 25.163 -14.974 1.00 50.87 550 ILE A O 1
ATOM 5717 N N . GLN A 1 551 ? -75.942 26.225 -16.743 1.00 39.87 551 GLN A N 1
ATOM 5718 C CA . GLN A 1 551 ? -74.739 26.992 -17.021 1.00 37.95 551 GLN A CA 1
ATOM 5719 C C . GLN A 1 551 ? -74.632 28.150 -16.046 1.00 39.77 551 GLN A C 1
ATOM 5720 O O . GLN A 1 551 ? -75.639 28.721 -15.630 1.00 41.11 551 GLN A O 1
ATOM 5734 N N . VAL A 1 552 ? -73.401 28.494 -15.689 1.00 43.47 552 VAL A N 1
ATOM 5735 C CA . VAL A 1 552 ? -73.142 29.653 -14.849 1.00 46.97 552 VAL A CA 1
ATOM 5736 C C . VAL A 1 552 ? -73.841 30.892 -15.405 1.00 42.04 552 VAL A C 1
ATOM 5737 O O . VAL A 1 552 ? -74.429 31.670 -14.656 1.00 40.75 552 VAL A O 1
ATOM 5750 N N . VAL A 1 553 ? -73.778 31.067 -16.720 1.00 40.70 553 VAL A N 1
ATOM 5751 C CA . VAL A 1 553 ? -74.416 32.206 -17.370 1.00 41.78 553 VAL A CA 1
ATOM 5752 C C . VAL A 1 553 ? -75.911 32.236 -17.068 1.00 39.69 553 VAL A C 1
ATOM 5753 O O . VAL A 1 553 ? -76.483 33.297 -16.830 1.00 39.38 553 VAL A O 1
ATOM 5766 N N . ARG A 1 554 ? -76.540 31.067 -17.067 1.00 39.60 554 ARG A N 1
ATOM 5767 C CA . ARG A 1 554 ? -77.971 30.979 -16.808 1.00 39.61 554 ARG A CA 1
ATOM 5768 C C . ARG A 1 554 ? -78.299 31.373 -15.371 1.00 39.54 554 ARG A C 1
ATOM 5769 O O . ARG A 1 554 ? -79.254 32.110 -15.119 1.00 38.08 554 ARG A O 1
ATOM 5790 N N . PHE A 1 555 ? -77.505 30.877 -14.429 1.00 38.34 555 PHE A N 1
ATOM 5791 C CA . PHE A 1 555 ? -77.682 31.226 -13.025 1.00 35.16 555 PHE A CA 1
ATOM 5792 C C . PHE A 1 555 ? -77.528 32.731 -12.835 1.00 36.13 555 PHE A C 1
ATOM 5793 O O . PHE A 1 555 ? -78.329 33.371 -12.155 1.00 36.68 555 PHE A O 1
ATOM 5810 N N A GLU A 1 556 ? -76.499 33.301 -13.446 0.79 38.40 556 GLU A N 1
ATOM 5811 N N B GLU A 1 556 ? -76.489 33.285 -13.451 0.21 38.46 556 GLU A N 1
ATOM 5812 C CA A GLU A 1 556 ? -76.230 34.725 -13.297 0.79 39.18 556 GLU A CA 1
ATOM 5813 C CA B GLU A 1 556 ? -76.193 34.707 -13.346 0.21 39.99 556 GLU A CA 1
ATOM 5814 C C A GLU A 1 556 ? -77.330 35.581 -13.929 0.79 38.17 556 GLU A C 1
ATOM 5815 C C B GLU A 1 556 ? -77.328 35.547 -13.925 0.21 38.35 556 GLU A C 1
ATOM 5816 O O A GLU A 1 556 ? -77.623 36.675 -13.447 0.79 38.17 556 GLU A O 1
ATOM 5817 O O B GLU A 1 556 ? -77.634 36.626 -13.419 0.21 38.13 556 GLU A O 1
ATOM 5840 N N A SER A 1 557 ? -77.946 35.083 -14.997 0.79 37.57 557 SER A N 1
ATOM 5841 N N B SER A 1 557 ? -77.950 35.045 -14.987 0.21 37.54 557 SER A N 1
ATOM 5842 C CA A SER A 1 557 ? -79.073 35.783 -15.604 0.79 37.31 557 SER A CA 1
ATOM 5843 C CA B SER A 1 557 ? -79.063 35.740 -15.620 0.21 37.52 557 SER A CA 1
ATOM 5844 C C A SER A 1 557 ? -80.262 35.811 -14.650 0.79 36.87 557 SER A C 1
ATOM 5845 C C B SER A 1 557 ? -80.273 35.787 -14.690 0.21 36.92 557 SER A C 1
ATOM 5846 O O A SER A 1 557 ? -80.960 36.819 -14.546 0.79 36.67 557 SER A O 1
ATOM 5847 O O B SER A 1 557 ? -80.991 36.785 -14.639 0.21 36.69 557 SER A O 1
ATOM 5862 N N . ALA A 1 558 ? -80.491 34.701 -13.956 1.00 36.59 558 ALA A N 1
ATOM 5863 C CA . ALA A 1 558 ? -81.601 34.612 -13.017 1.00 36.61 558 ALA A CA 1
ATOM 5864 C C . ALA A 1 558 ? -81.400 35.583 -11.860 1.00 38.57 558 ALA A C 1
ATOM 5865 O O . ALA A 1 558 ? -82.344 36.232 -11.408 1.00 41.23 558 ALA A O 1
ATOM 5873 N N . VAL A 1 559 ? -80.164 35.676 -11.379 1.00 36.89 559 VAL A N 1
ATOM 5874 C CA . VAL A 1 559 ? -79.833 36.594 -10.298 1.00 36.22 559 VAL A CA 1
ATOM 5875 C C . VAL A 1 559 ? -80.062 38.031 -10.752 1.00 36.32 559 VAL A C 1
ATOM 5876 O O . VAL A 1 559 ? -80.630 38.846 -10.024 1.00 37.09 559 VAL A O 1
ATOM 5889 N N . ARG A 1 560 ? -79.615 38.328 -11.965 1.00 37.42 560 ARG A N 1
ATOM 5890 C CA . ARG A 1 560 ? -79.758 39.658 -12.540 1.00 39.24 560 ARG A CA 1
ATOM 5891 C C . ARG A 1 560 ? -81.217 40.106 -12.577 1.00 38.53 560 ARG A C 1
ATOM 5892 O O . ARG A 1 560 ? -81.535 41.233 -12.200 1.00 38.51 560 ARG A O 1
ATOM 5913 N N . LYS A 1 561 ? -82.101 39.223 -13.032 1.00 34.92 561 LYS A N 1
ATOM 5914 C CA . LYS A 1 561 ? -83.522 39.543 -13.121 1.00 36.65 561 LYS A CA 1
ATOM 5915 C C . LYS A 1 561 ? -84.128 39.748 -11.737 1.00 38.49 561 LYS A C 1
ATOM 5916 O O . LYS A 1 561 ? -84.962 40.633 -11.538 1.00 39.30 561 LYS A O 1
ATOM 5935 N N . TYR A 1 562 ? -83.708 38.922 -10.785 1.00 38.14 562 TYR A N 1
ATOM 5936 C CA . TYR A 1 562 ? -84.180 39.039 -9.413 1.00 36.19 562 TYR A CA 1
ATOM 5937 C C . TYR A 1 562 ? -83.794 40.403 -8.846 1.00 35.58 562 TYR A C 1
ATOM 5938 O O . TYR A 1 562 ? -84.619 41.093 -8.253 1.00 39.46 562 TYR A O 1
ATOM 5956 N N . LEU A 1 563 ? -82.539 40.793 -9.044 1.00 33.26 563 LEU A N 1
ATOM 5957 C CA . LEU A 1 563 ? -82.056 42.087 -8.574 1.00 34.97 563 LEU A CA 1
ATOM 5958 C C . LEU A 1 563 ? -82.787 43.244 -9.255 1.00 37.86 563 LEU A C 1
ATOM 5959 O O . LEU A 1 563 ? -83.066 44.266 -8.627 1.00 38.56 563 LEU A O 1
ATOM 5975 N N A GLU A 1 564 ? -83.071 43.060 -10.543 0.49 39.20 564 GLU A N 1
ATOM 5976 N N B GLU A 1 564 ? -83.116 43.099 -10.534 0.51 39.21 564 GLU A N 1
ATOM 5977 C CA A GLU A 1 564 ? -83.849 44.004 -11.339 0.49 39.87 564 GLU A CA 1
ATOM 5978 C CA B GLU A 1 564 ? -83.800 44.186 -11.226 0.51 38.96 564 GLU A CA 1
ATOM 5979 C C A GLU A 1 564 ? -85.128 44.394 -10.609 0.49 39.04 564 GLU A C 1
ATOM 5980 C C B GLU A 1 564 ? -85.184 44.421 -10.626 0.51 38.65 564 GLU A C 1
ATOM 5981 O O A GLU A 1 564 ? -85.532 45.556 -10.604 0.49 37.56 564 GLU A O 1
ATOM 5982 O O B GLU A 1 564 ? -85.731 45.517 -10.739 0.51 37.71 564 GLU A O 1
ATOM 6005 N N . ASP A 1 565 ? -85.751 43.400 -9.987 1.00 41.86 565 ASP A N 1
ATOM 6006 C CA . ASP A 1 565 ? -87.083 43.533 -9.408 1.00 45.44 565 ASP A CA 1
ATOM 6007 C C . ASP A 1 565 ? -87.143 44.049 -7.968 1.00 45.37 565 ASP A C 1
ATOM 6008 O O . ASP A 1 565 ? -88.209 44.461 -7.511 1.00 47.55 565 ASP A O 1
ATOM 6018 N N A THR A 1 566 ? -86.038 44.019 -7.230 0.39 43.07 566 THR A N 1
ATOM 6019 N N B THR A 1 566 ? -85.998 44.048 -7.289 0.61 43.04 566 THR A N 1
ATOM 6020 C CA A THR A 1 566 ? -86.127 44.347 -5.805 0.39 42.82 566 THR A CA 1
ATOM 6021 C CA B THR A 1 566 ? -85.968 44.148 -5.833 0.61 42.45 566 THR A CA 1
ATOM 6022 C C A THR A 1 566 ? -84.975 45.169 -5.233 0.39 42.45 566 THR A C 1
ATOM 6023 C C B THR A 1 566 ? -85.046 45.228 -5.256 0.61 42.44 566 THR A C 1
ATOM 6024 O O A THR A 1 566 ? -84.799 45.209 -4.016 0.39 42.56 566 THR A O 1
ATOM 6025 O O B THR A 1 566 ? -85.122 45.528 -4.066 0.61 42.44 566 THR A O 1
ATOM 6046 N N . THR A 1 567 ? -84.191 45.822 -6.082 1.00 41.63 567 THR A N 1
ATOM 6047 C CA . THR A 1 567 ? -83.135 46.696 -5.565 1.00 39.38 567 THR A CA 1
ATOM 6048 C C . THR A 1 567 ? -83.431 48.182 -5.724 1.00 37.50 567 THR A C 1
ATOM 6049 O O . THR A 1 567 ? -84.051 48.597 -6.699 1.00 37.11 567 THR A O 1
ATOM 6060 N N . PRO A 1 568 ? -82.990 48.990 -4.745 1.00 36.61 568 PRO A N 1
ATOM 6061 C CA . PRO A 1 568 ? -83.013 50.445 -4.903 1.00 37.32 568 PRO A CA 1
ATOM 6062 C C . PRO A 1 568 ? -81.974 50.865 -5.932 1.00 37.35 568 PRO A C 1
ATOM 6063 O O . PRO A 1 568 ? -80.989 50.153 -6.130 1.00 35.97 568 PRO A O 1
ATOM 6074 N N . ARG A 1 569 ? -82.185 52.006 -6.573 1.00 38.10 569 ARG A N 1
ATOM 6075 C CA . ARG A 1 569 ? -81.326 52.421 -7.672 1.00 38.06 569 ARG A CA 1
ATOM 6076 C C . ARG A 1 569 ? -80.621 53.731 -7.345 1.00 38.88 569 ARG A C 1
ATOM 6077 O O . ARG A 1 569 ? -81.258 54.743 -7.059 1.00 41.70 569 ARG A O 1
ATOM 6098 N N . LEU A 1 570 ? -79.293 53.690 -7.378 1.00 37.45 570 LEU A N 1
ATOM 6099 C CA . LEU A 1 570 ? -78.475 54.826 -6.986 1.00 38.24 570 LEU A CA 1
ATOM 6100 C C . LEU A 1 570 ? -77.615 55.315 -8.137 1.00 37.28 570 LEU A C 1
ATOM 6101 O O . LEU A 1 570 ? -77.382 54.596 -9.112 1.00 36.45 570 LEU A O 1
ATOM 6117 N N . MET A 1 571 ? -77.134 56.545 -8.007 1.00 35.50 571 MET A N 1
ATOM 6118 C CA . MET A 1 571 ? -76.167 57.082 -8.943 1.00 34.62 571 MET A CA 1
ATOM 6119 C C . MET A 1 571 ? -74.766 56.896 -8.378 1.00 34.86 571 MET A C 1
ATOM 6120 O O . MET A 1 571 ? -74.452 57.347 -7.273 1.00 35.36 571 MET A O 1
ATOM 6134 N N . PHE A 1 572 ? -73.936 56.214 -9.157 1.00 33.54 572 PHE A N 1
ATOM 6135 C CA . PHE A 1 572 ? -72.619 55.782 -8.724 1.00 33.54 572 PHE A CA 1
ATOM 6136 C C . PHE A 1 572 ? -71.670 55.876 -9.912 1.00 33.91 572 PHE A C 1
ATOM 6137 O O . PHE A 1 572 ? -72.033 55.513 -11.031 1.00 33.97 572 PHE A O 1
ATOM 6154 N N . VAL A 1 573 ? -70.464 56.377 -9.671 1.00 34.59 573 VAL A N 1
ATOM 6155 C CA . VAL A 1 573 ? -69.487 56.571 -10.734 1.00 35.37 573 VAL A CA 1
ATOM 6156 C C . VAL A 1 573 ? -68.190 55.832 -10.409 1.00 38.34 573 VAL A C 1
ATOM 6157 O O . VAL A 1 573 ? -67.479 56.186 -9.467 1.00 39.83 573 VAL A O 1
ATOM 6170 N N . LEU A 1 574 ? -67.895 54.801 -11.199 1.00 37.87 574 LEU A N 1
ATOM 6171 C CA . LEU A 1 574 ? -66.705 53.974 -11.007 1.00 37.88 574 LEU A CA 1
ATOM 6172 C C . LEU A 1 574 ? -65.415 54.754 -11.180 1.00 38.47 574 LEU A C 1
ATOM 6173 O O . LEU A 1 574 ? -64.524 54.706 -10.331 1.00 40.04 574 LEU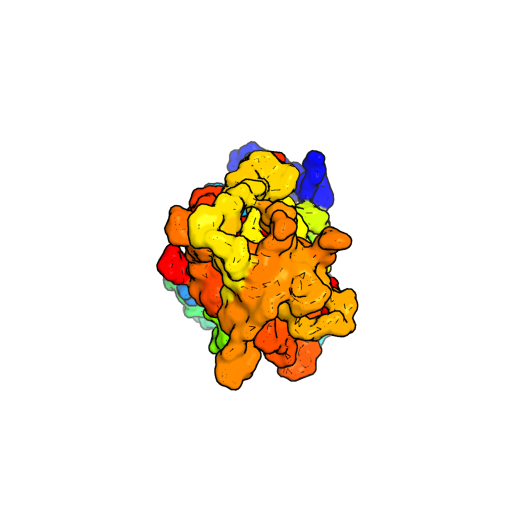 A O 1
ATOM 6189 N N . ASP A 1 575 ? -65.320 55.452 -12.306 1.00 37.98 575 ASP A N 1
ATOM 6190 C CA . ASP A 1 575 ? -64.106 56.154 -12.690 1.00 40.13 575 ASP A CA 1
ATOM 6191 C C . ASP A 1 575 ? -64.462 57.613 -12.944 1.00 41.61 575 ASP A C 1
ATOM 6192 O O . ASP A 1 575 ? -64.671 58.019 -14.087 1.00 40.21 575 ASP A O 1
ATOM 6201 N N . PRO A 1 576 ? -64.546 58.406 -11.866 1.00 44.45 576 PRO A N 1
ATOM 6202 C CA . PRO A 1 576 ? -65.061 59.778 -11.925 1.00 41.21 576 PRO A CA 1
ATOM 6203 C C . PRO A 1 576 ? -64.134 60.788 -12.591 1.00 39.58 576 PRO A C 1
ATOM 6204 O O . PRO A 1 576 ? -62.915 60.745 -12.422 1.00 40.02 576 PRO A O 1
ATOM 6215 N N . VAL A 1 577 ? -64.743 61.690 -13.353 1.00 37.44 577 VAL A N 1
ATOM 6216 C CA . VAL A 1 577 ? -64.071 62.870 -13.870 1.00 38.03 577 VAL A CA 1
ATOM 6217 C C . VAL A 1 577 ? -64.837 64.080 -13.358 1.00 37.82 577 VAL A C 1
ATOM 6218 O O . VAL A 1 577 ? -66.062 64.138 -13.467 1.00 36.95 577 VAL A O 1
ATOM 6231 N N . GLU A 1 578 ? -64.119 65.041 -12.794 1.00 38.96 578 GLU A N 1
ATOM 6232 C CA . GLU A 1 578 ? -64.747 66.234 -12.245 1.00 39.47 578 GLU A CA 1
ATOM 6233 C C . GLU A 1 578 ? -65.290 67.129 -13.353 1.00 39.79 578 GLU A C 1
ATOM 6234 O O . GLU A 1 578 ? -64.600 67.407 -14.334 1.00 44.01 578 GLU A O 1
ATOM 6246 N N . VAL A 1 579 ? -66.531 67.575 -13.186 1.00 35.63 579 VAL A N 1
ATOM 6247 C CA . VAL A 1 579 ? -67.154 68.503 -14.120 1.00 34.74 579 VAL A CA 1
ATOM 6248 C C . VAL A 1 579 ? -67.483 69.816 -13.414 1.00 34.85 579 VAL A C 1
ATOM 6249 O O . VAL A 1 579 ? -68.042 69.820 -12.314 1.00 34.16 579 VAL A O 1
ATOM 6262 N N . VAL A 1 580 ? -67.131 70.926 -14.056 1.00 36.93 580 VAL A N 1
ATOM 6263 C CA . VAL A 1 580 ? -67.402 72.257 -13.524 1.00 37.99 580 VAL A CA 1
ATOM 6264 C C . VAL A 1 580 ? -68.372 72.999 -14.436 1.00 36.80 580 VAL A C 1
ATOM 6265 O O . VAL A 1 580 ? -68.161 73.073 -15.647 1.00 38.26 580 VAL A O 1
ATOM 6278 N N . VAL A 1 581 ? -69.434 73.549 -13.855 1.00 33.65 581 VAL A N 1
ATOM 6279 C CA . VAL A 1 581 ? -70.419 74.297 -14.630 1.00 35.10 581 VAL A CA 1
ATOM 6280 C C . VAL A 1 581 ? -70.116 75.793 -14.557 1.00 37.10 581 VAL A C 1
ATOM 6281 O O . VAL A 1 581 ? -70.328 76.432 -13.528 1.00 38.02 581 VAL A O 1
ATOM 6294 N N . ASP A 1 582 ? -69.622 76.342 -15.662 1.00 35.90 582 ASP A N 1
ATOM 6295 C CA . ASP A 1 582 ? -69.111 77.710 -15.684 1.00 35.21 582 ASP A CA 1
ATOM 6296 C C . ASP A 1 582 ? -70.180 78.781 -15.502 1.00 33.87 582 ASP A C 1
ATOM 6297 O O . ASP A 1 582 ? -69.885 79.865 -15.000 1.00 33.70 582 ASP A O 1
ATOM 6306 N N . ASN A 1 583 ? -71.413 78.494 -15.908 1.00 35.26 583 ASN A N 1
ATOM 6307 C CA . ASN A 1 583 ? -72.465 79.505 -15.861 1.00 36.87 583 ASN A CA 1
ATOM 6308 C C . ASN A 1 583 ? -73.448 79.327 -14.702 1.00 38.06 583 ASN A C 1
ATOM 6309 O O . ASN A 1 583 ? -74.549 79.878 -14.731 1.00 38.33 583 ASN A O 1
ATOM 6320 N N . LEU A 1 584 ? -73.047 78.569 -13.684 1.00 39.15 584 LEU A N 1
ATOM 6321 C CA . LEU A 1 584 ? -73.847 78.433 -12.467 1.00 36.85 584 LEU A CA 1
ATOM 6322 C C . LEU A 1 584 ? -73.081 78.928 -11.242 1.00 36.23 584 LEU A C 1
ATOM 6323 O O . LEU A 1 584 ? -71.901 78.619 -11.062 1.00 36.24 584 LEU A O 1
ATOM 6339 N N . SER A 1 585 ? -73.767 79.695 -10.401 1.00 37.74 585 SER A N 1
ATOM 6340 C CA . SER A 1 585 ? -73.173 80.234 -9.182 1.00 39.77 585 SER A CA 1
ATOM 6341 C C . SER A 1 585 ? -72.947 79.133 -8.150 1.00 39.35 585 SER A C 1
ATOM 6342 O O . SER A 1 585 ? -73.487 78.035 -8.276 1.00 39.63 585 SER A O 1
ATOM 6350 N N . ASP A 1 586 ? -72.145 79.432 -7.131 1.00 39.66 586 ASP A N 1
ATOM 6351 C CA . ASP A 1 586 ? -71.845 78.467 -6.074 1.00 41.69 586 ASP A CA 1
ATOM 6352 C C . ASP A 1 586 ? -73.053 78.196 -5.183 1.00 42.48 586 ASP A C 1
ATOM 6353 O O . ASP A 1 586 ? -73.121 77.163 -4.519 1.00 41.90 586 ASP A O 1
ATOM 6362 N N . ASP A 1 587 ? -74.000 79.127 -5.162 1.00 43.35 587 ASP A N 1
ATOM 6363 C CA . ASP A 1 587 ? -75.180 78.985 -4.318 1.00 44.43 587 ASP A CA 1
ATOM 6364 C C . ASP A 1 587 ? -76.336 78.355 -5.088 1.00 42.44 587 ASP A C 1
ATOM 6365 O O . ASP A 1 587 ? -77.414 78.145 -4.534 1.00 43.76 587 ASP A O 1
ATOM 6374 N N . TYR A 1 588 ? -76.114 78.050 -6.363 1.00 37.32 588 TYR A N 1
ATOM 6375 C CA . TYR A 1 588 ? -77.135 77.380 -7.156 1.00 36.74 588 TYR A CA 1
ATOM 6376 C C . TYR A 1 588 ? -77.317 75.953 -6.661 1.00 37.65 588 TYR A C 1
ATOM 6377 O O . TYR A 1 588 ? -76.346 75.224 -6.453 1.00 37.62 588 TYR A O 1
ATOM 6395 N N . GLU A 1 589 ? -78.569 75.561 -6.471 1.00 37.32 589 GLU A N 1
ATOM 6396 C CA . GLU A 1 589 ? -78.882 74.224 -6.001 1.00 37.70 589 GLU A CA 1
ATOM 6397 C C . GLU A 1 589 ? -80.230 73.790 -6.550 1.00 39.78 589 GLU A C 1
ATOM 6398 O O . GLU A 1 589 ? -81.272 74.293 -6.135 1.00 45.57 589 GLU A O 1
ATOM 6410 N N . GLU A 1 590 ? -80.197 72.862 -7.498 1.00 37.27 590 GLU A N 1
ATOM 6411 C CA . GLU A 1 590 ? -81.413 72.317 -8.080 1.00 36.09 590 GLU A CA 1
ATOM 6412 C C . GLU A 1 590 ? -81.663 70.930 -7.504 1.00 37.50 590 GLU A C 1
ATOM 6413 O O . GLU A 1 590 ? -81.021 69.956 -7.895 1.00 40.55 590 GLU A O 1
ATOM 6425 N N . LEU A 1 591 ? -82.595 70.854 -6.562 1.00 35.99 591 LEU A N 1
ATOM 6426 C CA . LEU A 1 591 ? -82.874 69.611 -5.858 1.00 36.61 591 LEU A CA 1
ATOM 6427 C C . LEU A 1 591 ? -83.642 68.642 -6.745 1.00 39.38 591 LEU A C 1
ATOM 6428 O O . LEU A 1 591 ? -84.802 68.876 -7.084 1.00 40.87 591 LEU A O 1
ATOM 6444 N N . ALA A 1 592 ? -82.984 67.553 -7.120 1.00 39.95 592 ALA A N 1
ATOM 6445 C CA . ALA A 1 592 ? -83.612 66.523 -7.931 1.00 38.54 592 ALA A CA 1
ATOM 6446 C C . ALA A 1 592 ? -84.108 65.400 -7.036 1.00 38.33 592 ALA A C 1
ATOM 6447 O O . ALA A 1 592 ? -83.315 64.678 -6.434 1.00 38.45 592 ALA A O 1
ATOM 6454 N N . THR A 1 593 ? -85.424 65.257 -6.943 1.00 40.10 593 THR A N 1
ATOM 6455 C CA . THR A 1 593 ? -86.008 64.181 -6.157 1.00 43.35 593 THR A CA 1
ATOM 6456 C C . THR A 1 593 ? -86.232 62.973 -7.058 1.00 45.09 593 THR A C 1
ATOM 6457 O O . THR A 1 593 ? -86.837 63.080 -8.123 1.00 49.21 593 THR A O 1
ATOM 6468 N N . ILE A 1 594 ? -85.726 61.827 -6.618 1.00 41.57 594 ILE A N 1
ATOM 6469 C CA . ILE A 1 594 ? -85.685 60.631 -7.442 1.00 38.07 594 ILE A CA 1
ATOM 6470 C C . ILE A 1 594 ? -86.206 59.437 -6.657 1.00 38.74 594 ILE A C 1
ATOM 6471 O O . ILE A 1 594 ? -85.703 59.145 -5.571 1.00 41.93 594 ILE A O 1
ATOM 6487 N N . PRO A 1 595 ? -87.217 58.740 -7.198 1.00 42.10 595 PRO A N 1
ATOM 6488 C CA . PRO A 1 595 ? -87.701 57.524 -6.535 1.00 43.36 595 PRO A CA 1
ATOM 6489 C C . PRO A 1 595 ? -86.584 56.496 -6.432 1.00 40.42 595 PRO A C 1
ATOM 6490 O O . PRO A 1 595 ? -85.777 56.387 -7.353 1.00 40.30 595 PRO A O 1
ATOM 6501 N N . TYR A 1 596 ? -86.529 55.758 -5.330 1.00 38.84 596 TYR A N 1
ATOM 6502 C CA . TYR A 1 596 ? -85.498 54.744 -5.165 1.00 38.92 596 TYR A CA 1
ATOM 6503 C C . TYR A 1 596 ? -85.651 53.636 -6.202 1.00 41.20 596 TYR A C 1
ATOM 6504 O O . TYR A 1 596 ? -84.672 52.997 -6.592 1.00 39.31 596 TYR A O 1
ATOM 6522 N N . ARG A 1 597 ? -86.882 53.416 -6.650 1.00 42.39 597 ARG A N 1
ATOM 6523 C CA . ARG A 1 597 ? -87.140 52.478 -7.732 1.00 40.89 597 ARG A CA 1
ATOM 6524 C C . ARG A 1 597 ? -88.473 52.793 -8.398 1.00 43.69 597 ARG A C 1
ATOM 6525 O O . ARG A 1 597 ? -89.520 52.689 -7.765 1.00 44.77 597 ARG A O 1
ATOM 6546 N N . PRO A 1 598 ? -88.441 53.181 -9.682 1.00 49.18 598 PRO A N 1
ATOM 6547 C CA . PRO A 1 598 ? -89.684 53.480 -10.399 1.00 52.98 598 PRO A CA 1
ATOM 6548 C C . PRO A 1 598 ? -90.718 52.368 -10.244 1.00 52.98 598 PRO A C 1
ATOM 6549 O O . PRO A 1 598 ? -90.372 51.189 -10.332 1.00 54.51 598 PRO A O 1
ATOM 6560 N N . GLY A 1 599 ? -91.971 52.746 -10.006 1.00 55.45 599 GLY A N 1
ATOM 6561 C CA . GLY A 1 599 ? -93.051 51.783 -9.882 1.00 59.27 599 GLY A CA 1
ATOM 6562 C C . GLY A 1 599 ? -93.036 51.012 -8.574 1.00 59.36 599 GLY A C 1
ATOM 6563 O O . GLY A 1 599 ? -93.709 49.989 -8.444 1.00 58.01 599 GLY A O 1
ATOM 6567 N N . THR A 1 600 ? -92.273 51.501 -7.601 1.00 56.74 600 THR A N 1
ATOM 6568 C CA . THR A 1 600 ? -92.175 50.843 -6.302 1.00 55.62 600 THR A CA 1
ATOM 6569 C C . THR A 1 600 ? -92.349 51.862 -5.181 1.00 54.95 600 THR A C 1
ATOM 6570 O O . THR A 1 600 ? -91.374 52.288 -4.565 1.00 51.33 600 THR A O 1
ATOM 6581 N N . PRO A 1 601 ? -93.603 52.246 -4.902 1.00 59.67 601 PRO A N 1
ATOM 6582 C CA . PRO A 1 601 ? -93.889 53.304 -3.926 1.00 57.61 601 PRO A CA 1
ATOM 6583 C C . PRO A 1 601 ? -93.398 52.977 -2.517 1.00 52.85 601 PRO A C 1
ATOM 6584 O O . PRO A 1 601 ? -93.101 53.894 -1.752 1.00 53.31 601 PRO A O 1
ATOM 6595 N N . GLU A 1 602 ? -93.306 51.694 -2.183 1.00 48.61 602 GLU A N 1
ATOM 6596 C CA . GLU A 1 602 ? -92.896 51.292 -0.840 1.00 48.63 602 GLU A CA 1
ATOM 6597 C C . GLU A 1 602 ? -91.407 51.535 -0.591 1.00 48.12 602 GLU A C 1
ATOM 6598 O O . GLU A 1 602 ? -90.934 51.403 0.537 1.00 48.47 602 GLU A O 1
ATOM 6610 N N . PHE A 1 603 ? -90.671 51.885 -1.642 1.00 46.88 603 PHE A N 1
ATOM 6611 C CA . PHE A 1 603 ? -89.250 52.198 -1.509 1.00 44.42 603 PHE A CA 1
ATOM 6612 C C . PHE A 1 603 ? -89.018 53.693 -1.316 1.00 44.43 603 PHE A C 1
ATOM 6613 O O . PHE A 1 603 ? -87.913 54.118 -0.990 1.00 46.32 603 PHE A O 1
ATOM 6630 N N . GLY A 1 604 ? -90.061 54.489 -1.520 1.00 42.86 604 GLY A N 1
ATOM 6631 C CA . GLY A 1 604 ? -89.973 55.920 -1.302 1.00 42.69 604 GLY A CA 1
ATOM 6632 C C . GLY A 1 604 ? -89.055 56.624 -2.284 1.00 42.15 604 GLY A C 1
ATOM 6633 O O . GLY A 1 604 ? -88.833 56.158 -3.404 1.00 39.95 604 GLY A O 1
ATOM 6637 N N . GLU A 1 605 ? -88.514 57.757 -1.851 1.00 42.47 605 GLU A N 1
ATOM 6638 C CA . GLU A 1 605 ? -87.724 58.618 -2.716 1.00 40.24 605 GLU A CA 1
ATOM 6639 C C . GLU A 1 605 ? -86.604 59.281 -1.927 1.00 39.35 605 GLU A C 1
ATOM 6640 O O . GLU A 1 605 ? -86.603 59.268 -0.696 1.00 40.80 605 GLU A O 1
ATOM 6652 N N . ARG A 1 606 ? -85.649 59.859 -2.646 1.00 37.69 606 ARG A N 1
ATOM 6653 C CA . ARG A 1 606 ? -84.607 60.665 -2.028 1.00 37.30 606 ARG A CA 1
ATOM 6654 C C . ARG A 1 606 ? -84.297 61.857 -2.919 1.00 36.03 606 ARG A C 1
ATOM 6655 O O . ARG A 1 606 ? -84.810 61.959 -4.032 1.00 37.45 606 ARG A O 1
ATOM 6676 N N . THR A 1 607 ? -83.466 62.763 -2.422 1.00 35.34 607 THR A N 1
ATOM 6677 C CA . THR A 1 607 ? -83.139 63.974 -3.154 1.00 35.33 607 THR A CA 1
ATOM 6678 C C . THR A 1 607 ? -81.636 64.068 -3.382 1.00 36.47 607 THR A C 1
ATOM 6679 O O . THR A 1 607 ? -80.842 63.665 -2.533 1.00 35.93 607 THR A O 1
ATOM 6690 N N . VAL A 1 608 ? -81.260 64.591 -4.543 1.00 36.80 608 VAL A N 1
ATOM 6691 C CA . VAL A 1 608 ? -79.859 64.801 -4.883 1.00 36.37 608 VAL A CA 1
ATOM 6692 C C . VAL A 1 608 ? -79.706 66.225 -5.398 1.00 36.21 608 VAL A C 1
ATOM 6693 O O . VAL A 1 608 ? -80.410 66.629 -6.323 1.00 36.64 608 VAL A O 1
ATOM 6706 N N . PRO A 1 609 ? -78.785 66.995 -4.801 1.00 36.09 609 PRO A N 1
ATOM 6707 C CA . PRO A 1 609 ? -78.619 68.400 -5.181 1.00 37.19 609 PRO A CA 1
ATOM 6708 C C . PRO A 1 609 ? -77.771 68.576 -6.437 1.00 36.95 609 PRO A C 1
ATOM 6709 O O . PRO A 1 609 ? -76.615 68.154 -6.457 1.00 37.19 609 PRO A O 1
ATOM 6720 N N . PHE A 1 610 ? -78.334 69.183 -7.475 1.00 34.90 610 PHE A N 1
ATOM 6721 C CA . PHE A 1 610 ? -77.538 69.521 -8.645 1.00 35.53 610 PHE A CA 1
ATOM 6722 C C . PHE A 1 610 ? -76.890 70.883 -8.438 1.00 36.51 610 PHE A C 1
ATOM 6723 O O . PHE A 1 610 ? -77.573 71.899 -8.309 1.00 37.49 610 PHE A O 1
ATOM 6740 N N . THR A 1 611 ? -75.563 70.885 -8.398 1.00 37.45 611 THR A N 1
ATOM 6741 C CA . THR A 1 611 ? -74.787 72.092 -8.158 1.00 38.02 611 THR A CA 1
ATOM 6742 C C . THR A 1 611 ? -73.886 72.363 -9.357 1.00 36.53 611 THR A C 1
ATOM 6743 O O . THR A 1 611 ? -73.974 71.670 -10.371 1.00 34.27 611 THR A O 1
ATOM 6754 N N . ASN A 1 612 ? -73.009 73.356 -9.235 1.00 36.15 612 ASN A N 1
ATOM 6755 C CA . ASN A 1 612 ? -72.111 73.713 -10.329 1.00 35.44 612 ASN A CA 1
ATOM 6756 C C . ASN A 1 612 ? -70.830 72.875 -10.364 1.00 36.68 612 ASN A C 1
ATOM 6757 O O . ASN A 1 612 ? -69.898 73.191 -11.098 1.00 37.68 612 ASN A O 1
ATOM 6768 N N . LYS A 1 613 ? -70.790 71.810 -9.568 1.00 35.00 613 LYS A N 1
ATOM 6769 C CA . LYS A 1 613 ? -69.689 70.852 -9.617 1.00 33.79 613 LYS A CA 1
ATOM 6770 C C . LYS A 1 613 ? -70.212 69.445 -9.370 1.00 36.11 613 LYS A C 1
ATOM 6771 O O . LYS A 1 613 ? -70.978 69.214 -8.430 1.00 37.68 613 LYS A O 1
ATOM 6790 N N . PHE A 1 614 ? -69.798 68.504 -10.213 1.00 35.76 614 PHE A N 1
ATOM 6791 C CA . PHE A 1 614 ? -70.193 67.112 -10.044 1.00 34.33 614 PHE A CA 1
ATOM 6792 C C . PHE A 1 614 ? -69.240 66.169 -10.768 1.00 35.11 614 PHE A C 1
ATOM 6793 O O . PHE A 1 614 ? -68.332 66.607 -11.471 1.00 36.68 614 PHE A O 1
ATOM 6810 N N . TYR A 1 615 ? -69.453 64.871 -10.582 1.00 33.96 615 TYR A N 1
ATOM 6811 C CA . TYR A 1 615 ? -68.643 63.854 -11.234 1.00 34.11 615 TYR A CA 1
ATOM 6812 C C . TYR A 1 615 ? -69.487 63.060 -12.223 1.00 34.89 615 TYR A C 1
ATOM 6813 O O . TYR A 1 615 ? -70.660 62.789 -11.969 1.00 35.20 615 TYR A O 1
ATOM 6831 N N . ILE A 1 616 ? -68.886 62.701 -13.354 1.00 35.27 616 ILE A N 1
ATOM 6832 C CA . ILE A 1 616 ? -69.489 61.756 -14.285 1.00 34.24 616 ILE A CA 1
ATOM 6833 C C . ILE A 1 616 ? -68.469 60.675 -14.614 1.00 33.81 616 ILE A C 1
ATOM 6834 O O . ILE A 1 616 ? -67.283 60.821 -14.320 1.00 34.92 616 ILE A O 1
ATOM 6850 N N . GLU A 1 617 ? -68.932 59.591 -15.224 1.00 34.03 617 GLU A N 1
ATOM 6851 C CA . GLU A 1 617 ? -68.037 58.536 -15.672 1.00 35.94 617 GLU A CA 1
ATOM 6852 C C . GLU A 1 617 ? -67.122 59.060 -16.771 1.00 37.69 617 GLU A C 1
ATOM 6853 O O . GLU A 1 617 ? -67.566 59.754 -17.686 1.00 40.52 617 GLU A O 1
ATOM 6865 N N . ARG A 1 618 ? -65.841 58.729 -16.677 1.00 39.75 618 ARG A N 1
ATOM 6866 C CA . ARG A 1 618 ? -64.897 59.057 -17.733 1.00 41.31 618 ARG A CA 1
ATOM 6867 C C . ARG A 1 618 ? -65.399 58.509 -19.067 1.00 39.77 618 ARG A C 1
ATOM 6868 O O . ARG A 1 618 ? -65.183 59.113 -20.120 1.00 40.53 618 ARG A O 1
ATOM 6889 N N . SER A 1 619 ? -66.079 57.367 -19.016 1.00 37.42 619 SER A N 1
ATOM 6890 C CA . SER A 1 619 ? -66.571 56.712 -20.226 1.00 40.84 619 SER A CA 1
ATOM 6891 C C . SER A 1 619 ? -67.792 57.413 -20.817 1.00 40.50 619 SER A C 1
ATOM 6892 O O . SER A 1 619 ? -68.254 57.052 -21.898 1.00 40.79 619 SER A O 1
ATOM 6900 N N . ASP A 1 620 ? -68.318 58.411 -20.111 1.00 38.50 620 ASP A N 1
ATOM 6901 C CA . ASP A 1 620 ? -69.456 59.174 -20.615 1.00 37.14 620 ASP A CA 1
ATOM 6902 C C . ASP A 1 620 ? -69.027 60.483 -21.275 1.00 37.31 620 ASP A C 1
ATOM 6903 O O . ASP A 1 620 ? -69.864 61.319 -21.614 1.00 37.61 620 ASP A O 1
ATOM 6912 N N . PHE A 1 621 ? -67.723 60.659 -21.457 1.00 38.80 621 PHE A N 1
ATOM 6913 C CA . PHE A 1 621 ? -67.222 61.738 -22.296 1.00 39.20 621 PHE A CA 1
ATOM 6914 C C . PHE A 1 621 ? -66.288 61.193 -23.365 1.00 39.72 621 PHE A C 1
ATOM 6915 O O . PHE A 1 621 ? -65.469 60.315 -23.097 1.00 40.13 621 PHE A O 1
ATOM 6932 N N . SER A 1 622 ? -66.414 61.722 -24.577 1.00 38.64 622 SER A N 1
ATOM 6933 C CA . SER A 1 622 ? -65.516 61.357 -25.663 1.00 41.58 622 SER A CA 1
ATOM 6934 C C . SER A 1 622 ? -65.170 62.570 -26.514 1.00 42.68 622 SER A C 1
ATOM 6935 O O . SER A 1 622 ? -66.020 63.425 -26.775 1.00 40.25 622 SER A O 1
ATOM 6943 N N . GLU A 1 623 ? -63.917 62.635 -26.948 1.00 47.01 623 GLU A N 1
ATOM 6944 C CA . GLU A 1 623 ? -63.476 63.688 -27.851 1.00 50.16 623 GLU A CA 1
ATOM 6945 C C . GLU A 1 623 ? -63.811 63.337 -29.300 1.00 48.79 623 GLU A C 1
ATOM 6946 O O . GLU A 1 623 ? -63.777 64.202 -30.176 1.00 49.96 623 GLU A O 1
ATOM 6958 N N . ASN A 1 624 ? -64.140 62.071 -29.549 1.00 46.46 624 ASN A N 1
ATOM 6959 C CA . ASN A 1 624 ? -64.425 61.609 -30.908 1.00 48.84 624 ASN A CA 1
ATOM 6960 C C . ASN A 1 624 ? -65.829 61.983 -31.367 1.00 51.74 624 ASN A C 1
ATOM 6961 O O . ASN A 1 624 ? -66.798 61.272 -31.099 1.00 60.17 624 ASN A O 1
ATOM 6972 N N . VAL A 1 625 ? -65.923 63.101 -32.078 1.00 45.60 625 VAL A N 1
ATOM 6973 C CA . VAL A 1 625 ? -67.209 63.631 -32.512 1.00 43.23 625 VAL A CA 1
ATOM 6974 C C . VAL A 1 625 ? -67.782 62.894 -33.723 1.00 45.20 625 VAL A C 1
ATOM 6975 O O . VAL A 1 625 ? -68.927 63.131 -34.105 1.00 48.34 625 VAL A O 1
ATOM 6988 N N . ASP A 1 626 ? -66.992 62.007 -34.324 1.00 48.16 626 ASP A N 1
ATOM 6989 C CA . ASP A 1 626 ? -67.436 61.263 -35.502 1.00 54.45 626 ASP A CA 1
ATOM 6990 C C . ASP A 1 626 ? -68.010 59.890 -35.148 1.00 57.90 626 ASP A C 1
ATOM 6991 O O . ASP A 1 626 ? -68.431 59.144 -36.032 1.00 60.04 626 ASP A O 1
ATOM 7000 N N . ASP A 1 627 ? -68.028 59.560 -33.861 1.00 56.93 627 ASP A N 1
ATOM 7001 C CA . ASP A 1 627 ? -68.535 58.265 -33.415 1.00 56.15 627 ASP A CA 1
ATOM 7002 C C . ASP A 1 627 ? -70.053 58.298 -33.279 1.00 52.28 627 ASP A C 1
ATOM 7003 O O . ASP A 1 627 ? -70.586 58.757 -32.268 1.00 47.67 627 ASP A O 1
ATOM 7012 N N . LYS A 1 628 ? -70.742 57.797 -34.300 1.00 51.97 628 LYS A N 1
ATOM 7013 C CA . LYS A 1 628 ? -72.201 57.826 -34.334 1.00 53.98 628 LYS A CA 1
ATOM 7014 C C . LYS A 1 628 ? -72.841 56.875 -33.323 1.00 51.98 628 LYS A C 1
ATOM 7015 O O . LYS A 1 628 ? -74.044 56.949 -33.079 1.00 58.55 628 LYS A O 1
ATOM 7034 N N . GLU A 1 629 ? -72.044 55.987 -32.737 1.00 51.46 629 GLU A N 1
ATOM 7035 C CA . GLU A 1 629 ? -72.551 55.058 -31.730 1.00 55.40 629 GLU A CA 1
ATOM 7036 C C . GLU A 1 629 ? -72.480 55.648 -30.320 1.00 53.20 629 GLU A C 1
ATOM 7037 O O . GLU A 1 629 ? -73.071 55.107 -29.386 1.00 54.18 629 GLU A O 1
ATOM 7049 N N . PHE A 1 630 ? -71.759 56.755 -30.168 1.00 48.61 630 PHE A N 1
ATOM 7050 C CA . PHE A 1 630 ? -71.584 57.374 -28.858 1.00 44.35 630 PHE A CA 1
ATOM 7051 C C . PHE A 1 630 ? -72.644 58.445 -28.616 1.00 42.54 630 PHE A C 1
ATOM 7052 O O . PHE A 1 630 ? -72.696 59.450 -29.323 1.00 44.98 630 PHE A O 1
ATOM 7069 N N . PHE A 1 631 ? -73.483 58.227 -27.608 1.00 41.19 631 PHE A N 1
ATOM 7070 C CA . PHE A 1 631 ? -74.635 59.092 -27.366 1.00 43.42 631 PHE A CA 1
ATOM 7071 C C . PHE A 1 631 ? -74.486 59.967 -26.117 1.00 41.79 631 PHE A C 1
ATOM 7072 O O . PHE A 1 631 ? -75.437 60.631 -25.705 1.00 43.23 631 PHE A O 1
ATOM 7089 N N . ARG A 1 632 ? -73.299 59.980 -25.520 1.00 38.81 632 ARG A N 1
ATOM 7090 C CA . ARG A 1 632 ? -73.082 60.765 -24.308 1.00 39.62 632 ARG A CA 1
ATOM 7091 C C . ARG A 1 632 ? -72.396 62.099 -24.626 1.00 41.10 632 ARG A C 1
ATOM 7092 O O . ARG A 1 632 ? -72.632 62.673 -25.687 1.00 40.12 632 ARG A O 1
ATOM 7113 N N . LEU A 1 633 ? -71.561 62.602 -23.721 1.00 40.10 633 LEU A N 1
ATOM 7114 C CA . LEU A 1 633 ? -71.019 63.950 -23.873 1.00 38.00 633 LEU A CA 1
ATOM 7115 C C . LEU A 1 633 ? -69.803 64.014 -24.799 1.00 39.64 633 LEU A C 1
ATOM 7116 O O . LEU A 1 633 ? -68.828 63.283 -24.622 1.00 38.91 633 LEU A O 1
ATOM 7132 N N . THR A 1 634 ? -69.875 64.897 -25.792 1.00 40.99 634 THR A N 1
ATOM 7133 C CA . THR A 1 634 ? -68.721 65.221 -26.622 1.00 40.20 634 THR A CA 1
ATOM 7134 C C . THR A 1 634 ? -68.712 66.725 -26.868 1.00 37.21 634 THR A C 1
ATOM 7135 O O . THR A 1 634 ? -69.694 67.409 -26.576 1.00 38.18 634 THR A O 1
ATOM 7146 N N . PRO A 1 635 ? -67.601 67.248 -27.404 1.00 39.22 635 PRO A N 1
ATOM 7147 C CA . PRO A 1 635 ? -67.515 68.678 -27.715 1.00 42.45 635 PRO A CA 1
ATOM 7148 C C . PRO A 1 635 ? -68.604 69.138 -28.680 1.00 43.47 635 PRO A C 1
ATOM 7149 O O . PRO A 1 635 ? -68.912 70.329 -28.736 1.00 44.80 635 PRO A O 1
ATOM 7160 N N . ASN A 1 636 ? -69.183 68.200 -29.421 1.00 41.27 636 ASN A N 1
ATOM 7161 C CA . ASN A 1 636 ? -70.195 68.530 -30.414 1.00 44.03 636 ASN A CA 1
ATOM 7162 C C . ASN A 1 636 ? -71.573 67.995 -30.043 1.00 44.27 636 ASN A C 1
ATOM 7163 O O . ASN A 1 636 ? -72.494 68.036 -30.855 1.00 46.26 636 ASN A O 1
ATOM 7174 N N . GLN A 1 637 ? -71.721 67.502 -28.816 1.00 41.02 637 GLN A N 1
ATOM 7175 C CA . GLN A 1 637 ? -72.933 66.788 -28.434 1.00 39.72 637 GLN A CA 1
ATOM 7176 C C . GLN A 1 637 ? -73.226 66.893 -26.937 1.00 41.79 637 GLN A C 1
ATOM 7177 O O . GLN A 1 637 ? -72.560 66.251 -26.122 1.00 40.03 637 GLN A O 1
ATOM 7191 N N . PRO A 1 638 ? -74.226 67.710 -26.572 1.00 43.54 638 PRO A N 1
ATOM 7192 C CA . PRO A 1 638 ? -74.656 67.853 -25.176 1.00 40.67 638 PRO A CA 1
ATOM 7193 C C . PRO A 1 638 ? -75.198 66.546 -24.604 1.00 40.62 638 PRO A C 1
ATOM 7194 O O . PRO A 1 638 ? -75.589 65.657 -25.356 1.00 39.90 638 PRO A O 1
ATOM 7205 N N . VAL A 1 639 ? -75.217 66.431 -23.282 1.00 39.99 639 VAL A N 1
ATOM 7206 C CA . VAL A 1 639 ? -75.730 65.229 -22.642 1.00 38.37 639 VAL A CA 1
ATOM 7207 C C . VAL A 1 639 ? -76.738 65.600 -21.566 1.00 40.08 639 VAL A C 1
ATOM 7208 O O . VAL A 1 639 ? -76.646 66.665 -20.949 1.00 40.96 639 VAL A O 1
ATOM 7221 N N . GLY A 1 640 ? -77.706 64.720 -21.348 1.00 41.18 640 GLY A N 1
ATOM 7222 C CA . GLY A 1 640 ? -78.673 64.912 -20.288 1.00 39.77 640 GLY A CA 1
ATOM 7223 C C . GLY A 1 640 ? -78.160 64.320 -18.991 1.00 38.22 640 GLY A C 1
ATOM 7224 O O . GLY A 1 640 ? -77.329 63.414 -18.998 1.00 38.14 640 GLY A O 1
ATOM 7228 N N . LEU A 1 641 ? -78.644 64.849 -17.875 1.00 36.66 641 LEU A N 1
ATOM 7229 C CA . LEU A 1 641 ? -78.305 64.320 -16.562 1.00 35.61 641 LEU A CA 1
ATOM 7230 C C . LEU A 1 641 ? -79.583 63.831 -15.903 1.00 37.10 641 LEU A C 1
ATOM 7231 O O . LEU A 1 641 ? -80.606 64.513 -15.937 1.00 38.62 641 LEU A O 1
ATOM 7247 N N . ILE A 1 642 ? -79.525 62.645 -15.309 1.00 38.19 642 ILE A N 1
ATOM 7248 C CA . ILE A 1 642 ? -80.709 62.024 -14.724 1.00 39.35 642 ILE A CA 1
ATOM 7249 C C . ILE A 1 642 ? -81.440 62.957 -13.751 1.00 38.05 642 ILE A C 1
ATOM 7250 O O . ILE A 1 642 ? -80.857 63.470 -12.797 1.00 37.59 642 ILE A O 1
ATOM 7266 N N . LYS A 1 643 ? -82.727 63.160 -14.023 1.00 35.72 643 LYS A N 1
ATOM 7267 C CA . LYS A 1 643 ? -83.610 64.012 -13.221 1.00 36.84 643 LYS A CA 1
ATOM 7268 C C . LYS A 1 643 ? -83.167 65.471 -13.096 1.00 37.79 643 LYS A C 1
ATOM 7269 O O . LYS A 1 643 ? -83.624 66.189 -12.207 1.00 38.96 643 LYS A O 1
ATOM 7288 N N . VAL A 1 644 ? -82.297 65.913 -13.995 1.00 37.51 644 VAL A N 1
ATOM 7289 C CA . VAL A 1 644 ? -81.904 67.315 -14.043 1.00 37.95 644 VAL A CA 1
ATOM 7290 C C . VAL A 1 644 ? -82.629 67.983 -15.211 1.00 41.15 644 VAL A C 1
ATOM 7291 O O . VAL A 1 644 ? -82.783 67.386 -16.275 1.00 41.91 644 VAL A O 1
ATOM 7304 N N . SER A 1 645 ? -83.075 69.219 -15.003 1.00 43.72 645 SER A N 1
ATOM 7305 C CA . SER A 1 645 ? -83.976 69.885 -15.944 1.00 46.03 645 SER A CA 1
ATOM 7306 C C . SER A 1 645 ? -83.381 70.086 -17.335 1.00 43.73 645 SER A C 1
ATOM 7307 O O . SER A 1 645 ? -84.049 69.846 -18.337 1.00 46.10 645 SER A O 1
ATOM 7315 N N . HIS A 1 646 ? -82.132 70.533 -17.396 1.00 40.51 646 HIS A N 1
ATOM 7316 C CA . HIS A 1 646 ? -81.510 70.864 -18.674 1.00 41.20 646 HIS A CA 1
ATOM 7317 C C . HIS A 1 646 ? -80.271 70.024 -18.949 1.00 40.16 646 HIS A C 1
ATOM 7318 O O . HIS A 1 646 ? -79.738 69.360 -18.060 1.00 39.89 646 HIS A O 1
ATOM 7333 N N . THR A 1 647 ? -79.821 70.059 -20.197 1.00 36.68 647 THR A N 1
ATOM 7334 C CA . THR A 1 647 ? -78.608 69.363 -20.593 1.00 36.97 647 THR A CA 1
ATOM 7335 C C . THR A 1 647 ? -77.386 70.194 -20.221 1.00 35.38 647 THR A C 1
ATOM 7336 O O . THR A 1 647 ? -77.502 71.373 -19.879 1.00 35.11 647 THR A O 1
ATOM 7347 N N . VAL A 1 648 ? -76.214 69.573 -20.280 1.00 36.75 648 VAL A N 1
ATOM 7348 C CA . VAL A 1 648 ? -74.961 70.303 -20.155 1.00 38.25 648 VAL A CA 1
ATOM 7349 C C . VAL A 1 648 ? -74.198 70.178 -21.464 1.00 38.58 648 VAL A C 1
ATOM 7350 O O . VAL A 1 648 ? -74.241 69.137 -22.117 1.00 37.33 648 VAL A O 1
ATOM 7363 N N . SER A 1 649 ? -73.509 71.246 -21.847 1.00 40.70 649 SER A N 1
ATOM 7364 C CA . SER A 1 649 ? -72.760 71.261 -23.096 1.00 40.89 649 SER A CA 1
ATOM 7365 C C . SER A 1 649 ? -71.284 71.566 -22.850 1.00 39.93 649 SER A C 1
ATOM 7366 O O . SER A 1 649 ? -70.932 72.334 -21.953 1.00 40.43 649 SER A O 1
ATOM 7374 N N . PHE A 1 650 ? -70.432 70.947 -23.660 1.00 39.78 650 PHE A N 1
ATOM 7375 C CA . PHE A 1 650 ? -68.985 71.034 -23.505 1.00 42.20 650 PHE A CA 1
ATOM 7376 C C . PHE A 1 650 ? -68.454 72.444 -23.750 1.00 44.47 650 PHE A C 1
ATOM 7377 O O . PHE A 1 650 ? -68.914 73.142 -24.654 1.00 43.47 650 PHE A O 1
ATOM 7394 N N . LYS A 1 651 ? -67.486 72.850 -22.932 1.00 44.39 651 LYS A N 1
ATOM 7395 C CA . LYS A 1 651 ? -66.790 74.120 -23.112 1.00 45.39 651 LYS A CA 1
ATOM 7396 C C . LYS A 1 651 ? -65.305 73.884 -23.346 1.00 43.79 651 LYS A C 1
ATOM 7397 O O . LYS A 1 651 ? -64.726 74.394 -24.304 1.00 45.00 651 LYS A O 1
ATOM 7416 N N . SER A 1 652 ? -64.694 73.113 -22.455 1.00 40.85 652 SER A N 1
ATOM 7417 C CA . SER A 1 652 ? -63.269 72.834 -22.530 1.00 41.25 652 SER A CA 1
ATOM 7418 C C . SER A 1 652 ? -62.916 71.701 -21.581 1.00 39.70 652 SER A C 1
ATOM 7419 O O . SER A 1 652 ? -63.717 71.321 -20.724 1.00 39.10 652 SER A O 1
ATOM 7427 N N . LEU A 1 653 ? -61.714 71.160 -21.738 1.00 39.38 653 LEU A N 1
ATOM 7428 C CA . LEU A 1 653 ? -61.227 70.130 -20.833 1.00 41.73 653 LEU A CA 1
ATOM 7429 C C . LEU A 1 653 ? -59.789 70.425 -20.440 1.00 42.70 653 LEU A C 1
ATOM 7430 O O . LEU A 1 653 ? -59.114 71.233 -21.076 1.00 42.44 653 LEU A O 1
ATOM 7446 N N . GLU A 1 654 ? -59.336 69.773 -19.377 1.00 47.66 654 GLU A N 1
ATOM 7447 C CA . GLU A 1 654 ? -57.969 69.921 -18.907 1.00 52.31 654 GLU A CA 1
ATOM 7448 C C . GLU A 1 654 ? -57.373 68.540 -18.717 1.00 48.94 654 GLU A C 1
ATOM 7449 O O . GLU A 1 654 ? -58.010 67.656 -18.145 1.00 47.74 654 GLU A O 1
ATOM 7461 N N . LYS A 1 655 ? -56.154 68.352 -19.205 1.00 49.65 655 LYS A N 1
ATOM 7462 C CA . LYS A 1 655 ? -55.465 67.082 -19.046 1.00 54.29 655 LYS A CA 1
ATOM 7463 C C . LYS A 1 655 ? -54.193 67.289 -18.241 1.00 54.60 655 LYS A C 1
ATOM 7464 O O . LYS A 1 655 ? -53.675 68.403 -18.164 1.00 55.07 655 LYS A O 1
ATOM 7483 N N . ASP A 1 656 ? -53.698 66.217 -17.632 1.00 55.62 656 ASP A N 1
ATOM 7484 C CA . ASP A 1 656 ? -52.393 66.254 -16.988 1.00 60.70 656 ASP A CA 1
ATOM 7485 C C . ASP A 1 656 ? -51.326 65.968 -18.042 1.00 68.47 656 ASP A C 1
ATOM 7486 O O . ASP A 1 656 ? -51.643 65.817 -19.222 1.00 63.80 656 ASP A O 1
ATOM 7495 N N . GLU A 1 657 ? -50.068 65.898 -17.621 0.88 82.50 657 GLU A N 1
ATOM 7496 C CA . GLU A 1 657 ? -48.972 65.665 -18.557 0.88 86.51 657 GLU A CA 1
ATOM 7497 C C . GLU A 1 657 ? -49.147 64.349 -19.310 0.88 83.52 657 GLU A C 1
ATOM 7498 O O . GLU A 1 657 ? -48.718 64.221 -20.456 0.88 85.92 657 GLU A O 1
ATOM 7510 N N . ALA A 1 658 ? -49.782 63.377 -18.663 1.00 73.98 658 ALA A N 1
ATOM 7511 C CA . ALA A 1 658 ? -49.963 62.052 -19.249 1.00 67.39 658 ALA A CA 1
ATOM 7512 C C . ALA A 1 658 ? -51.136 62.002 -20.230 1.00 65.22 658 ALA A C 1
ATOM 7513 O O . ALA A 1 658 ? -51.415 60.957 -20.818 1.00 66.28 658 ALA A O 1
ATOM 7520 N N . GLY A 1 659 ? -51.822 63.127 -20.402 1.00 62.24 659 GLY A N 1
ATOM 7521 C CA . GLY A 1 659 ? -52.936 63.199 -21.330 1.00 61.19 659 GLY A CA 1
ATOM 7522 C C . GLY A 1 659 ? -54.247 62.719 -20.733 1.00 59.05 659 GLY A C 1
ATOM 7523 O O . GLY A 1 659 ? -55.250 62.604 -21.437 1.00 61.18 659 GLY A O 1
ATOM 7527 N N . LYS A 1 660 ? -54.245 62.434 -19.435 1.00 54.58 660 LYS A N 1
ATOM 7528 C CA . LYS A 1 660 ? -55.464 62.027 -18.749 1.00 49.66 660 LYS A CA 1
ATOM 7529 C C . LYS A 1 660 ? -56.327 63.246 -18.440 1.00 47.49 660 LYS A C 1
ATOM 7530 O O . LYS A 1 660 ? -55.837 64.246 -17.917 1.00 50.87 660 LYS A O 1
ATOM 7549 N N . ILE A 1 661 ? -57.611 63.159 -18.772 1.00 45.07 661 ILE A N 1
ATOM 7550 C CA . ILE A 1 661 ? -58.546 64.241 -18.486 1.00 46.05 661 ILE A CA 1
ATOM 7551 C C . ILE A 1 661 ? -58.810 64.317 -16.985 1.00 45.43 661 ILE A C 1
ATOM 7552 O O . ILE A 1 661 ? -59.200 63.328 -16.365 1.00 44.06 661 ILE A O 1
ATOM 7568 N N . ILE A 1 662 ? -58.592 65.493 -16.405 1.00 47.25 662 ILE A N 1
ATOM 7569 C CA . ILE A 1 662 ? -58.784 65.680 -14.971 1.00 48.99 662 ILE A CA 1
ATOM 7570 C C . ILE A 1 662 ? -59.932 66.639 -14.665 1.00 44.79 662 ILE A C 1
ATOM 7571 O O . ILE A 1 662 ? -60.414 66.693 -13.536 1.00 47.94 662 ILE A O 1
ATOM 7587 N N . ARG A 1 663 ? -60.375 67.392 -15.665 0.79 37.62 663 ARG A N 1
ATOM 7588 C CA . ARG A 1 663 ? -61.505 68.291 -15.473 0.79 35.03 663 ARG A CA 1
ATOM 7589 C C . ARG A 1 663 ? -62.167 68.678 -16.788 0.79 36.60 663 ARG A C 1
ATOM 7590 O O . ARG A 1 663 ? -61.496 68.919 -17.792 0.79 39.03 663 ARG A O 1
ATOM 7611 N N . ILE A 1 664 ? -63.494 68.729 -16.767 1.00 37.54 664 ILE A N 1
ATOM 7612 C CA . ILE A 1 664 ? -64.271 69.172 -17.913 1.00 37.19 664 ILE A CA 1
ATOM 7613 C C . ILE A 1 664 ? -65.120 70.367 -17.512 1.00 38.95 664 ILE A C 1
ATOM 7614 O O . ILE A 1 664 ? -65.817 70.330 -16.494 1.00 39.53 664 ILE A O 1
ATOM 7630 N N . HIS A 1 665 ? -65.052 71.429 -18.308 1.00 38.39 665 HIS A N 1
ATOM 7631 C CA . HIS A 1 665 ? -65.909 72.592 -18.114 1.00 40.16 665 HIS A CA 1
ATOM 7632 C C . HIS A 1 665 ? -67.112 72.494 -19.038 1.00 41.08 665 HIS A C 1
ATOM 7633 O O . HIS A 1 665 ? -66.970 72.178 -20.221 1.00 42.53 665 HIS A O 1
ATOM 7648 N N . VAL A 1 666 ? -68.297 72.756 -18.496 1.00 38.46 666 VAL A N 1
ATOM 7649 C CA . VAL A 1 666 ? -69.518 72.718 -19.287 1.00 36.11 666 VAL A CA 1
ATOM 7650 C C . VAL A 1 666 ? -70.400 73.920 -18.992 1.00 35.54 666 VAL A C 1
ATOM 7651 O O . VAL A 1 666 ? -70.178 74.646 -18.023 1.00 34.53 666 VAL A O 1
ATOM 7664 N N . ASN A 1 667 ? -71.398 74.123 -19.846 1.00 37.03 667 ASN A N 1
ATOM 7665 C CA . ASN A 1 667 ? -72.457 75.087 -19.595 1.00 37.99 667 ASN A CA 1
ATOM 7666 C C . ASN A 1 667 ? -73.745 74.342 -19.304 1.00 38.64 667 ASN A C 1
ATOM 7667 O O . ASN A 1 667 ? -74.025 73.309 -19.914 1.00 39.64 667 ASN A O 1
ATOM 7678 N N . TYR A 1 668 ? -74.524 74.865 -18.366 1.00 38.36 668 TYR A N 1
ATOM 7679 C CA . TYR A 1 668 ? -75.865 74.362 -18.127 1.00 39.37 668 TYR A CA 1
ATOM 7680 C C . TYR A 1 668 ? -76.776 75.048 -19.135 1.00 41.53 668 TYR A C 1
ATOM 7681 O O . TYR A 1 668 ? -76.870 76.277 -19.160 1.00 41.13 668 TYR A O 1
ATOM 7699 N N . ASP A 1 669 ? -77.428 74.256 -19.980 1.00 41.81 669 ASP A N 1
ATOM 7700 C CA . ASP A 1 669 ? -78.195 74.802 -21.096 1.00 40.57 669 ASP A CA 1
ATOM 7701 C C . ASP A 1 669 ? -79.580 75.253 -20.652 1.00 40.97 669 ASP A C 1
ATOM 7702 O O . ASP A 1 669 ? -80.593 74.659 -21.017 1.00 39.98 669 ASP A O 1
ATOM 7711 N N . ASN A 1 670 ? -79.607 76.323 -19.865 1.00 45.82 670 ASN A N 1
ATOM 7712 C CA . ASN A 1 670 ? -80.847 76.851 -19.314 1.00 50.87 670 ASN A CA 1
ATOM 7713 C C . ASN A 1 670 ? -81.303 78.103 -20.056 1.00 56.43 670 ASN A C 1
ATOM 7714 O O . ASN A 1 670 ? -82.060 78.907 -19.515 1.00 56.07 670 ASN A O 1
ATOM 7725 N N . LYS A 1 671 ? -80.840 78.259 -21.294 1.00 62.12 671 LYS A N 1
ATOM 7726 C CA . LYS A 1 671 ? -81.126 79.451 -22.086 1.00 71.82 671 LYS A CA 1
ATOM 7727 C C . LYS A 1 671 ? -80.544 80.692 -21.419 1.00 82.26 671 LYS A C 1
ATOM 7728 O O . LYS A 1 671 ? -79.415 81.090 -21.705 1.00 88.74 671 LYS A O 1
ATOM 7747 N N . LYS A 1 679 ? -83.325 68.254 -30.409 1.00 97.30 679 LYS A N 1
ATOM 7748 C CA . LYS A 1 679 ? -82.673 69.065 -29.390 1.00 97.79 679 LYS A CA 1
ATOM 7749 C C . LYS A 1 679 ? -82.618 68.314 -28.062 1.00 95.69 679 LYS A C 1
ATOM 7750 O O . LYS A 1 679 ? -81.800 68.624 -27.196 1.00 100.84 679 LYS A O 1
ATOM 7768 N N . LYS A 1 680 ? -83.498 67.329 -27.905 0.85 89.17 680 LYS A N 1
ATOM 7769 C CA . LYS A 1 680 ? -83.462 66.448 -26.744 0.85 80.66 680 LYS A CA 1
ATOM 7770 C C . LYS A 1 680 ? -82.169 65.643 -26.774 0.85 71.30 680 LYS A C 1
ATOM 7771 O O . LYS A 1 680 ? -81.748 65.186 -27.836 0.85 71.40 680 LYS A O 1
ATOM 7790 N N . PRO A 1 681 ? -81.531 65.464 -25.609 1.00 56.86 681 PRO A N 1
ATOM 7791 C CA . PRO A 1 681 ? -80.272 64.714 -25.590 1.00 51.47 681 PRO A CA 1
ATOM 7792 C C . PRO A 1 681 ? -80.484 63.258 -25.978 1.00 51.16 681 PRO A C 1
ATOM 7793 O O . PRO A 1 681 ? -81.596 62.744 -25.858 1.00 53.49 681 PRO A O 1
ATOM 7804 N N . LYS A 1 682 ? -79.423 62.600 -26.430 1.00 50.67 682 LYS A N 1
ATOM 7805 C CA . LYS A 1 682 ? -79.520 61.214 -26.867 1.00 52.41 682 LYS A CA 1
ATOM 7806 C C . LYS A 1 682 ? -79.584 60.255 -25.678 1.00 51.36 682 LYS A C 1
ATOM 7807 O O . LYS A 1 682 ? -80.108 59.148 -25.795 1.00 50.26 682 LYS A O 1
ATOM 7826 N N . THR A 1 683 ? -79.058 60.680 -24.533 1.00 49.77 683 THR A N 1
ATOM 7827 C CA . THR A 1 683 ? -79.152 59.873 -23.323 1.00 50.06 683 THR A CA 1
ATOM 7828 C C . THR A 1 683 ? -78.943 60.697 -22.054 1.00 46.25 683 THR A C 1
ATOM 7829 O O . THR A 1 683 ? -78.410 61.807 -22.092 1.00 46.02 683 THR A O 1
ATOM 7840 N N . TYR A 1 684 ? -79.381 60.133 -20.932 1.00 44.66 684 TYR A N 1
ATOM 7841 C CA . TYR A 1 684 ? -79.238 60.763 -19.628 1.00 42.58 684 TYR A CA 1
ATOM 7842 C C . TYR A 1 684 ? -78.305 59.926 -18.765 1.00 42.63 684 TYR A C 1
ATOM 7843 O O . TYR A 1 684 ? -78.551 58.743 -18.543 1.00 45.02 684 TYR A O 1
ATOM 7861 N N . ILE A 1 685 ? -77.232 60.544 -18.280 1.00 39.52 685 ILE A N 1
ATOM 7862 C CA . ILE A 1 685 ? -76.213 59.819 -17.529 1.00 37.15 685 ILE A CA 1
ATOM 7863 C C . ILE A 1 685 ? -76.295 60.117 -16.038 1.00 36.24 685 ILE A C 1
ATOM 7864 O O . ILE A 1 685 ? -76.838 61.144 -15.628 1.00 35.93 685 ILE A O 1
ATOM 7880 N N . GLN A 1 686 ? -75.754 59.213 -15.228 1.00 34.15 686 GLN A N 1
ATOM 7881 C CA . GLN A 1 686 ? -75.714 59.425 -13.787 1.00 33.25 686 GLN A CA 1
ATOM 7882 C C . GLN A 1 686 ? -74.651 60.460 -13.447 1.00 33.99 686 GLN A C 1
ATOM 7883 O O . GLN A 1 686 ? -73.744 60.725 -14.239 1.00 33.68 686 GLN A O 1
ATOM 7897 N N . TRP A 1 687 ? -74.776 61.042 -12.263 1.00 35.22 687 TRP A N 1
ATOM 7898 C CA . TRP A 1 687 ? -73.877 62.092 -11.821 1.00 35.24 687 TRP A CA 1
ATOM 7899 C C . TRP A 1 687 ? -73.860 62.115 -10.301 1.00 34.78 687 TRP A C 1
ATOM 7900 O O . TRP A 1 687 ? -74.856 61.777 -9.664 1.00 35.20 687 TRP A O 1
ATOM 7921 N N . VAL A 1 688 ? -72.725 62.499 -9.726 1.00 33.01 688 VAL A N 1
ATOM 7922 C CA . VAL A 1 688 ? -72.611 62.652 -8.281 1.00 33.47 688 VAL A CA 1
ATOM 7923 C C . VAL A 1 688 ? -72.101 64.053 -7.978 1.00 34.67 688 VAL A C 1
ATOM 7924 O O . VAL A 1 688 ? -70.985 64.409 -8.361 1.00 34.47 688 VAL A O 1
ATOM 7937 N N . PRO A 1 689 ? -72.920 64.857 -7.288 1.00 35.58 689 PRO A N 1
ATOM 7938 C CA . PRO A 1 689 ? -72.560 66.256 -7.058 1.00 35.26 689 PRO A CA 1
ATOM 7939 C C . PRO A 1 689 ? -71.519 66.430 -5.966 1.00 33.63 689 PRO A C 1
ATOM 7940 O O . PRO A 1 689 ? -71.388 65.587 -5.077 1.00 32.23 689 PRO A O 1
ATOM 7951 N N . ILE A 1 690 ? -70.775 67.523 -6.055 1.00 33.69 690 ILE A N 1
ATOM 7952 C CA . ILE A 1 690 ? -69.958 67.984 -4.950 1.00 36.38 690 ILE A CA 1
ATOM 7953 C C . ILE A 1 690 ? -70.810 68.980 -4.186 1.00 39.35 690 ILE A C 1
ATOM 7954 O O . ILE A 1 690 ? -71.194 70.022 -4.723 1.00 37.24 690 ILE A O 1
ATOM 7970 N N . SER A 1 691 ? -71.126 68.636 -2.943 1.00 41.69 691 SER A N 1
ATOM 7971 C CA . SER A 1 691 ? -72.009 69.442 -2.112 1.00 41.64 691 SER A CA 1
ATOM 7972 C C . SER A 1 691 ? -71.689 69.180 -0.647 1.00 38.07 691 SER A C 1
ATOM 7973 O O . SER A 1 691 ? -72.076 68.150 -0.097 1.00 35.58 691 SER A O 1
ATOM 7981 N N . SER A 1 692 ? -70.974 70.107 -0.021 1.00 37.57 692 SER A N 1
ATOM 7982 C CA . SER A 1 692 ? -70.614 69.951 1.381 1.00 38.67 692 SER A CA 1
ATOM 7983 C C . SER A 1 692 ? -71.872 69.927 2.239 1.00 38.60 692 SER A C 1
ATOM 7984 O O . SER A 1 692 ? -71.924 69.241 3.257 1.00 40.98 692 SER A O 1
ATOM 7992 N N . LYS A 1 693 ? -72.890 70.668 1.812 1.00 39.70 693 LYS A N 1
ATOM 7993 C CA . LYS A 1 693 ? -74.142 70.749 2.557 1.00 42.56 693 LYS A CA 1
ATOM 7994 C C . LYS A 1 693 ? -74.741 69.363 2.780 1.00 40.88 693 LYS A C 1
ATOM 7995 O O . LYS A 1 693 ? -75.296 69.081 3.843 1.00 42.35 693 LYS A O 1
ATOM 8014 N N . TYR A 1 694 ? -74.623 68.501 1.774 1.00 36.63 694 TYR A N 1
ATOM 8015 C CA . TYR A 1 694 ? -75.208 67.167 1.838 1.00 37.55 694 TYR A CA 1
ATOM 8016 C C . TYR A 1 694 ? -74.153 66.064 1.892 1.00 39.58 694 TYR A C 1
ATOM 8017 O O . TYR A 1 694 ? -74.449 64.902 1.626 1.00 41.90 694 TYR A O 1
ATOM 8035 N N A ASN A 1 695 ? -72.936 66.454 2.263 0.65 41.43 695 ASN A N 1
ATOM 8036 N N B ASN A 1 695 ? -72.922 66.420 2.239 0.35 41.45 695 ASN A N 1
ATOM 8037 C CA A ASN A 1 695 ? -71.796 65.547 2.354 0.65 43.36 695 ASN A CA 1
ATOM 8038 C CA B ASN A 1 695 ? -71.863 65.427 2.387 0.35 43.91 695 ASN A CA 1
ATOM 8039 C C A ASN A 1 695 ? -71.679 64.644 1.132 0.65 41.20 695 ASN A C 1
ATOM 8040 C C B ASN A 1 695 ? -71.648 64.613 1.114 0.35 41.19 695 ASN A C 1
ATOM 8041 O O A ASN A 1 695 ? -71.529 63.426 1.246 0.65 41.16 695 ASN A O 1
ATOM 8042 O O B ASN A 1 695 ? -71.397 63.409 1.177 0.35 41.29 695 ASN A O 1
ATOM 8063 N N . SER A 1 696 ? -71.751 65.269 -0.038 1.00 38.58 696 SER A N 1
ATOM 8064 C CA . SER A 1 696 ? -71.606 64.585 -1.315 1.00 36.13 696 SER A CA 1
ATOM 8065 C C . SER A 1 696 ? -70.297 65.043 -1.957 1.00 36.68 696 SER A C 1
ATOM 8066 O O . SER A 1 696 ? -69.994 66.236 -1.960 1.00 34.09 696 SER A O 1
ATOM 8075 N N . PRO A 1 697 ? -69.517 64.106 -2.519 1.00 40.31 697 PRO A N 1
ATOM 8076 C CA . PRO A 1 697 ? -69.780 62.676 -2.704 1.00 38.27 697 PRO A CA 1
ATOM 8077 C C . PRO A 1 697 ? -69.446 61.816 -1.499 1.00 36.76 697 PRO A C 1
ATOM 8078 O O . PRO A 1 697 ? -68.661 62.206 -0.636 1.00 37.07 697 PRO A O 1
ATOM 8089 N N . LEU A 1 698 ? -70.061 60.640 -1.454 1.00 36.82 698 LEU A N 1
ATOM 8090 C CA . LEU A 1 698 ? -69.594 59.573 -0.592 1.00 39.56 698 LEU A CA 1
ATOM 8091 C C . LEU A 1 698 ? -68.500 58.858 -1.369 1.00 40.81 698 LEU A C 1
ATOM 8092 O O . LEU A 1 698 ? -68.728 58.382 -2.485 1.00 40.29 698 LEU A O 1
ATOM 8108 N N . ARG A 1 699 ? -67.307 58.802 -0.791 1.00 41.36 699 ARG A N 1
ATOM 8109 C CA . ARG A 1 699 ? -66.158 58.250 -1.492 1.00 42.86 699 ARG A CA 1
ATOM 8110 C C . ARG A 1 699 ? -65.983 56.770 -1.184 1.00 41.48 699 ARG A C 1
ATOM 8111 O O . ARG A 1 699 ? -65.958 56.359 -0.027 1.00 43.92 699 ARG A O 1
ATOM 8132 N N . VAL A 1 700 ? -65.884 55.973 -2.241 1.00 38.11 700 VAL A N 1
ATOM 8133 C CA . VAL A 1 700 ? -65.708 54.537 -2.108 1.00 37.36 700 VAL A CA 1
ATOM 8134 C C . VAL A 1 700 ? -64.240 54.191 -2.302 1.00 39.98 700 VAL A C 1
ATOM 8135 O O . VAL A 1 700 ? -63.644 54.524 -3.324 1.00 43.82 700 VAL A O 1
ATOM 8148 N N . THR A 1 701 ? -63.661 53.519 -1.316 1.00 42.67 701 THR A N 1
ATOM 8149 C CA . THR A 1 701 ? -62.242 53.199 -1.350 1.00 46.82 701 THR A CA 1
ATOM 8150 C C . THR A 1 701 ? -61.933 52.180 -2.437 1.00 47.52 701 THR A C 1
ATOM 8151 O O . THR A 1 701 ? -60.989 52.346 -3.210 1.00 46.76 701 THR A O 1
ATOM 8162 N N . GLU A 1 702 ? -62.742 51.130 -2.500 1.00 47.49 702 GLU A N 1
ATOM 8163 C CA . GLU A 1 702 ? -62.464 50.021 -3.399 1.00 47.10 702 GLU A CA 1
ATOM 8164 C C . GLU A 1 702 ? -63.752 49.416 -3.942 1.00 43.20 702 GLU A C 1
ATOM 8165 O O . GLU A 1 702 ? -64.672 49.105 -3.186 1.00 42.27 702 GLU A O 1
ATOM 8177 N N . THR A 1 703 ? -63.812 49.259 -5.260 1.00 41.88 703 THR A N 1
ATOM 8178 C CA . THR A 1 703 ? -64.929 48.584 -5.908 1.00 41.76 703 THR A CA 1
ATOM 8179 C C . THR A 1 703 ? -64.398 47.417 -6.729 1.00 41.47 703 THR A C 1
ATOM 8180 O O . THR A 1 703 ? -63.588 47.601 -7.636 1.00 42.22 703 THR A O 1
ATOM 8191 N N . ARG A 1 704 ? -64.860 46.215 -6.405 1.00 40.96 704 ARG A N 1
ATOM 8192 C CA . ARG A 1 704 ? -64.360 45.005 -7.047 1.00 41.79 704 ARG A CA 1
ATOM 8193 C C . ARG A 1 704 ? -65.353 44.485 -8.080 1.00 40.77 704 ARG A C 1
ATOM 8194 O O . ARG A 1 704 ? -66.406 43.944 -7.739 1.00 41.87 704 ARG A O 1
ATOM 8215 N N . VAL A 1 705 ? -65.006 44.661 -9.349 1.00 40.92 705 VAL A N 1
ATOM 8216 C CA . VAL A 1 705 ? -65.866 44.248 -10.447 1.00 43.43 705 VAL A CA 1
ATOM 8217 C C . VAL A 1 705 ? -65.492 42.843 -10.899 1.00 45.80 705 VAL A C 1
ATOM 8218 O O . VAL A 1 705 ? -64.368 42.597 -11.340 1.00 44.97 705 VAL A O 1
ATOM 8231 N N . TYR A 1 706 ? -66.442 41.922 -10.786 1.00 46.63 706 TYR A N 1
ATOM 8232 C CA . TYR A 1 706 ? -66.167 40.519 -11.051 1.00 47.83 706 TYR A CA 1
ATOM 8233 C C . TYR A 1 706 ? -66.714 40.054 -12.392 1.00 48.02 706 TYR A C 1
ATOM 8234 O O . TYR A 1 706 ? -67.876 40.283 -12.723 1.00 49.39 706 TYR A O 1
ATOM 8252 N N . ASN A 1 707 ? -65.851 39.402 -13.160 1.00 49.48 707 ASN A N 1
ATOM 8253 C CA . ASN A 1 707 ? -66.252 38.763 -14.401 1.00 53.40 707 ASN A CA 1
ATOM 8254 C C . ASN A 1 707 ? -66.058 37.260 -14.279 1.00 54.50 707 ASN A C 1
ATOM 8255 O O . ASN A 1 707 ? -65.675 36.764 -13.219 1.00 57.15 707 ASN A O 1
ATOM 8266 N N . GLN A 1 708 ? -66.327 36.538 -15.359 1.00 49.66 708 GLN A N 1
ATOM 8267 C CA . GLN A 1 708 ? -66.222 35.086 -15.348 1.00 51.66 708 GLN A CA 1
ATOM 8268 C C . GLN A 1 708 ? -64.812 34.659 -14.965 1.00 47.47 708 GLN A C 1
ATOM 8269 O O . GLN A 1 708 ? -63.833 35.210 -15.465 1.00 47.06 708 GLN A O 1
ATOM 8283 N N . LEU A 1 709 ? -64.711 33.681 -14.071 1.00 48.76 709 LEU A N 1
ATOM 8284 C CA . LEU A 1 709 ? -63.409 33.186 -13.642 1.00 49.54 709 LEU A CA 1
ATOM 8285 C C . LEU A 1 709 ? -62.733 32.403 -14.762 1.00 50.52 709 LEU A C 1
ATOM 8286 O O . LEU A 1 709 ? -61.510 32.415 -14.883 1.00 52.70 709 LEU A O 1
ATOM 8302 N N . PHE A 1 710 ? -63.532 31.720 -15.577 1.00 48.71 710 PHE A N 1
ATOM 8303 C CA . PHE A 1 710 ? -62.996 30.930 -16.680 1.00 51.11 710 PHE A CA 1
ATOM 8304 C C . PHE A 1 710 ? -63.466 31.472 -18.025 1.00 55.19 710 PHE A C 1
ATOM 8305 O O . PHE A 1 710 ? -64.564 32.014 -18.136 1.00 55.77 710 PHE A O 1
ATOM 8322 N N . LYS A 1 711 ? -62.622 31.317 -19.042 1.00 58.61 711 LYS A N 1
ATOM 8323 C CA . LYS A 1 711 ? -62.904 31.843 -20.374 1.00 61.07 711 LYS A CA 1
ATOM 8324 C C . LYS A 1 711 ? -63.917 30.991 -21.130 1.00 61.71 711 LYS A C 1
ATOM 8325 O O . LYS A 1 711 ? -64.609 31.486 -22.019 1.00 66.41 711 LYS A O 1
ATOM 8344 N N . SER A 1 712 ? -64.002 29.712 -20.780 1.00 58.31 712 SER A N 1
ATOM 8345 C CA . SER A 1 712 ? -64.872 28.788 -21.499 1.00 57.32 712 SER A CA 1
ATOM 8346 C C . SER A 1 712 ? -65.911 28.166 -20.576 1.00 55.82 712 SER A C 1
ATOM 8347 O O . SER A 1 712 ? -65.792 28.235 -19.355 1.00 57.04 712 SER A O 1
ATOM 8355 N N . GLU A 1 713 ? -66.924 27.547 -21.171 1.00 55.54 713 GLU A N 1
ATOM 8356 C CA . GLU A 1 713 ? -68.009 26.942 -20.408 1.00 62.39 713 GLU A CA 1
ATOM 8357 C C . GLU A 1 713 ? -67.644 25.555 -19.892 1.00 59.29 713 GLU A C 1
ATOM 8358 O O . GLU A 1 713 ? -68.434 24.919 -19.197 1.00 59.58 713 GLU A O 1
ATOM 8370 N N . ASN A 1 714 ? -66.447 25.089 -20.234 1.00 60.02 714 ASN A N 1
ATOM 8371 C CA . ASN A 1 714 ? -65.998 23.765 -19.829 1.00 63.93 714 ASN A CA 1
ATOM 8372 C C . ASN A 1 714 ? -64.499 23.775 -19.534 1.00 60.99 714 ASN A C 1
ATOM 8373 O O . ASN A 1 714 ? -63.712 23.179 -20.269 1.00 60.69 714 ASN A O 1
ATOM 8384 N N . PRO A 1 715 ? -64.101 24.456 -18.449 1.00 58.07 715 PRO A N 1
ATOM 8385 C CA . PRO A 1 715 ? -62.686 24.674 -18.124 1.00 57.04 715 PRO A CA 1
ATOM 8386 C C . PRO A 1 715 ? -61.901 23.384 -17.895 1.00 53.19 715 PRO A C 1
ATOM 8387 O O . PRO A 1 715 ? -60.720 23.322 -18.239 1.00 51.79 715 PRO A O 1
ATOM 8398 N N . SER A 1 716 ? -62.546 22.370 -17.331 1.00 52.24 716 SER A N 1
ATOM 8399 C CA . SER A 1 716 ? -61.863 21.117 -17.022 1.00 55.50 716 SER A CA 1
ATOM 8400 C C . SER A 1 716 ? -61.446 20.354 -18.280 1.00 60.59 716 SER A C 1
ATOM 8401 O O . SER A 1 716 ? -60.607 19.454 -18.213 1.00 62.74 716 SER A O 1
ATOM 8409 N N . SER A 1 717 ? -62.026 20.712 -19.422 1.00 60.10 717 SER A N 1
ATOM 8410 C CA . SER A 1 717 ? -61.696 20.049 -20.679 1.00 62.51 717 SER A CA 1
ATOM 8411 C C . SER A 1 717 ? -60.591 20.794 -21.426 1.00 64.35 717 SER A C 1
ATOM 8412 O O . SER A 1 717 ? -60.193 20.396 -22.520 1.00 66.13 717 SER A O 1
ATOM 8420 N N . HIS A 1 718 ? -60.100 21.879 -20.834 1.00 65.59 718 HIS A N 1
ATOM 8421 C CA . HIS A 1 718 ? -59.014 22.640 -21.435 1.00 66.23 718 HIS A CA 1
ATOM 8422 C C . HIS A 1 718 ? -57.775 21.750 -21.543 1.00 72.57 718 HIS A C 1
ATOM 8423 O O . HIS A 1 718 ? -57.436 21.040 -20.596 1.00 70.59 718 HIS A O 1
ATOM 8438 N N . PRO A 1 719 ? -57.100 21.777 -22.703 1.00 80.66 719 PRO A N 1
ATOM 8439 C CA . PRO A 1 719 ? -55.954 20.892 -22.950 1.00 84.83 719 PRO A CA 1
ATOM 8440 C C . PRO A 1 719 ? -54.888 20.944 -21.856 1.00 88.11 719 PRO A C 1
ATOM 8441 O O . PRO A 1 719 ? -54.540 19.914 -21.280 1.00 88.51 719 PRO A O 1
ATOM 8452 N N A GLU A 1 720 ? -54.407 22.153 -21.576 0.67 85.60 720 GLU A N 1
ATOM 8453 N N B GLU A 1 720 ? -54.351 22.128 -21.583 0.33 85.66 720 GLU A N 1
ATOM 8454 C CA A GLU A 1 720 ? -53.338 22.381 -20.609 0.67 85.41 720 GLU A CA 1
ATOM 8455 C CA B GLU A 1 720 ? -53.297 22.255 -20.580 0.33 85.67 720 GLU A CA 1
ATOM 8456 C C A GLU A 1 720 ? -53.831 22.420 -19.160 0.67 82.97 720 GLU A C 1
ATOM 8457 C C B GLU A 1 720 ? -53.849 22.455 -19.168 0.33 83.03 720 GLU A C 1
ATOM 8458 O O A GLU A 1 720 ? -53.124 22.906 -18.277 0.67 85.95 720 GLU A O 1
ATOM 8459 O O B GLU A 1 720 ? -53.210 23.088 -18.327 0.33 85.82 720 GLU A O 1
ATOM 8482 N N . GLY A 1 721 ? -55.036 21.913 -18.912 1.00 75.68 721 GLY A N 1
ATOM 8483 C CA . GLY A 1 721 ? -55.605 21.923 -17.574 1.00 63.68 721 GLY A CA 1
ATOM 8484 C C . GLY A 1 721 ? -56.537 23.094 -17.313 1.00 62.37 721 GLY A C 1
ATOM 8485 O O . GLY A 1 721 ? -56.487 24.109 -18.008 1.00 62.57 721 GLY A O 1
ATOM 8489 N N . PHE A 1 722 ? -57.381 22.955 -16.295 1.00 62.09 722 PHE A N 1
ATOM 8490 C CA . PHE A 1 722 ? -58.411 23.952 -16.009 1.00 59.64 722 PHE A CA 1
ATOM 8491 C C . PHE A 1 722 ? -57.828 25.301 -15.595 1.00 55.28 722 PHE A C 1
ATOM 8492 O O . PHE A 1 722 ? -58.426 26.345 -15.855 1.00 53.76 722 PHE A O 1
ATOM 8509 N N . LEU A 1 723 ? -56.663 25.283 -14.957 1.00 54.49 723 LEU A N 1
ATOM 8510 C CA . LEU A 1 723 ? -56.020 26.519 -14.525 1.00 57.70 723 LEU A CA 1
ATOM 8511 C C . LEU A 1 723 ? -55.640 27.398 -15.712 1.00 60.66 723 LEU A C 1
ATOM 8512 O O . LEU A 1 723 ? -55.479 28.610 -15.569 1.00 60.53 723 LEU A O 1
ATOM 8528 N N . LYS A 1 724 ? -55.498 26.790 -16.884 1.00 65.14 724 LYS A N 1
ATOM 8529 C CA . LYS A 1 724 ? -55.112 27.533 -18.077 1.00 68.26 724 LYS A CA 1
ATOM 8530 C C . LYS A 1 724 ? -56.321 28.108 -18.811 1.00 65.73 724 LYS A C 1
ATOM 8531 O O . LYS A 1 724 ? -56.176 28.771 -19.837 1.00 63.97 724 LYS A O 1
ATOM 8550 N N . ASP A 1 725 ? -57.513 27.856 -18.280 1.00 64.83 725 ASP A N 1
ATOM 8551 C CA . ASP A 1 725 ? -58.729 28.430 -18.839 1.00 61.92 725 ASP A CA 1
ATOM 8552 C C . ASP A 1 725 ? -59.142 29.663 -18.038 1.00 56.03 725 ASP A C 1
ATOM 8553 O O . ASP A 1 725 ? -60.208 30.233 -18.267 1.00 55.37 725 ASP A O 1
ATOM 8562 N N . ILE A 1 726 ? -58.290 30.077 -17.105 1.00 53.23 726 ILE A N 1
ATOM 8563 C CA . ILE A 1 726 ? -58.591 31.212 -16.239 1.00 57.00 726 ILE A CA 1
ATOM 8564 C C . ILE A 1 726 ? -58.696 32.509 -17.035 1.00 59.94 726 ILE A C 1
ATOM 8565 O O . ILE A 1 726 ? -57.930 32.744 -17.967 1.00 64.07 726 ILE A O 1
ATOM 8581 N N . ASN A 1 727 ? -59.651 33.347 -16.648 1.00 60.34 727 ASN A N 1
ATOM 8582 C CA . ASN A 1 727 ? -59.843 34.652 -17.264 1.00 62.32 727 ASN A CA 1
ATOM 8583 C C . ASN A 1 727 ? -59.042 35.715 -16.516 1.00 67.02 727 ASN A C 1
ATOM 8584 O O . ASN A 1 727 ? -59.304 35.977 -15.343 1.00 65.60 727 ASN A O 1
ATOM 8595 N N . PRO A 1 728 ? -58.058 36.332 -17.191 1.00 72.40 728 PRO A N 1
ATOM 8596 C CA . PRO A 1 728 ? -57.182 37.312 -16.536 1.00 70.26 728 PRO A CA 1
ATOM 8597 C C . PRO A 1 728 ? -57.929 38.497 -15.927 1.00 66.22 728 PRO A C 1
ATOM 8598 O O . PRO A 1 728 ? -57.425 39.106 -14.984 1.00 67.56 728 PRO A O 1
ATOM 8609 N N . GLU A 1 729 ? -59.106 38.819 -16.456 1.00 63.82 729 GLU A N 1
ATOM 8610 C CA . GLU A 1 729 ? -59.862 39.978 -15.988 1.00 66.01 729 GLU A CA 1
ATOM 8611 C C . GLU A 1 729 ? -61.053 39.570 -15.126 1.00 59.99 729 GLU A C 1
ATOM 8612 O O . GLU A 1 729 ? -62.104 40.211 -15.168 1.00 60.79 729 GLU A O 1
ATOM 8624 N N . SER A 1 730 ? -60.891 38.509 -14.341 1.00 52.44 730 SER A N 1
ATOM 8625 C CA . SER A 1 730 ? -61.980 38.022 -13.502 1.00 49.27 730 SER A CA 1
ATOM 8626 C C . SER A 1 730 ? -62.259 38.971 -12.336 1.00 48.41 730 SER A C 1
ATOM 8627 O O . SER A 1 730 ? -63.368 38.991 -11.804 1.00 49.25 730 SER A O 1
ATOM 8635 N N . GLU A 1 731 ? -61.256 39.752 -11.940 1.00 50.40 731 GLU A N 1
ATOM 8636 C CA . GLU A 1 731 ? -61.443 40.774 -10.911 1.00 53.38 731 GLU A CA 1
ATOM 8637 C C . GLU A 1 731 ? -60.748 42.078 -11.286 1.00 56.06 731 GLU A C 1
ATOM 8638 O O . GLU A 1 731 ? -59.519 42.152 -11.318 1.00 58.84 731 GLU A O 1
ATOM 8650 N N . VAL A 1 732 ? -61.546 43.104 -11.562 1.00 54.03 732 VAL A N 1
ATOM 8651 C CA . VAL A 1 732 ? -61.027 44.432 -11.858 1.00 51.50 732 VAL A CA 1
ATOM 8652 C C . VAL A 1 732 ? -61.362 45.364 -10.701 1.00 49.73 732 VAL A C 1
ATOM 8653 O O . VAL A 1 732 ? -62.533 45.575 -10.384 1.00 49.96 732 VAL A O 1
ATOM 8666 N N . VAL A 1 733 ? -60.334 45.919 -10.069 1.00 49.61 733 VAL A N 1
ATOM 8667 C CA . VAL A 1 733 ? -60.533 46.758 -8.893 1.00 50.26 733 VAL A CA 1
ATOM 8668 C C . VAL A 1 733 ? -60.432 48.242 -9.232 1.00 49.31 733 VAL A C 1
ATOM 8669 O O . VAL A 1 733 ? -59.435 48.694 -9.791 1.00 49.73 733 VAL A O 1
ATOM 8682 N N . TYR A 1 734 ? -61.476 48.992 -8.890 1.00 47.84 734 TYR A N 1
ATOM 8683 C CA . TYR A 1 734 ? -61.482 50.439 -9.072 1.00 45.01 734 TYR A CA 1
ATOM 8684 C C . TYR A 1 734 ? -61.268 51.130 -7.735 1.00 42.90 734 TYR A C 1
ATOM 8685 O O . TYR A 1 734 ? -61.886 50.769 -6.735 1.00 43.93 734 TYR A O 1
ATOM 8703 N N . LYS A 1 735 ? -60.391 52.127 -7.721 1.00 42.16 735 LYS A N 1
ATOM 8704 C CA . LYS A 1 735 ? -60.111 52.881 -6.508 1.00 46.65 735 LYS A CA 1
ATOM 8705 C C . LYS A 1 735 ? -60.776 54.250 -6.576 1.00 51.33 735 LYS A C 1
ATOM 8706 O O . LYS A 1 735 ? -60.875 54.853 -7.644 1.00 53.32 735 LYS A O 1
ATOM 8725 N N . GLU A 1 736 ? -61.227 54.733 -5.425 1.00 54.38 736 GLU A N 1
ATOM 8726 C CA . GLU A 1 736 ? -61.787 56.075 -5.313 1.00 55.15 736 GLU A CA 1
ATOM 8727 C C . GLU A 1 736 ? -62.900 56.346 -6.327 1.00 47.96 736 GLU A C 1
ATOM 8728 O O . GLU A 1 736 ? -62.833 57.300 -7.102 1.00 46.82 736 GLU A O 1
ATOM 8740 N N . SER A 1 737 ? -63.919 55.495 -6.315 1.00 43.96 737 SER A N 1
ATOM 8741 C CA . SER A 1 737 ? -65.158 55.772 -7.028 1.00 40.18 737 SER A CA 1
ATOM 8742 C C . SER A 1 737 ? -65.968 56.736 -6.168 1.00 39.76 737 SER A C 1
ATOM 8743 O O . SER A 1 737 ? -65.630 56.960 -5.006 1.00 40.17 737 SER A O 1
ATOM 8751 N N . VAL A 1 738 ? -67.028 57.309 -6.726 1.00 37.15 738 VAL A N 1
ATOM 8752 C CA . VAL A 1 738 ? -67.870 58.227 -5.964 1.00 37.00 738 VAL A CA 1
ATOM 8753 C C . VAL A 1 738 ? -69.342 57.842 -6.050 1.00 36.47 738 VAL A C 1
ATOM 8754 O O . VAL A 1 738 ? -69.820 57.360 -7.079 1.00 36.23 738 VAL A O 1
ATOM 8767 N N . MET A 1 739 ? -70.048 58.086 -4.953 1.00 35.47 739 MET A N 1
ATOM 8768 C CA . MET A 1 739 ? -71.409 57.618 -4.759 1.00 38.32 739 MET A CA 1
ATOM 8769 C C . MET A 1 739 ? -72.267 58.759 -4.220 1.00 36.06 739 MET A C 1
ATOM 8770 O O . MET A 1 739 ? -71.782 59.599 -3.460 1.00 34.60 739 MET A O 1
ATOM 8784 N N . GLU A 1 740 ? -73.540 58.793 -4.604 1.00 34.76 740 GLU A N 1
ATOM 8785 C CA . GLU A 1 740 ? -74.447 59.807 -4.078 1.00 34.82 740 GLU A CA 1
ATOM 8786 C C . GLU A 1 740 ? -74.612 59.617 -2.572 1.00 36.20 740 GLU A C 1
ATOM 8787 O O . GLU A 1 740 ? -74.492 58.505 -2.060 1.00 35.94 740 GLU A O 1
ATOM 8799 N N . HIS A 1 741 ? -74.886 60.708 -1.865 1.00 37.98 741 HIS A N 1
ATOM 8800 C CA . HIS A 1 741 ? -74.865 60.701 -0.404 1.00 38.28 741 HIS A CA 1
ATOM 8801 C C . HIS A 1 741 ? -75.954 59.823 0.213 1.00 38.90 741 HIS A C 1
ATOM 8802 O O . HIS A 1 741 ? -75.856 59.435 1.375 1.00 39.51 741 HIS A O 1
ATOM 8817 N N . ASN A 1 742 ? -76.983 59.500 -0.562 1.00 38.27 742 ASN A N 1
ATOM 8818 C CA . ASN A 1 742 ? -78.100 58.719 -0.043 1.00 38.55 742 ASN A CA 1
ATOM 8819 C C . ASN A 1 742 ? -77.767 57.242 0.148 1.00 39.93 742 ASN A C 1
ATOM 8820 O O . ASN A 1 742 ? -78.599 56.474 0.627 1.00 41.68 742 ASN A O 1
ATOM 8831 N N . PHE A 1 743 ? -76.557 56.841 -0.228 1.00 38.39 743 PHE A N 1
ATOM 8832 C CA . PHE A 1 743 ? -76.119 55.473 0.010 1.00 39.85 743 PHE A CA 1
ATOM 8833 C C . PHE A 1 743 ? -76.193 55.154 1.499 1.00 40.11 743 PHE A C 1
ATOM 8834 O O . PHE A 1 743 ? -76.457 54.016 1.889 1.00 38.26 743 PHE A O 1
ATOM 8851 N N . GLY A 1 744 ? -75.962 56.168 2.327 1.00 43.57 744 GLY A N 1
ATOM 8852 C CA . GLY A 1 744 ? -76.047 56.014 3.770 1.00 44.79 744 GLY A CA 1
ATOM 8853 C C . GLY A 1 744 ? -77.410 55.517 4.214 1.00 45.64 744 GLY A C 1
ATOM 8854 O O . GLY A 1 744 ? -77.510 54.643 5.075 1.00 46.91 744 GLY A O 1
ATOM 8858 N N A ASP A 1 745 ? -78.464 56.075 3.627 0.51 46.14 745 ASP A N 1
ATOM 8859 N N B ASP A 1 745 ? -78.461 56.078 3.627 0.49 46.14 745 ASP A N 1
ATOM 8860 C CA A ASP A 1 745 ? -79.828 55.673 3.959 0.51 47.50 745 ASP A CA 1
ATOM 8861 C CA B ASP A 1 745 ? -79.820 55.672 3.956 0.49 47.23 745 ASP A CA 1
ATOM 8862 C C A ASP A 1 745 ? -80.156 54.294 3.391 0.51 45.81 745 ASP A C 1
ATOM 8863 C C B ASP A 1 745 ? -80.084 54.263 3.437 0.49 45.88 745 ASP A C 1
ATOM 8864 O O A ASP A 1 745 ? -80.954 53.553 3.965 0.51 45.74 745 ASP A O 1
ATOM 8865 O O B ASP A 1 745 ? -80.764 53.471 4.089 0.49 45.91 745 ASP A O 1
ATOM 8882 N N . VAL A 1 746 ? -79.543 53.957 2.261 1.00 44.71 746 VAL A N 1
ATOM 8883 C CA . VAL A 1 746 ? -79.719 52.637 1.666 1.00 44.78 746 VAL A CA 1
ATOM 8884 C C . VAL A 1 746 ? -79.120 51.573 2.579 1.00 45.40 746 VAL A C 1
ATOM 8885 O O . VAL A 1 746 ? -79.748 50.548 2.847 1.00 44.07 746 VAL A O 1
ATOM 8899 N N . VAL A 1 747 ? -77.904 51.823 3.056 1.00 45.63 747 VAL A N 1
ATOM 8900 C CA . VAL A 1 747 ? -77.247 50.912 3.984 1.00 45.70 747 VAL A CA 1
ATOM 8901 C C . VAL A 1 747 ? -78.104 50.734 5.229 1.00 47.72 747 VAL A C 1
ATOM 8902 O O . VAL A 1 747 ? -78.326 49.616 5.692 1.00 50.48 747 VAL A O 1
ATOM 8915 N N . LYS A 1 748 ? -78.587 51.853 5.757 1.00 47.16 748 LYS A N 1
ATOM 8916 C CA . LYS A 1 748 ? -79.354 51.869 6.997 1.00 49.26 748 LYS A CA 1
ATOM 8917 C C . LYS A 1 748 ? -80.661 51.088 6.890 1.00 47.89 748 LYS A C 1
ATOM 8918 O O . LYS A 1 748 ? -81.105 50.477 7.858 1.00 47.26 748 LYS A O 1
ATOM 8937 N N . ASN A 1 749 ? -81.277 51.109 5.714 1.00 47.60 749 ASN A N 1
ATOM 8938 C CA . ASN A 1 749 ? -82.585 50.488 5.534 1.00 49.23 749 ASN A CA 1
ATOM 8939 C C . ASN A 1 749 ? -82.524 49.125 4.847 1.00 49.73 749 ASN A C 1
ATOM 8940 O O . ASN A 1 749 ? -83.54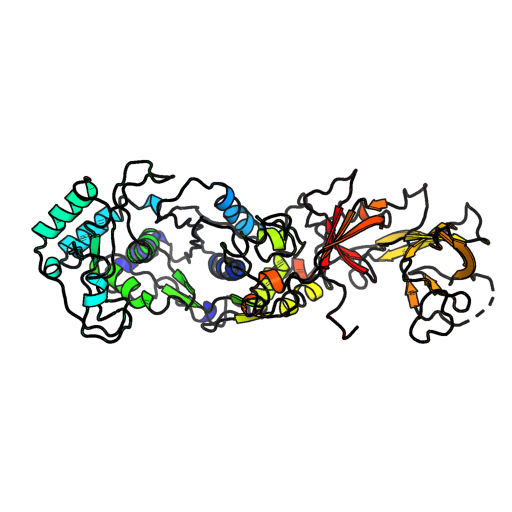9 48.593 4.420 1.00 52.41 749 ASN A O 1
ATOM 8951 N N . SER A 1 750 ? -81.327 48.558 4.747 1.00 47.67 750 SER A N 1
ATOM 8952 C CA . SER A 1 750 ? -81.162 47.249 4.124 1.00 47.02 750 SER A CA 1
ATOM 8953 C C . SER A 1 750 ? -81.512 46.138 5.111 1.00 49.74 750 SER A C 1
ATOM 8954 O O . SER A 1 750 ? -81.295 46.283 6.313 1.00 49.56 750 SER A O 1
ATOM 8962 N N . PRO A 1 751 ? -82.051 45.018 4.604 1.00 53.89 751 PRO A N 1
ATOM 8963 C CA . PRO A 1 751 ? -82.284 44.778 3.176 1.00 53.13 751 PRO A CA 1
ATOM 8964 C C . PRO A 1 751 ? -83.541 45.466 2.655 1.00 51.25 751 PRO A C 1
ATOM 8965 O O . PRO A 1 751 ? -84.511 45.627 3.395 1.00 52.12 751 PRO A O 1
ATOM 8976 N N . TRP A 1 752 ? -83.511 45.867 1.388 1.00 49.40 752 TRP A N 1
ATOM 8977 C CA . TRP A 1 752 ? -84.672 46.461 0.737 1.00 52.78 752 TRP A CA 1
ATOM 8978 C C . TRP A 1 752 ? -85.538 45.369 0.123 1.00 54.20 752 TRP A C 1
ATOM 8979 O O . TRP A 1 752 ? -85.107 44.659 -0.785 1.00 55.93 752 TRP A O 1
ATOM 9000 N N . VAL A 1 753 ? -86.761 45.242 0.626 1.00 51.81 753 VAL A N 1
ATOM 9001 C CA . VAL A 1 753 ? -87.643 44.147 0.239 1.00 49.22 753 VAL A CA 1
ATOM 9002 C C . VAL A 1 753 ? -88.940 44.668 -0.371 1.00 47.41 753 VAL A C 1
ATOM 9003 O O . VAL A 1 753 ? -89.759 45.272 0.318 1.00 48.16 753 VAL A O 1
ATOM 9016 N N . VAL A 1 754 ? -89.121 44.439 -1.667 1.00 51.92 754 VAL A N 1
ATOM 9017 C CA . VAL A 1 754 ? -90.358 44.830 -2.335 1.00 55.07 754 VAL A CA 1
ATOM 9018 C C . VAL A 1 754 ? -91.508 43.950 -1.857 1.00 53.60 754 VAL A C 1
ATOM 9019 O O . VAL A 1 754 ? -91.289 42.841 -1.373 1.00 49.51 754 VAL A O 1
ATOM 9032 N N . ASP A 1 755 ? -92.732 44.451 -1.987 1.00 57.34 755 ASP A N 1
ATOM 9033 C CA . ASP A 1 755 ? -93.906 43.742 -1.486 1.00 59.73 755 ASP A CA 1
ATOM 9034 C C . ASP A 1 755 ? -94.056 42.366 -2.129 1.00 58.05 755 ASP A C 1
ATOM 9035 O O . ASP A 1 755 ? -94.382 41.391 -1.452 1.00 57.50 755 ASP A O 1
ATOM 9044 N N . SER A 1 756 ? -93.815 42.288 -3.434 1.00 56.87 756 SER A N 1
ATOM 9045 C CA . SER A 1 756 ? -93.969 41.032 -4.161 1.00 59.64 756 SER A CA 1
ATOM 9046 C C . SER A 1 756 ? -93.115 39.928 -3.539 1.00 59.49 756 SER A C 1
ATOM 9047 O O . SER A 1 756 ? -93.544 38.778 -3.448 1.00 61.85 756 SER A O 1
ATOM 9055 N N . VAL A 1 757 ? -91.910 40.284 -3.107 1.00 55.40 757 VAL A N 1
ATOM 9056 C CA . VAL A 1 757 ? -91.008 39.330 -2.476 1.00 53.00 757 VAL A CA 1
ATOM 9057 C C . VAL A 1 757 ? -91.476 39.030 -1.059 1.00 55.32 757 VAL A C 1
ATOM 9058 O O . VAL A 1 757 ? -91.507 37.875 -0.637 1.00 59.67 757 VAL A O 1
ATOM 9071 N N . LYS A 1 758 ? -91.839 40.081 -0.331 1.00 55.60 758 LYS A N 1
ATOM 9072 C CA . LYS A 1 758 ? -92.320 39.950 1.038 1.00 58.99 758 LYS A CA 1
ATOM 9073 C C . LYS A 1 758 ? -93.481 38.961 1.126 1.00 60.85 758 LYS A C 1
ATOM 9074 O O . LYS A 1 758 ? -93.604 38.220 2.101 1.00 59.67 758 LYS A O 1
ATOM 9093 N N . ASN A 1 759 ? -94.327 38.952 0.100 1.00 64.92 759 ASN A N 1
ATOM 9094 C CA . ASN A 1 759 ? -95.534 38.132 0.104 1.00 71.08 759 ASN A CA 1
ATOM 9095 C C . ASN A 1 759 ? -95.376 36.815 -0.647 1.00 72.02 759 ASN A C 1
ATOM 9096 O O . ASN A 1 759 ? -96.331 36.049 -0.768 1.00 77.96 759 ASN A O 1
ATOM 9107 N N . SER A 1 760 ? -94.178 36.551 -1.157 1.00 67.55 760 SER A N 1
ATOM 9108 C CA . SER A 1 760 ? -93.927 35.315 -1.885 1.00 66.41 760 SER A CA 1
ATOM 9109 C C . SER A 1 760 ? -93.578 34.198 -0.911 1.00 62.16 760 SER A C 1
ATOM 9110 O O . SER A 1 760 ? -93.280 34.451 0.257 1.00 59.84 760 SER A O 1
ATOM 9118 N N . GLU A 1 761 ? -93.612 32.962 -1.397 1.00 64.08 761 GLU A N 1
ATOM 9119 C CA . GLU A 1 761 ? -93.314 31.807 -0.563 1.00 69.15 761 GLU A CA 1
ATOM 9120 C C . GLU A 1 761 ? -91.805 31.590 -0.457 1.00 63.32 761 GLU A C 1
ATOM 9121 O O . GLU A 1 761 ? -91.352 30.643 0.186 1.00 67.07 761 GLU A O 1
ATOM 9133 N N . PHE A 1 762 ? -91.032 32.472 -1.084 1.00 52.27 762 PHE A N 1
ATOM 9134 C CA . PHE A 1 762 ? -89.580 32.341 -1.097 1.00 51.40 762 PHE A CA 1
ATOM 9135 C C . PHE A 1 762 ? -88.899 33.561 -0.489 1.00 50.69 762 PHE A C 1
ATOM 9136 O O . PHE A 1 762 ? -87.740 33.854 -0.785 1.00 50.05 762 PHE A O 1
ATOM 9153 N N . TYR A 1 763 ? -89.629 34.270 0.364 1.00 54.65 763 TYR A N 1
ATOM 9154 C CA . TYR A 1 763 ? -89.051 35.354 1.142 1.00 56.38 763 TYR A CA 1
ATOM 9155 C C . TYR A 1 763 ? -88.104 34.789 2.190 1.00 55.90 763 TYR A C 1
ATOM 9156 O O . TYR A 1 763 ? -88.469 33.890 2.946 1.00 55.87 763 TYR A O 1
ATOM 9174 N N . VAL A 1 764 ? -86.884 35.313 2.224 1.00 54.23 764 VAL A N 1
ATOM 9175 C CA . VAL A 1 764 ? -85.919 34.940 3.249 1.00 51.21 764 VAL A CA 1
ATOM 9176 C C . VAL A 1 764 ? -85.555 36.170 4.065 1.00 49.71 764 VAL A C 1
ATOM 9177 O O . VAL A 1 764 ? -85.011 37.136 3.532 1.00 48.89 764 VAL A O 1
ATOM 9190 N N . GLU A 1 765 ? -85.862 36.136 5.357 1.00 50.20 765 GLU A N 1
ATOM 9191 C CA . GLU A 1 765 ? -85.492 37.228 6.244 1.00 52.57 765 GLU A CA 1
ATOM 9192 C C . GLU A 1 765 ? -83.991 37.186 6.490 1.00 51.54 765 GLU A C 1
ATOM 9193 O O . GLU A 1 765 ? -83.461 36.188 6.976 1.00 58.49 765 GLU A O 1
ATOM 9205 N N . GLU A 1 766 ? -83.307 38.271 6.146 1.00 46.53 766 GLU A N 1
ATOM 9206 C CA . GLU A 1 766 ? -81.857 38.327 6.272 1.00 46.33 766 GLU A CA 1
ATOM 9207 C C . GLU A 1 766 ? -81.427 39.155 7.475 1.00 52.93 766 GLU A C 1
ATOM 9208 O O . GLU A 1 766 ? -82.184 39.985 7.978 1.00 53.80 766 GLU A O 1
ATOM 9220 N N . ASP A 1 767 ? -80.199 38.916 7.925 1.00 58.81 767 ASP A N 1
ATOM 9221 C CA . ASP A 1 767 ? -79.610 39.656 9.034 1.00 64.45 767 ASP A CA 1
ATOM 9222 C C . ASP A 1 767 ? -79.279 41.076 8.587 1.00 63.27 767 ASP A C 1
ATOM 9223 O O . ASP A 1 767 ? -78.448 41.279 7.702 1.00 65.42 767 ASP A O 1
ATOM 9232 N N . LYS A 1 768 ? -79.927 42.057 9.205 1.00 63.47 768 LYS A N 1
ATOM 9233 C CA . LYS A 1 768 ? -79.781 43.452 8.793 1.00 63.49 768 LYS A CA 1
ATOM 9234 C C . LYS A 1 768 ? -78.392 44.026 9.083 1.00 62.55 768 LYS A C 1
ATOM 9235 O O . LYS A 1 768 ? -78.074 45.135 8.650 1.00 61.45 768 LYS A O 1
ATOM 9254 N N . ASP A 1 769 ? -77.564 43.270 9.799 1.00 64.13 769 ASP A N 1
ATOM 9255 C CA . ASP A 1 769 ? -76.204 43.706 10.109 1.00 70.64 769 ASP A CA 1
ATOM 9256 C C . ASP A 1 769 ? -75.158 43.046 9.210 1.00 68.16 769 ASP A C 1
ATOM 9257 O O . ASP A 1 769 ? -73.965 43.323 9.331 1.00 70.21 769 ASP A O 1
ATOM 9266 N N . SER A 1 770 ? -75.603 42.171 8.314 1.00 63.54 770 SER A N 1
ATOM 9267 C CA . SER A 1 770 ? -74.703 41.563 7.342 1.00 58.69 770 SER A CA 1
ATOM 9268 C C . SER A 1 770 ? -74.392 42.581 6.254 1.00 50.63 770 SER A C 1
ATOM 9269 O O . SER A 1 770 ? -75.271 43.319 5.818 1.00 52.83 770 SER A O 1
ATOM 9277 N N A LYS A 1 771 ? -73.136 42.626 5.824 0.76 45.77 771 LYS A N 1
ATOM 9278 N N B LYS A 1 771 ? -73.138 42.620 5.819 0.24 45.79 771 LYS A N 1
ATOM 9279 C CA A LYS A 1 771 ? -72.710 43.596 4.823 0.76 44.36 771 LYS A CA 1
ATOM 9280 C CA B LYS A 1 771 ? -72.709 43.597 4.825 0.24 44.12 771 LYS A CA 1
ATOM 9281 C C A LYS A 1 771 ? -73.407 43.362 3.487 0.76 41.04 771 LYS A C 1
ATOM 9282 C C B LYS A 1 771 ? -73.402 43.362 3.485 0.24 41.08 771 LYS A C 1
ATOM 9283 O O A LYS A 1 771 ? -73.834 44.309 2.824 0.76 40.91 771 LYS A O 1
ATOM 9284 O O B LYS A 1 771 ? -73.816 44.310 2.817 0.24 40.89 771 LYS A O 1
ATOM 9321 N N . GLU A 1 772 ? -73.530 42.097 3.100 1.00 38.76 772 GLU A N 1
ATOM 9322 C CA . GLU A 1 772 ? -74.042 41.751 1.777 1.00 38.55 772 GLU A CA 1
ATOM 9323 C C . GLU A 1 772 ? -75.521 42.079 1.544 1.00 39.36 772 GLU A C 1
ATOM 9324 O O . GLU A 1 772 ? -75.972 42.060 0.401 1.00 38.75 772 GLU A O 1
ATOM 9336 N N . VAL A 1 773 ? -76.279 42.378 2.596 1.00 39.45 773 VAL A N 1
ATOM 9337 C CA . VAL A 1 773 ? -77.694 42.715 2.407 1.00 40.81 773 VAL A CA 1
ATOM 9338 C C . VAL A 1 773 ? -77.879 44.111 1.808 1.00 42.12 773 VAL A C 1
ATOM 9339 O O . VAL A 1 773 ? -78.976 44.466 1.376 1.00 42.12 773 VAL A O 1
ATOM 9352 N N A CYS A 1 774 ? -76.807 44.896 1.770 0.66 45.52 774 CYS A N 1
ATOM 9353 N N B CYS A 1 774 ? -76.809 44.897 1.798 0.34 45.57 774 CYS A N 1
ATOM 9354 C CA A CYS A 1 774 ? -76.874 46.248 1.225 0.66 46.16 774 CYS A CA 1
ATOM 9355 C CA B CYS A 1 774 ? -76.858 46.227 1.214 0.34 46.26 774 CYS A CA 1
ATOM 9356 C C A CYS A 1 774 ? -76.745 46.241 -0.297 0.66 46.36 774 CYS A C 1
ATOM 9357 C C B CYS A 1 774 ? -76.693 46.138 -0.295 0.34 46.52 774 CYS A C 1
ATOM 9358 O O A CYS A 1 774 ? -75.780 46.770 -0.849 0.66 47.46 774 CYS A O 1
ATOM 9359 O O B CYS A 1 774 ? -75.650 46.498 -0.837 0.34 47.50 774 CYS A O 1
ATOM 9374 N N . ARG A 1 775 ? -77.731 45.654 -0.968 1.00 42.39 775 ARG A N 1
ATOM 9375 C CA . ARG A 1 775 ? -77.697 45.504 -2.418 1.00 39.78 775 ARG A CA 1
ATOM 9376 C C . ARG A 1 775 ? -78.389 46.667 -3.109 1.00 39.41 775 ARG A C 1
ATOM 9377 O O . ARG A 1 775 ? -79.434 47.134 -2.661 1.00 39.61 775 ARG A O 1
ATOM 9399 N N . PHE A 1 776 ? -77.806 47.132 -4.207 1.00 37.64 776 PHE A N 1
ATOM 9400 C CA . PHE A 1 776 ? -78.423 48.194 -4.987 1.00 37.61 776 PHE A CA 1
ATOM 9401 C C . PHE A 1 776 ? -78.035 48.096 -6.453 1.00 37.77 776 PHE A C 1
ATOM 9402 O O . PHE A 1 776 ? -77.058 47.435 -6.810 1.00 36.53 776 PHE A O 1
ATOM 9419 N N . GLN A 1 777 ? -78.822 48.748 -7.300 1.00 39.01 777 GLN A N 1
ATOM 9420 C CA . GLN A 1 777 ? -78.466 48.907 -8.696 1.00 38.00 777 GLN A CA 1
ATOM 9421 C C . GLN A 1 777 ? -77.771 50.245 -8.871 1.00 38.20 777 GLN A C 1
ATOM 9422 O O . GLN A 1 777 ? -78.326 51.290 -8.532 1.00 39.40 777 GLN A O 1
ATOM 9436 N N . ALA A 1 778 ? -76.548 50.210 -9.382 1.00 34.13 778 ALA A N 1
ATOM 9437 C CA . ALA A 1 778 ? -75.888 51.423 -9.829 1.00 33.40 778 ALA A CA 1
ATOM 9438 C C . ALA A 1 778 ? -76.348 51.673 -11.258 1.00 35.34 778 ALA A C 1
ATOM 9439 O O . ALA A 1 778 ? -75.953 50.957 -12.178 1.00 34.63 778 ALA A O 1
ATOM 9446 N N A MET A 1 779 ? -77.182 52.695 -11.431 0.47 36.60 779 MET A N 1
ATOM 9447 N N B MET A 1 779 ? -77.203 52.674 -11.438 0.53 36.60 779 MET A N 1
ATOM 9448 C CA A MET A 1 779 ? -77.747 53.030 -12.734 0.47 36.87 779 MET A CA 1
ATOM 9449 C CA B MET A 1 779 ? -77.797 52.942 -12.742 0.53 36.85 779 MET A CA 1
ATOM 9450 C C A MET A 1 779 ? -76.663 53.064 -13.804 0.47 36.67 779 MET A C 1
ATOM 9451 C C B MET A 1 779 ? -76.732 53.112 -13.823 0.53 36.71 779 MET A C 1
ATOM 9452 O O A MET A 1 779 ? -75.635 53.719 -13.632 0.47 35.73 779 MET A O 1
ATOM 9453 O O B MET A 1 779 ? -75.792 53.893 -13.672 0.53 35.62 779 MET A O 1
ATOM 9480 N N . ARG A 1 780 ? -76.899 52.361 -14.907 1.00 38.58 780 ARG A N 1
ATOM 9481 C CA . ARG A 1 780 ? -75.967 52.363 -16.037 1.00 38.82 780 ARG A CA 1
ATOM 9482 C C . ARG A 1 780 ? -74.598 51.769 -15.703 1.00 39.77 780 ARG A C 1
ATOM 9483 O O . ARG A 1 780 ? -73.646 51.949 -16.462 1.00 41.04 780 ARG A O 1
ATOM 9505 N N . VAL A 1 781 ? -74.498 51.050 -14.586 1.00 37.70 781 VAL A N 1
ATOM 9506 C CA . VAL A 1 781 ? -73.218 50.477 -14.175 1.00 37.09 781 VAL A CA 1
ATOM 9507 C C . VAL A 1 781 ? -73.319 48.987 -13.837 1.00 38.03 781 VAL A C 1
ATOM 9508 O O . VAL A 1 781 ? -72.566 48.173 -14.373 1.00 40.72 781 VAL A O 1
ATOM 9521 N N . GLY A 1 782 ? -74.240 48.633 -12.947 1.00 38.76 782 GLY A N 1
ATOM 9522 C CA . GLY A 1 782 ? -74.425 47.247 -12.554 1.00 38.37 782 GLY A CA 1
ATOM 9523 C C . GLY A 1 782 ? -75.004 47.115 -11.157 1.00 37.25 782 GLY A C 1
ATOM 9524 O O . GLY A 1 782 ? -75.431 48.101 -10.558 1.00 37.58 782 GLY A O 1
ATOM 9528 N N . TYR A 1 783 ? -75.016 45.892 -10.636 1.00 36.11 783 TYR A N 1
ATOM 9529 C CA . TYR A 1 783 ? -75.539 45.634 -9.298 1.00 36.09 783 TYR A CA 1
ATOM 9530 C C . TYR A 1 783 ? -74.401 45.402 -8.318 1.00 37.15 783 TYR A C 1
ATOM 9531 O O . TYR A 1 783 ? -73.469 44.647 -8.600 1.00 37.68 783 TYR A O 1
ATOM 9549 N N . PHE A 1 784 ? -74.481 46.062 -7.167 1.00 36.27 784 PHE A N 1
ATOM 9550 C CA . PHE A 1 784 ? -73.394 46.042 -6.201 1.00 36.37 784 PHE A CA 1
ATOM 9551 C C . PHE A 1 784 ? -73.886 45.777 -4.788 1.00 37.49 784 PHE A C 1
ATOM 9552 O O . PHE A 1 784 ? -75.069 45.925 -4.483 1.00 37.65 784 PHE A O 1
ATOM 9569 N N . THR A 1 785 ? -72.959 45.382 -3.925 1.00 38.33 785 THR A N 1
ATOM 9570 C CA . THR A 1 785 ? -73.234 45.298 -2.502 1.00 40.38 785 THR A CA 1
ATOM 9571 C C . THR A 1 785 ? -71.944 45.506 -1.723 1.00 39.09 785 THR A C 1
ATOM 9572 O O . THR A 1 785 ? -70.855 45.478 -2.294 1.00 39.36 785 THR A O 1
ATOM 9583 N N . LEU A 1 786 ? -72.070 45.728 -0.421 1.00 38.34 786 LEU A N 1
ATOM 9584 C CA . LEU A 1 786 ? -70.903 45.892 0.432 1.00 38.84 786 LEU A CA 1
ATOM 9585 C C . LEU A 1 786 ? -70.193 44.557 0.594 1.00 40.39 786 LEU A C 1
ATOM 9586 O O . LEU A 1 786 ? -70.834 43.522 0.771 1.00 42.13 786 LEU A O 1
ATOM 9602 N N . ASP A 1 787 ? -68.868 44.582 0.531 1.00 40.56 787 ASP A N 1
ATOM 9603 C CA . ASP A 1 787 ? -68.082 43.383 0.772 1.00 41.23 787 ASP A CA 1
ATOM 9604 C C . ASP A 1 787 ? -67.918 43.140 2.265 1.00 43.24 787 ASP A C 1
ATOM 9605 O O . ASP A 1 787 ? -68.104 44.043 3.082 1.00 41.56 787 ASP A O 1
ATOM 9614 N N . LYS A 1 788 ? -67.571 41.904 2.603 1.00 46.56 788 LYS A N 1
ATOM 9615 C CA . LYS A 1 788 ? -67.292 41.507 3.975 1.00 47.69 788 LYS A CA 1
ATOM 9616 C C . LYS A 1 788 ? -66.324 42.465 4.671 1.00 46.35 788 LYS A C 1
ATOM 9617 O O . LYS A 1 788 ? -66.517 42.813 5.834 1.00 48.74 788 LYS A O 1
ATOM 9636 N N . GLU A 1 789 ? -65.291 42.897 3.953 1.00 45.44 789 GLU A N 1
ATOM 9637 C CA . GLU A 1 789 ? -64.221 43.704 4.542 1.00 48.88 789 GLU A CA 1
ATOM 9638 C C . GLU A 1 789 ? -64.553 45.195 4.634 1.00 46.67 789 GLU A C 1
ATOM 9639 O O . GLU A 1 789 ? -63.721 45.991 5.074 1.00 46.08 789 GLU A O 1
ATOM 9651 N N . SER A 1 790 ? -65.755 45.578 4.220 1.00 44.02 790 SER A N 1
ATOM 9652 C CA . SER A 1 790 ? -66.106 46.992 4.144 1.00 43.33 790 SER A CA 1
ATOM 9653 C C . SER A 1 790 ? -66.321 47.620 5.519 1.00 45.16 790 SER A C 1
ATOM 9654 O O . SER A 1 790 ? -66.773 46.960 6.454 1.00 47.14 790 SER A O 1
ATOM 9662 N N . THR A 1 791 ? -65.983 48.901 5.628 1.00 44.37 791 THR A N 1
ATOM 9663 C CA . THR A 1 791 ? -66.282 49.686 6.820 1.00 46.43 791 THR A CA 1
ATOM 9664 C C . THR A 1 791 ? -66.706 51.086 6.393 1.00 48.52 791 THR A C 1
ATOM 9665 O O . THR A 1 791 ? -66.496 51.483 5.247 1.00 47.27 791 THR A O 1
ATOM 9676 N N . THR A 1 792 ? -67.303 51.828 7.318 1.00 54.06 792 THR A N 1
ATOM 9677 C CA . THR A 1 792 ? -67.745 53.188 7.040 1.00 57.56 792 THR A CA 1
ATOM 9678 C C . THR A 1 792 ? -66.573 54.058 6.601 1.00 55.32 792 THR A C 1
ATOM 9679 O O . THR A 1 792 ? -66.727 54.944 5.761 1.00 55.58 792 THR A O 1
ATOM 9690 N N . SER A 1 793 ? -65.399 53.795 7.169 1.00 51.80 793 SER A N 1
ATOM 9691 C CA . SER A 1 793 ? -64.208 54.581 6.871 1.00 54.08 793 SER A CA 1
ATOM 9692 C C . SER A 1 793 ? -63.615 54.202 5.518 1.00 51.20 793 SER A C 1
ATOM 9693 O O . SER A 1 793 ? -63.150 55.063 4.770 1.00 52.06 793 SER A O 1
ATOM 9701 N N . LYS A 1 794 ? -63.625 52.908 5.213 1.00 49.94 794 LYS A N 1
ATOM 9702 C CA . LYS A 1 794 ? -63.101 52.413 3.945 1.00 50.52 794 LYS A CA 1
ATOM 9703 C C . LYS A 1 794 ? -64.117 51.500 3.272 1.00 43.78 794 LYS A C 1
ATOM 9704 O O . LYS A 1 794 ? -64.114 50.285 3.470 1.00 40.05 794 LYS A O 1
ATOM 9723 N N . VAL A 1 795 ? -64.986 52.106 2.470 1.00 43.27 795 VAL A N 1
ATOM 9724 C CA . VAL A 1 795 ? -66.072 51.386 1.825 1.00 41.76 795 VAL A CA 1
ATOM 9725 C C . VAL A 1 795 ? -65.544 50.495 0.710 1.00 40.77 795 VAL A C 1
ATOM 9726 O O . VAL A 1 795 ? -64.802 50.947 -0.163 1.00 39.83 795 VAL A O 1
ATOM 9739 N N . ILE A 1 796 ? -65.934 49.226 0.751 1.00 40.86 796 ILE A N 1
ATOM 9740 C CA . ILE A 1 796 ? -65.546 48.269 -0.275 1.00 41.65 796 ILE A CA 1
ATOM 9741 C C . ILE A 1 796 ? -66.785 47.616 -0.877 1.00 40.38 796 ILE A C 1
ATOM 9742 O O . ILE A 1 796 ? -67.579 47.002 -0.164 1.00 41.20 796 ILE A O 1
ATOM 9758 N N . LEU A 1 797 ? -66.944 47.759 -2.190 1.00 38.27 797 LEU A N 1
ATOM 9759 C CA . LEU A 1 797 ? -68.093 47.204 -2.897 1.00 38.71 797 LEU A CA 1
ATOM 9760 C C . LEU A 1 797 ? -67.704 46.001 -3.752 1.00 38.73 797 LEU A C 1
ATOM 9761 O O . LEU A 1 797 ? -66.599 45.941 -4.291 1.00 38.14 797 LEU A O 1
ATOM 9777 N N . ASN A 1 798 ? -68.621 45.046 -3.866 1.00 37.48 798 ASN A N 1
ATOM 9778 C CA . ASN A 1 798 ? -68.515 43.979 -4.851 1.00 36.65 798 ASN A CA 1
ATOM 9779 C C . ASN A 1 798 ? -69.601 44.173 -5.894 1.00 37.97 798 ASN A C 1
ATOM 9780 O O . ASN A 1 798 ? -70.732 44.514 -5.550 1.00 38.27 798 ASN A O 1
ATOM 9791 N N . ARG A 1 799 ? -69.275 43.963 -7.165 1.00 40.07 799 ARG A N 1
ATOM 9792 C CA . ARG A 1 799 ? -70.320 43.909 -8.176 1.00 38.99 799 ARG A CA 1
ATOM 9793 C C . ARG A 1 799 ? -70.916 42.512 -8.161 1.00 38.80 799 ARG A C 1
ATOM 9794 O O . ARG A 1 799 ? -70.209 41.526 -8.359 1.00 41.54 799 ARG A O 1
ATOM 9815 N N . ILE A 1 800 ? -72.218 42.436 -7.917 1.00 36.92 800 ILE A N 1
ATOM 9816 C CA . ILE A 1 800 ? -72.910 41.158 -7.860 1.00 37.33 800 ILE A CA 1
ATOM 9817 C C . ILE A 1 800 ? -72.991 40.587 -9.269 1.00 40.22 800 ILE A C 1
ATOM 9818 O O . ILE A 1 800 ? -72.528 39.476 -9.529 1.00 39.24 800 ILE A O 1
ATOM 9834 N N . VAL A 1 801 ? -73.580 41.363 -10.175 1.00 42.04 801 VAL A N 1
ATOM 9835 C CA . VAL A 1 801 ? -73.637 41.009 -11.588 1.00 40.95 801 VAL A CA 1
ATOM 9836 C C . VAL A 1 801 ? -73.709 42.275 -12.433 1.00 38.26 801 VAL A C 1
ATOM 9837 O O . VAL A 1 801 ? -74.074 43.344 -11.940 1.00 36.56 801 VAL A O 1
ATOM 9850 N N . SER A 1 802 ? -73.353 42.150 -13.706 1.00 35.39 802 SER A N 1
ATOM 9851 C CA . SER A 1 802 ? -73.465 43.260 -14.640 1.00 34.80 802 SER A CA 1
ATOM 9852 C C . SER A 1 802 ? -74.936 43.590 -14.859 1.00 35.06 802 SER A C 1
ATOM 9853 O O . SER A 1 802 ? -75.813 42.809 -14.492 1.00 34.20 802 SER A O 1
ATOM 9861 N N . LEU A 1 803 ? -75.200 44.747 -15.458 1.00 38.71 803 LEU A N 1
ATOM 9862 C CA . LEU A 1 803 ? -76.568 45.201 -15.682 1.00 40.28 803 LEU A CA 1
ATOM 9863 C C . LEU A 1 803 ? -77.342 44.278 -16.605 1.00 40.69 803 LEU A C 1
ATOM 9864 O O . LEU A 1 803 ? -78.517 44.005 -16.372 1.00 43.69 803 LEU A O 1
ATOM 9880 N N . LYS A 1 804 ? -76.683 43.814 -17.662 1.00 36.95 804 LYS A N 1
ATOM 9881 C CA . LYS A 1 804 ? -77.370 43.101 -18.729 1.00 36.96 804 LYS A CA 1
ATOM 9882 C C . LYS A 1 804 ? -76.678 41.800 -19.096 1.00 36.77 804 LYS A C 1
ATOM 9883 O O . LYS A 1 804 ? -75.493 41.610 -18.819 1.00 37.81 804 LYS A O 1
ATOM 9902 N N . ASP A 1 805 ? -77.435 40.906 -19.723 1.00 38.02 805 ASP A N 1
ATOM 9903 C CA . ASP A 1 805 ? -76.867 39.730 -20.360 1.00 38.75 805 ASP A CA 1
ATOM 9904 C C . ASP A 1 805 ? -75.784 40.164 -21.344 1.00 39.82 805 ASP A C 1
ATOM 9905 O O . ASP A 1 805 ? -75.780 41.299 -21.824 1.00 40.63 805 ASP A O 1
ATOM 9914 N N . ALA A 1 806 ? -74.875 39.247 -21.649 1.00 38.88 806 ALA A N 1
ATOM 9915 C CA . ALA A 1 806 ? -73.748 39.542 -22.518 1.00 41.34 806 ALA A CA 1
ATOM 9916 C C . ALA A 1 806 ? -74.195 39.976 -23.911 1.00 44.74 806 ALA A C 1
ATOM 9917 O O . ALA A 1 806 ? -75.225 39.530 -24.421 1.00 44.68 806 ALA A O 1
ATOM 9924 N N . THR A 1 807 ? -73.414 40.866 -24.510 1.00 46.43 807 THR A N 1
ATOM 9925 C CA . THR A 1 807 ? -73.558 41.200 -25.917 1.00 48.11 807 THR A CA 1
ATOM 9926 C C . THR A 1 807 ? -72.297 40.741 -26.637 1.00 54.85 807 THR A C 1
ATOM 9927 O O . THR A 1 807 ? -71.337 40.308 -26.001 1.00 56.72 807 THR A O 1
ATOM 9938 N N . SER A 1 808 ? -72.296 40.830 -27.961 1.00 71.06 808 SER A N 1
ATOM 9939 C CA . SER A 1 808 ? -71.097 40.526 -28.731 1.00 84.68 808 SER A CA 1
ATOM 9940 C C . SER A 1 808 ? -70.000 41.535 -28.402 1.00 93.92 808 SER A C 1
ATOM 9941 O O . SER A 1 808 ? -68.822 41.286 -28.657 1.00 93.08 808 SER A O 1
ATOM 9949 N N . LYS A 1 809 ? -70.401 42.670 -27.832 1.00 96.97 809 LYS A N 1
ATOM 9950 C CA . LYS A 1 809 ? -69.472 43.735 -27.462 1.00 96.11 809 LYS A CA 1
ATOM 9951 C C . LYS A 1 809 ? -68.868 44.385 -28.702 1.00 99.50 809 LYS A C 1
ATOM 9952 O O . LYS A 1 809 ? -69.415 45.352 -29.234 1.00 100.03 809 LYS A O 1
#

Foldseek 3Di:
DDWLCCDAPNVPDDFFLRDDDPDDVQSVVLCVVQVSAAEEEDEEALPDFAFLLCLLVLCSGQVNRVVRVGFYEYEHAQLDADDDDVVSVVNVVVLSVQLFGDHPYYYYLVVCFVVLVVLLLLLLLLLFKWKDQDAPVRLCVQLCDVHHDGDHHDDPRSPDDSVVRNVVVVCLFVPVDDWSRIFMWTRFDSPDPQPLRSGHTFKTQCQDAHPVHGRNGRMTTDCLRRVLVVCQVVSRQEYEEACVCVSSLVSSQVSCVSSVTTGHDYDHWATEAEFQADDDPVVVVCCCVVVVAVDPLCCQDRRSNVLLLLQQRSLLSSVVSGVQHIHNHHHYHYPLRSQQSSLVVQLVFFFEFAWEQAKAKEFAPPFDQPDWDKQKAQRHPPFPVSPIDIATDGRMKIFYPVQEDQPPPPPVRQHAYQVAWHAAPRDDFTKHWDDFDADPVRHTRYTYIHGVPVHDGSYHGYIWGDDVPLPPWQWAAKEKEADHQFQDRHLCPDPVGSVVRGDPPRIDMGGTITTHSCLVVLLVPFQGGGPVLVPDPSNHDRDSPQFSRSWHANVPFAIKTFGNPADSVHTYIRGSHGNDRDDPD